Protein AF-A0A150THL5-F1 (afdb_monomer_lite)

Sequence (475 aa):
MSGLHPLNGEVVRETDAWFYREHPRGRELQGRPLHPTSAEDAEGRRAWIAEYRRRLAARQSAPGSAPTPGGQADPLAPCQGCCPTDFLVSVGRVPASLPQVTLEVEEDVVLTGEDIAGSAGFGSGIYRWTTPSPRLSLRGAATSPQIVQGPTVRVHAGSEPSAAQPGELVEVTRSQPGCAPLTRQVHVFVRRCRLFRLAQPKIIAIASAVPAPVTTFADPLLPGAPPLPYGQDITFSTVRAIPHGPSFGTTIAHRERQMRVLLSWWAHNDPHRMAERLVNAFLAPHSAVACWSDPDLTAVASRHPNIVSFINKALSAPNSPERAPPGSVRIHQALERAGWDINALVPPTGLGPPAFNRGSQPLRTEDWGNGLAFMINGVQHAVVVARDYYYDRCAGEYYMRLEYVFYDVFGLDDIDLERFGANSGITSPFNTDAHYGVTAWWQLQHQHGYVPLITRISLEREFWVPVPPPAGAVP

Structure (mmCIF, N/CA/C/O backbone):
data_AF-A0A150THL5-F1
#
_entry.id   AF-A0A150THL5-F1
#
loop_
_atom_site.group_PDB
_atom_site.id
_atom_site.type_symbol
_atom_site.label_atom_id
_atom_site.label_alt_id
_atom_site.label_comp_id
_atom_site.label_asym_id
_atom_site.label_entity_id
_atom_site.label_seq_id
_atom_site.pdbx_PDB_ins_code
_atom_site.Cartn_x
_atom_site.Cartn_y
_atom_site.Cartn_z
_atom_site.occupancy
_atom_site.B_iso_or_equiv
_atom_site.auth_seq_id
_atom_site.auth_comp_id
_atom_site.auth_asym_id
_atom_site.auth_atom_id
_atom_site.pdbx_PDB_model_num
ATOM 1 N N . MET A 1 1 ? -21.306 45.385 -19.414 1.00 31.08 1 MET A N 1
ATOM 2 C CA . MET A 1 1 ? -22.768 45.182 -19.478 1.00 31.08 1 MET A CA 1
ATOM 3 C C . MET A 1 1 ? -23.106 44.170 -18.391 1.00 31.08 1 MET A C 1
ATOM 5 O O . MET A 1 1 ? -22.612 43.060 -18.485 1.00 31.08 1 MET A O 1
ATOM 9 N N . SER A 1 2 ? -23.507 44.620 -17.195 1.00 28.28 2 SER A N 1
ATOM 10 C CA . SER A 1 2 ? -24.915 44.773 -16.745 1.00 28.28 2 SER A CA 1
ATOM 11 C C . SER A 1 2 ? -25.607 43.399 -16.639 1.00 28.28 2 SER A C 1
ATOM 13 O O . SER A 1 2 ? -25.658 42.709 -17.642 1.00 28.28 2 SER A O 1
ATOM 15 N N . GLY A 1 3 ? -26.158 42.921 -15.520 1.00 24.30 3 GLY A N 1
ATOM 16 C CA . GLY A 1 3 ? -26.486 43.537 -14.237 1.00 24.30 3 GLY A CA 1
ATOM 17 C C . GLY A 1 3 ? -27.002 42.496 -13.220 1.00 24.30 3 GLY A C 1
ATOM 18 O O . GLY A 1 3 ? -27.064 41.303 -13.501 1.00 24.30 3 GLY A O 1
ATOM 19 N N . LEU A 1 4 ? -27.313 43.008 -12.028 1.00 25.95 4 LEU A N 1
ATOM 20 C CA . LEU A 1 4 ? -27.725 42.363 -10.772 1.00 25.95 4 LEU A CA 1
ATOM 21 C C . LEU A 1 4 ? -29.126 41.714 -10.790 1.00 25.95 4 LEU A C 1
ATOM 23 O O . LEU A 1 4 ? -30.024 42.258 -11.424 1.00 25.95 4 LEU A O 1
ATOM 27 N N . HIS A 1 5 ? -29.339 40.662 -9.979 1.00 28.36 5 HIS A N 1
ATOM 28 C CA . HIS A 1 5 ? -30.195 40.659 -8.762 1.00 28.36 5 HIS A CA 1
ATOM 29 C C . HIS A 1 5 ? -30.167 39.280 -8.025 1.00 28.36 5 HIS A C 1
ATOM 31 O O . HIS A 1 5 ? -29.681 38.312 -8.606 1.00 28.36 5 HIS A O 1
ATOM 37 N N . PRO A 1 6 ? -30.588 39.190 -6.735 1.00 40.75 6 PRO A N 1
ATOM 38 C CA . PRO A 1 6 ? -30.039 38.283 -5.719 1.00 40.75 6 PRO A CA 1
ATOM 39 C C . PRO A 1 6 ? -31.095 37.387 -5.012 1.00 40.75 6 PRO A C 1
ATOM 41 O O . PRO A 1 6 ? -32.272 37.407 -5.356 1.00 40.75 6 PRO A O 1
ATOM 44 N N . LEU A 1 7 ? -30.630 36.718 -3.940 1.00 26.61 7 LEU A N 1
ATOM 45 C CA . LEU A 1 7 ? -31.341 36.054 -2.825 1.00 26.61 7 LEU A CA 1
ATOM 46 C C . LEU A 1 7 ? -31.764 34.589 -3.036 1.00 26.61 7 LEU A C 1
ATOM 48 O O . LEU A 1 7 ? -32.718 34.292 -3.742 1.00 26.61 7 LEU A O 1
ATOM 52 N N . ASN A 1 8 ? -31.126 33.676 -2.295 1.00 26.22 8 ASN A N 1
ATOM 53 C CA . ASN A 1 8 ? -31.752 33.072 -1.112 1.00 26.22 8 ASN A CA 1
ATOM 54 C C . ASN A 1 8 ? -30.712 32.338 -0.254 1.00 26.22 8 ASN A C 1
ATOM 56 O O . ASN A 1 8 ? -29.805 31.691 -0.768 1.00 26.22 8 ASN A O 1
ATOM 60 N N . GLY A 1 9 ? -30.822 32.540 1.060 1.00 26.05 9 GLY A N 1
ATOM 61 C CA . GLY A 1 9 ? -29.897 32.035 2.065 1.00 26.05 9 GLY A CA 1
ATOM 62 C C . GLY A 1 9 ? -29.943 30.523 2.239 1.00 26.05 9 GLY A C 1
ATOM 63 O O . GLY A 1 9 ? -30.982 29.891 2.068 1.00 26.05 9 GLY A O 1
ATOM 64 N N . GLU A 1 10 ? -28.814 29.978 2.674 1.00 23.39 10 GLU A N 1
ATOM 65 C CA . GLU A 1 10 ? -28.751 28.653 3.264 1.00 23.39 10 GLU A CA 1
ATOM 66 C C . GLU A 1 10 ? -27.880 28.704 4.521 1.00 23.39 10 GLU A C 1
ATOM 68 O O . GLU A 1 10 ? -26.874 29.411 4.600 1.00 23.39 10 GLU A O 1
ATOM 73 N N . VAL A 1 11 ? -28.360 28.001 5.539 1.00 23.72 11 VAL A N 1
ATOM 74 C CA . VAL A 1 11 ? -27.828 27.922 6.895 1.00 23.72 11 VAL A CA 1
ATOM 75 C C . VAL A 1 11 ? -26.397 27.386 6.860 1.00 23.72 11 VAL A C 1
ATOM 77 O O . VAL A 1 11 ? -26.174 26.208 6.589 1.00 23.72 11 VAL A O 1
ATOM 80 N N . VAL A 1 12 ? -25.421 28.233 7.192 1.00 23.05 12 VAL A N 1
ATOM 81 C CA . VAL A 1 12 ? -24.067 27.776 7.517 1.00 23.05 12 VAL A CA 1
ATOM 82 C C . VAL A 1 12 ? -24.145 27.091 8.880 1.00 23.05 12 VAL A C 1
ATOM 84 O O . VAL A 1 12 ? -24.160 27.747 9.918 1.00 23.05 12 VAL A O 1
ATOM 87 N N . ARG A 1 13 ? -24.244 25.758 8.884 1.00 23.31 13 ARG A N 1
ATOM 88 C CA . ARG A 1 13 ? -23.864 24.975 10.062 1.00 23.31 13 ARG A CA 1
ATOM 89 C C . ARG A 1 13 ? -22.362 25.157 10.259 1.00 23.31 13 ARG A C 1
ATOM 91 O O . ARG A 1 13 ? -21.583 24.833 9.362 1.00 23.31 13 ARG A O 1
ATOM 98 N N . GLU A 1 14 ? -21.997 25.703 11.417 1.00 23.70 14 GLU A N 1
ATOM 99 C CA . GLU A 1 14 ? -20.634 25.709 11.941 1.00 23.70 14 GLU A CA 1
ATOM 100 C C . GLU A 1 14 ? -20.009 24.328 11.752 1.00 23.70 14 GLU A C 1
ATOM 102 O O . GLU A 1 14 ? -20.584 23.296 12.101 1.00 23.70 14 GLU A O 1
ATOM 107 N N . THR A 1 15 ? -18.849 24.319 11.110 1.00 24.84 15 THR A N 1
ATOM 108 C CA . THR A 1 15 ? -18.052 23.119 10.920 1.00 24.84 15 THR A CA 1
ATOM 109 C C . THR A 1 15 ? -17.339 22.828 12.231 1.00 24.84 15 THR A C 1
ATOM 111 O O . THR A 1 15 ? -16.527 23.627 12.694 1.00 24.84 15 THR A O 1
ATOM 114 N N . ASP A 1 16 ? -17.636 21.671 12.820 1.00 24.08 16 ASP A N 1
ATOM 115 C CA . ASP A 1 16 ? -16.825 21.088 13.882 1.00 24.08 16 ASP A CA 1
ATOM 116 C C . ASP A 1 16 ? -15.420 20.814 13.326 1.00 24.08 16 ASP A C 1
ATOM 118 O O . ASP A 1 16 ? -15.159 19.806 12.661 1.00 24.08 16 ASP A O 1
ATOM 122 N N . ALA A 1 17 ? -14.507 21.753 13.559 1.00 21.30 17 ALA A N 1
ATOM 123 C CA . ALA A 1 17 ? -13.095 21.587 13.280 1.00 21.30 17 ALA A CA 1
ATOM 124 C C . ALA A 1 17 ? -12.488 20.656 14.339 1.00 21.30 17 ALA A C 1
ATOM 126 O O . ALA A 1 17 ? -12.159 21.073 15.450 1.00 21.30 17 ALA A O 1
ATOM 127 N N . TRP A 1 18 ? -12.320 19.380 13.995 1.00 27.27 18 TRP A N 1
ATOM 128 C CA . TRP A 1 18 ? -11.539 18.450 14.804 1.00 27.27 18 TRP A CA 1
ATOM 129 C C . TRP A 1 18 ? -10.073 18.532 14.381 1.00 27.27 18 TRP A C 1
ATOM 131 O O . TRP A 1 18 ? -9.689 18.122 13.287 1.00 27.27 18 TRP A O 1
ATOM 141 N N . PHE A 1 19 ? -9.259 19.117 15.257 1.00 22.34 19 PHE A N 1
ATOM 142 C CA . PHE A 1 19 ? -7.824 19.282 15.067 1.00 22.34 19 PHE A CA 1
ATOM 143 C C . PHE A 1 19 ? -7.108 17.928 15.003 1.00 22.34 19 PHE A C 1
ATOM 145 O O . PHE A 1 19 ? -7.304 17.060 15.857 1.00 22.34 19 PHE A O 1
ATOM 152 N N . TYR A 1 20 ? -6.186 17.796 14.049 1.00 24.12 20 TYR A N 1
ATOM 153 C CA . TYR A 1 20 ? -5.066 16.872 14.174 1.00 24.12 20 TYR A CA 1
ATOM 154 C C . TYR A 1 20 ? -4.345 17.167 15.486 1.00 24.12 20 TYR A C 1
ATOM 156 O O . TYR A 1 20 ? -3.809 18.259 15.671 1.00 24.12 20 TYR A O 1
ATOM 164 N N . ARG A 1 21 ? -4.304 16.201 16.403 1.00 27.72 21 ARG A N 1
ATOM 165 C CA . ARG A 1 21 ? -3.364 16.277 17.518 1.00 27.72 21 ARG A CA 1
ATOM 166 C C . ARG A 1 21 ? -2.108 15.520 17.124 1.00 27.72 21 ARG A C 1
ATOM 168 O O . ARG A 1 21 ? -2.005 14.318 17.352 1.00 27.72 21 ARG A O 1
ATOM 175 N N . GLU A 1 22 ? -1.159 16.237 16.527 1.00 28.98 22 GLU A N 1
ATOM 176 C CA . GLU A 1 22 ? 0.227 15.779 16.508 1.00 28.98 22 GLU A CA 1
ATOM 177 C C . GLU A 1 22 ? 0.689 15.558 17.955 1.00 28.98 22 GLU A C 1
ATOM 179 O O . GLU A 1 22 ? 0.436 16.355 18.864 1.00 28.98 22 GLU A O 1
ATOM 184 N N . HIS A 1 23 ? 1.320 14.412 18.185 1.00 30.61 23 HIS A N 1
ATOM 185 C CA . HIS A 1 23 ? 1.845 14.031 19.485 1.00 30.61 23 HIS A CA 1
ATOM 186 C C . HIS A 1 23 ? 2.978 15.003 19.905 1.00 30.61 23 HIS A C 1
ATOM 188 O O . HIS A 1 23 ? 3.789 15.367 19.053 1.00 30.61 23 HIS A O 1
ATOM 194 N N . PRO A 1 24 ? 3.146 15.381 21.192 1.00 27.94 24 PRO A N 1
ATOM 195 C CA . PRO A 1 24 ? 4.115 16.407 21.624 1.00 27.94 24 PRO A CA 1
ATOM 196 C C . PRO A 1 24 ? 5.605 16.023 21.528 1.00 27.94 24 PRO A C 1
ATOM 198 O O . PRO A 1 24 ? 6.433 16.615 22.212 1.00 27.94 24 PRO A O 1
ATOM 201 N N . ARG A 1 25 ? 5.984 15.028 20.718 1.00 33.66 25 ARG A N 1
ATOM 202 C CA . ARG A 1 25 ? 7.396 14.664 20.483 1.00 33.66 25 ARG A CA 1
ATOM 203 C C . ARG A 1 25 ? 7.923 15.120 19.118 1.00 33.66 25 ARG A C 1
ATOM 205 O O . ARG A 1 25 ? 8.950 14.636 18.660 1.00 33.66 25 ARG A O 1
ATOM 212 N N . GLY A 1 26 ? 7.261 16.093 18.495 1.00 31.67 26 GLY A N 1
ATOM 213 C CA . GLY A 1 26 ? 7.779 16.825 17.342 1.00 31.67 26 GLY A CA 1
ATOM 214 C C . GLY A 1 26 ? 8.804 17.890 17.738 1.00 31.67 26 GLY A C 1
ATOM 215 O O . GLY A 1 26 ? 8.491 19.075 17.724 1.00 31.67 26 GLY A O 1
ATOM 216 N N . ARG A 1 27 ? 10.032 17.479 18.071 1.00 27.14 27 ARG A N 1
ATOM 217 C CA . ARG A 1 27 ? 11.245 18.255 17.769 1.00 27.14 27 ARG A CA 1
ATOM 218 C C . ARG A 1 27 ? 12.368 17.283 17.426 1.00 27.14 27 ARG A C 1
ATOM 220 O O . ARG A 1 27 ? 12.896 16.606 18.295 1.00 27.14 27 ARG A O 1
ATOM 227 N N . GLU A 1 28 ? 12.679 17.262 16.134 1.00 29.62 28 GLU A N 1
ATOM 228 C CA . GLU A 1 28 ? 13.990 16.919 15.588 1.00 29.62 28 GLU A CA 1
ATOM 229 C C . GLU A 1 28 ? 14.499 15.495 15.868 1.00 29.62 28 GLU A C 1
ATOM 231 O O . GLU A 1 28 ? 15.418 15.267 16.643 1.00 29.62 28 GLU A O 1
ATOM 236 N N . LEU A 1 29 ? 13.955 14.523 15.134 1.00 24.38 29 LEU A N 1
ATOM 237 C CA . LEU A 1 29 ? 14.716 13.333 14.761 1.00 24.38 29 LEU A CA 1
ATOM 238 C C . LEU A 1 29 ? 14.615 13.168 13.247 1.00 24.38 29 LEU A C 1
ATOM 240 O O . LEU A 1 29 ? 13.558 12.856 12.699 1.00 24.38 29 LEU A O 1
ATOM 244 N N . GLN A 1 30 ? 15.737 13.442 12.579 1.00 25.42 30 GLN A N 1
ATOM 245 C CA . GLN A 1 30 ? 15.994 13.044 11.201 1.00 25.42 30 GLN A CA 1
ATOM 246 C C . GLN A 1 30 ? 15.577 11.582 11.012 1.00 25.42 30 GLN A C 1
ATOM 248 O O . GLN A 1 30 ? 15.850 10.737 11.867 1.00 25.42 30 GLN A O 1
ATOM 253 N N . GLY A 1 31 ? 14.893 11.309 9.899 1.00 26.50 31 GLY A N 1
ATOM 254 C CA . GLY A 1 31 ? 14.336 10.000 9.587 1.00 26.50 31 GLY A CA 1
ATOM 255 C C . GLY A 1 31 ? 15.365 8.888 9.763 1.00 26.50 31 GLY A C 1
ATOM 256 O O . GLY A 1 31 ? 16.366 8.836 9.052 1.00 26.50 31 GLY A O 1
ATOM 257 N N . ARG A 1 32 ? 15.092 7.985 10.704 1.00 22.50 32 ARG A N 1
ATOM 258 C CA . ARG A 1 32 ? 15.694 6.656 10.722 1.00 22.50 32 ARG A CA 1
ATOM 259 C C . ARG A 1 32 ? 14.659 5.646 10.230 1.00 22.50 32 ARG A C 1
ATOM 261 O O . ARG A 1 32 ? 13.496 5.747 10.625 1.00 22.50 32 ARG A O 1
ATOM 268 N N . PRO A 1 33 ? 15.057 4.683 9.385 1.00 25.61 33 PRO A N 1
ATOM 269 C CA . PRO A 1 33 ? 14.191 3.578 9.010 1.00 25.61 33 PRO A CA 1
ATOM 270 C C . PRO A 1 33 ? 13.926 2.720 10.254 1.00 25.61 33 PRO A C 1
ATOM 272 O O . PRO A 1 33 ? 14.859 2.294 10.937 1.00 25.61 33 PRO A O 1
ATOM 275 N N . LEU A 1 34 ? 12.650 2.501 10.569 1.00 29.45 34 LEU A N 1
ATOM 276 C CA . LEU A 1 34 ? 12.227 1.613 11.648 1.00 29.45 34 LEU A CA 1
ATOM 277 C C . LEU A 1 34 ? 12.295 0.167 11.139 1.00 29.45 34 LEU A C 1
ATOM 279 O O . LEU A 1 34 ? 11.413 -0.290 10.419 1.00 29.45 34 LEU A O 1
ATOM 283 N N . HIS A 1 35 ? 13.360 -0.547 11.503 1.00 28.80 35 HIS A N 1
ATOM 284 C CA . HIS A 1 35 ? 13.343 -2.009 11.565 1.00 28.80 35 HIS A CA 1
ATOM 285 C C . HIS A 1 35 ? 12.904 -2.446 12.976 1.00 28.80 35 HIS A C 1
ATOM 287 O O . HIS A 1 35 ? 13.311 -1.809 13.949 1.00 28.80 35 HIS A O 1
ATOM 293 N N . PRO A 1 36 ? 12.109 -3.523 13.122 1.00 39.59 36 PRO A N 1
ATOM 294 C CA . PRO A 1 36 ? 11.493 -3.883 14.393 1.00 39.59 36 PRO A CA 1
ATOM 295 C C . PRO A 1 36 ? 12.370 -4.871 15.172 1.00 39.59 36 PRO A C 1
ATOM 297 O O . PRO A 1 36 ? 12.316 -6.061 14.885 1.00 39.59 36 PRO A O 1
ATOM 300 N N . THR A 1 37 ? 13.144 -4.424 16.167 1.00 34.53 37 THR A N 1
ATOM 301 C CA . THR A 1 37 ? 13.744 -5.340 17.171 1.00 34.53 37 THR A CA 1
ATOM 302 C C . THR A 1 37 ? 14.131 -4.716 18.522 1.00 34.53 37 THR A C 1
ATOM 304 O O . THR A 1 37 ? 14.569 -5.462 19.398 1.00 34.53 37 THR A O 1
ATOM 307 N N . SER A 1 38 ? 14.002 -3.407 18.773 1.00 42.28 38 SER A N 1
ATOM 308 C CA . SER A 1 38 ? 14.549 -2.853 20.024 1.00 42.28 38 SER A CA 1
ATOM 309 C C . SER A 1 38 ? 13.582 -2.965 21.213 1.00 42.28 38 SER A C 1
ATOM 311 O O . SER A 1 38 ? 12.366 -2.807 21.104 1.00 42.28 38 SER A O 1
ATOM 313 N N . ALA A 1 39 ? 14.147 -3.216 22.398 1.00 41.50 39 ALA A N 1
ATOM 314 C CA . ALA A 1 39 ? 13.439 -3.195 23.680 1.00 41.50 39 ALA A CA 1
ATOM 315 C C . ALA A 1 39 ? 12.750 -1.842 23.971 1.00 41.50 39 ALA A C 1
ATOM 317 O O . ALA A 1 39 ? 11.827 -1.791 24.787 1.00 41.50 39 ALA A O 1
ATOM 318 N N . GLU A 1 40 ? 13.151 -0.780 23.265 1.00 40.97 40 GLU A N 1
ATOM 319 C CA . GLU A 1 40 ? 12.549 0.554 23.332 1.00 40.97 40 GLU A CA 1
ATOM 320 C C . GLU A 1 40 ? 11.102 0.568 22.817 1.00 40.97 40 GLU A C 1
ATOM 322 O O . GLU A 1 40 ? 10.281 1.287 23.382 1.00 40.97 40 GLU A O 1
ATOM 327 N N . ASP A 1 41 ? 10.732 -0.279 21.847 1.00 47.28 41 ASP A N 1
ATOM 328 C CA . ASP A 1 41 ? 9.341 -0.380 21.370 1.00 47.28 41 ASP A CA 1
ATOM 329 C C . ASP A 1 41 ? 8.434 -1.048 22.415 1.00 47.28 41 ASP A C 1
ATOM 331 O O . ASP A 1 41 ? 7.291 -0.638 22.639 1.00 47.28 41 ASP A O 1
ATOM 335 N N . ALA A 1 42 ? 8.952 -2.053 23.127 1.00 45.88 42 ALA A N 1
ATOM 336 C CA . ALA A 1 42 ? 8.231 -2.700 24.221 1.00 45.88 42 ALA A CA 1
ATOM 337 C C . ALA A 1 42 ? 8.087 -1.769 25.436 1.00 45.88 42 ALA A C 1
ATOM 339 O O . ALA A 1 42 ? 7.062 -1.785 26.124 1.00 45.88 42 ALA A O 1
ATOM 340 N N . GLU A 1 43 ? 9.099 -0.948 25.712 1.00 50.16 43 GLU A N 1
ATOM 341 C CA . GLU A 1 43 ? 9.061 0.067 26.762 1.00 50.16 43 GLU A CA 1
ATOM 342 C C . GLU A 1 43 ? 8.148 1.240 26.397 1.00 50.16 43 GLU A C 1
ATOM 344 O O . GLU A 1 43 ? 7.334 1.642 27.226 1.00 50.16 43 GLU A O 1
ATOM 349 N N . GLY A 1 44 ? 8.164 1.693 25.142 1.00 52.09 44 GLY A N 1
ATOM 350 C CA . GLY A 1 44 ? 7.219 2.670 24.605 1.00 52.09 44 GLY A CA 1
ATOM 351 C C . GLY A 1 44 ? 5.774 2.186 24.710 1.00 52.09 44 GLY A C 1
ATOM 352 O O . GLY A 1 44 ? 4.911 2.915 25.199 1.00 52.09 44 GLY A O 1
ATOM 353 N N . ARG A 1 45 ? 5.516 0.916 24.371 1.00 46.25 45 ARG A N 1
ATOM 354 C CA . ARG A 1 45 ? 4.194 0.288 24.518 1.00 46.25 45 ARG A CA 1
ATOM 355 C C . ARG A 1 45 ? 3.755 0.192 25.981 1.00 46.25 45 ARG A C 1
ATOM 357 O O . ARG A 1 45 ? 2.605 0.492 26.292 1.00 46.25 45 ARG A O 1
ATOM 364 N N . ARG A 1 46 ? 4.656 -0.184 26.898 1.00 55.97 46 ARG A N 1
ATOM 365 C CA . ARG A 1 46 ? 4.374 -0.224 28.348 1.00 55.97 46 ARG A CA 1
ATOM 366 C C . ARG A 1 46 ? 4.117 1.167 28.925 1.00 55.97 46 ARG A C 1
ATOM 368 O O . ARG A 1 46 ? 3.154 1.340 29.668 1.00 55.97 46 ARG A O 1
ATOM 375 N N . ALA A 1 47 ? 4.934 2.151 28.556 1.00 57.84 47 ALA A N 1
ATOM 376 C CA . ALA A 1 47 ? 4.780 3.540 28.970 1.00 57.84 47 ALA A CA 1
ATOM 377 C C . ALA A 1 47 ? 3.468 4.134 28.446 1.00 57.84 47 ALA A C 1
ATOM 379 O O . ALA A 1 47 ? 2.781 4.846 29.176 1.00 57.84 47 ALA A O 1
ATOM 380 N N . TRP A 1 48 ? 3.074 3.782 27.220 1.00 52.16 48 TRP A N 1
ATOM 381 C CA . TRP A 1 48 ? 1.801 4.198 26.651 1.00 52.16 48 TRP A CA 1
ATOM 382 C C . TRP A 1 48 ? 0.606 3.531 27.346 1.00 52.16 48 TRP A C 1
ATOM 384 O O . TRP A 1 48 ? -0.310 4.239 27.743 1.00 52.16 48 TRP A O 1
ATOM 394 N N . ILE A 1 49 ? 0.626 2.213 27.596 1.00 50.88 49 ILE A N 1
ATOM 395 C CA . ILE A 1 49 ? -0.435 1.527 28.365 1.00 50.88 49 ILE A CA 1
ATOM 396 C C . ILE A 1 49 ? -0.570 2.139 29.769 1.00 50.88 49 ILE A C 1
ATOM 398 O O . ILE A 1 49 ? -1.680 2.314 30.270 1.00 50.88 49 ILE A O 1
ATOM 402 N N . ALA A 1 50 ? 0.548 2.491 30.407 1.00 57.94 50 ALA A N 1
ATOM 403 C CA . ALA A 1 50 ? 0.547 3.160 31.705 1.00 57.94 50 ALA A CA 1
ATOM 404 C C . ALA A 1 50 ? -0.027 4.587 31.630 1.00 57.94 50 ALA A C 1
ATOM 406 O O . ALA A 1 50 ? -0.796 4.991 32.501 1.00 57.94 50 ALA A O 1
ATOM 407 N N . GLU A 1 51 ? 0.309 5.349 30.587 1.00 58.78 51 GLU A N 1
ATOM 408 C CA . GLU A 1 51 ? -0.234 6.688 30.343 1.00 58.78 51 GLU A CA 1
ATOM 409 C C . GLU A 1 51 ? -1.729 6.653 30.004 1.00 58.78 51 GLU A C 1
ATOM 411 O O . GLU A 1 51 ? -2.497 7.463 30.516 1.00 58.78 51 GLU A O 1
ATOM 416 N N . TYR A 1 52 ? -2.157 5.681 29.205 1.00 49.00 52 TYR A N 1
ATOM 417 C CA . TYR A 1 52 ? -3.554 5.425 28.883 1.00 49.00 52 TYR A CA 1
ATOM 418 C C . TYR A 1 52 ? -4.362 5.116 30.144 1.00 49.00 52 TYR A C 1
ATOM 420 O O . TYR A 1 52 ? -5.335 5.810 30.429 1.00 49.00 52 TYR A O 1
ATOM 428 N N . ARG A 1 53 ? -3.894 4.168 30.970 1.00 56.84 53 ARG A N 1
ATOM 429 C CA . ARG A 1 53 ? -4.501 3.858 32.276 1.00 56.84 53 ARG A CA 1
ATOM 430 C C . ARG A 1 53 ? -4.559 5.081 33.192 1.00 56.84 53 ARG A C 1
ATOM 432 O O . ARG A 1 53 ? -5.577 5.301 33.839 1.00 56.84 53 ARG A O 1
ATOM 439 N N . ARG A 1 54 ? -3.509 5.914 33.214 1.00 60.69 54 ARG A N 1
ATOM 440 C CA . ARG A 1 54 ? -3.518 7.183 33.963 1.00 60.69 54 ARG A CA 1
ATOM 441 C C . ARG A 1 54 ? -4.560 8.164 33.442 1.00 60.69 54 ARG A C 1
ATOM 443 O O . ARG A 1 54 ? -5.218 8.807 34.248 1.00 60.69 54 ARG A O 1
ATOM 450 N N . ARG A 1 55 ? -4.731 8.294 32.126 1.00 49.50 55 ARG A N 1
ATOM 451 C CA . ARG A 1 55 ? -5.733 9.194 31.529 1.00 49.50 55 ARG A CA 1
ATOM 452 C C . ARG A 1 55 ? -7.157 8.697 31.729 1.00 49.50 55 ARG A C 1
ATOM 454 O O . ARG A 1 55 ? -8.040 9.519 31.958 1.00 49.50 55 ARG A O 1
ATOM 461 N N . LEU A 1 56 ? -7.367 7.384 31.683 1.00 46.03 56 LEU A N 1
ATOM 462 C CA . LEU A 1 56 ? -8.643 6.757 32.017 1.00 46.03 56 LEU A CA 1
ATOM 463 C C . LEU A 1 56 ? -9.007 7.056 33.481 1.00 46.03 56 LEU A C 1
ATOM 465 O O . LEU A 1 56 ? -10.066 7.619 33.749 1.00 46.03 56 LEU A O 1
ATOM 469 N N . ALA A 1 57 ? -8.066 6.824 34.403 1.00 46.09 57 ALA A N 1
ATOM 470 C CA . ALA A 1 57 ? -8.226 7.142 35.821 1.00 46.09 57 ALA A CA 1
ATOM 471 C C . ALA A 1 57 ? -8.436 8.648 36.070 1.00 46.09 57 ALA A C 1
ATOM 473 O O . ALA A 1 57 ? -9.285 9.026 36.871 1.00 46.09 57 ALA A O 1
ATOM 474 N N . ALA A 1 58 ? -7.713 9.525 35.364 1.00 46.94 58 ALA A N 1
ATOM 475 C CA . ALA A 1 58 ? -7.865 10.981 35.457 1.00 46.94 58 ALA A CA 1
ATOM 476 C C . ALA A 1 58 ? -9.238 11.467 34.961 1.00 46.94 58 ALA A C 1
ATOM 478 O O . ALA A 1 58 ? -9.808 12.391 35.532 1.00 46.94 58 ALA A O 1
ATOM 479 N N . ARG A 1 59 ? -9.801 10.834 33.923 1.00 45.97 59 ARG A N 1
ATOM 480 C CA . ARG A 1 59 ? -11.171 11.116 33.457 1.00 45.97 59 ARG A CA 1
ATOM 481 C C . ARG A 1 59 ? -12.225 10.647 34.454 1.00 45.97 59 ARG A C 1
ATOM 483 O O . ARG A 1 59 ? -13.223 11.332 34.631 1.00 45.97 59 ARG A O 1
ATOM 490 N N . GLN A 1 60 ? -11.976 9.528 35.128 1.00 42.50 60 GLN A N 1
ATOM 491 C CA . GLN A 1 60 ? -12.827 9.008 36.201 1.00 42.50 60 GLN A CA 1
ATOM 492 C C . GLN A 1 60 ? -12.708 9.810 37.512 1.00 42.50 60 GLN A C 1
ATOM 494 O O . GLN A 1 60 ? -13.543 9.652 38.393 1.00 42.50 60 GLN A O 1
ATOM 499 N N . SER A 1 61 ? -11.697 10.676 37.651 1.00 37.34 61 SER A N 1
ATOM 500 C CA . SER A 1 61 ? -11.427 11.464 38.866 1.00 37.34 61 SER A CA 1
ATOM 501 C C . SER A 1 61 ? -11.505 12.979 38.657 1.00 37.34 61 SER A C 1
ATOM 503 O O . SER A 1 61 ? -11.103 13.736 39.540 1.00 37.34 61 SER A O 1
ATOM 505 N N . ALA A 1 62 ? -12.027 13.449 37.517 1.00 33.84 62 ALA A N 1
ATOM 506 C CA . ALA A 1 62 ? -12.218 14.876 37.276 1.00 33.84 62 ALA A CA 1
ATOM 507 C C . ALA A 1 62 ? -13.216 15.455 38.306 1.00 33.84 62 ALA A C 1
ATOM 509 O O . ALA A 1 62 ? -14.387 15.070 38.287 1.00 33.84 62 ALA A O 1
ATOM 510 N N . PRO A 1 63 ? -12.799 16.369 39.204 1.00 37.25 63 PRO A N 1
ATOM 511 C CA . PRO A 1 63 ? -13.699 16.939 40.193 1.00 37.25 63 PRO A CA 1
ATOM 512 C C . PRO A 1 63 ? -14.673 17.900 39.512 1.00 37.25 63 PRO A C 1
ATOM 514 O O . PRO A 1 63 ? -14.266 18.767 38.733 1.00 37.25 63 PRO A O 1
ATOM 517 N N . GLY A 1 64 ? -15.959 17.773 39.844 1.00 36.41 64 GLY A N 1
ATOM 518 C CA . GLY A 1 64 ? -16.939 18.823 39.592 1.00 36.41 64 GLY A CA 1
ATOM 519 C C . GLY A 1 64 ? -16.449 20.151 40.175 1.00 36.41 64 GLY A C 1
ATOM 520 O O . GLY A 1 64 ? -15.843 20.190 41.244 1.00 36.41 64 GLY A O 1
ATOM 521 N N . SER A 1 65 ? -16.675 21.223 39.419 1.00 31.62 65 SER A N 1
ATOM 522 C CA . SER A 1 65 ? -16.350 22.622 39.719 1.00 31.62 65 SER A CA 1
ATOM 523 C C . SER A 1 65 ? -16.333 22.972 41.213 1.00 31.62 65 SER A C 1
ATOM 525 O O . SER A 1 65 ? -17.334 22.802 41.909 1.00 31.62 65 SER A O 1
ATOM 527 N N . ALA A 1 66 ? -15.206 23.520 41.677 1.00 36.28 66 ALA A N 1
ATOM 528 C CA . ALA A 1 66 ? -15.037 24.014 43.039 1.00 36.28 66 ALA A CA 1
ATOM 529 C C . ALA A 1 66 ? -16.018 25.166 43.346 1.00 36.28 66 ALA A C 1
ATOM 531 O O . ALA A 1 66 ? -16.174 26.061 42.509 1.00 36.28 66 ALA A O 1
ATOM 532 N N . PRO A 1 67 ? -16.651 25.198 44.533 1.00 34.22 67 PRO A N 1
ATOM 533 C CA . PRO A 1 67 ? -17.494 26.313 44.926 1.00 34.22 67 PRO A CA 1
ATOM 534 C C . PRO A 1 67 ? -16.646 27.498 45.411 1.00 34.22 67 PRO A C 1
ATOM 536 O O . PRO A 1 67 ? -15.672 27.346 46.151 1.00 34.22 67 PRO A O 1
ATOM 539 N N . THR A 1 68 ? -17.044 28.694 44.986 1.00 32.84 68 THR A N 1
ATOM 540 C CA . THR A 1 68 ? -16.501 29.993 45.402 1.00 32.84 68 THR A CA 1
ATOM 541 C C . THR A 1 68 ? -16.671 30.205 46.915 1.00 32.84 68 THR A C 1
ATOM 543 O O . THR A 1 68 ? -17.754 29.932 47.437 1.00 32.84 68 THR A O 1
ATOM 546 N N . PRO A 1 69 ? -15.666 30.725 47.645 1.00 36.16 69 PRO A N 1
ATOM 547 C CA . PRO A 1 69 ? -15.795 30.964 49.075 1.00 36.16 69 PRO A CA 1
ATOM 548 C C . PRO A 1 69 ? -16.394 32.348 49.357 1.00 36.16 69 PRO A C 1
ATOM 550 O O . PRO A 1 69 ? -15.953 33.345 48.790 1.00 36.16 69 PRO A O 1
ATOM 553 N N . GLY A 1 70 ? -17.331 32.421 50.307 1.00 34.16 70 GLY A N 1
ATOM 554 C CA . GLY A 1 70 ? -17.574 33.658 51.055 1.00 34.16 70 GLY A CA 1
ATOM 555 C C . GLY A 1 70 ? -19.034 33.984 51.345 1.00 34.16 70 GLY A C 1
ATOM 556 O O . GLY A 1 70 ? -19.651 34.767 50.635 1.00 34.16 70 GLY A O 1
ATOM 557 N N . GLY A 1 71 ? -19.543 33.458 52.456 1.00 29.58 71 GLY A N 1
ATOM 558 C CA . GLY A 1 71 ? -20.754 33.935 53.118 1.00 29.58 71 GLY A CA 1
ATOM 559 C C . GLY A 1 71 ? -20.786 33.390 54.541 1.00 29.58 71 GLY A C 1
ATOM 560 O O . GLY A 1 71 ? -21.211 32.260 54.754 1.00 29.58 71 GLY A O 1
ATOM 561 N N . GLN A 1 72 ? -20.249 34.157 55.494 1.00 42.69 72 GLN A N 1
ATOM 562 C CA . GLN A 1 72 ? -20.312 33.862 56.928 1.00 42.69 72 GLN A CA 1
ATOM 563 C C . GLN A 1 72 ? -21.777 33.728 57.363 1.00 42.69 72 GLN A C 1
ATOM 565 O O . GLN A 1 72 ? -22.557 34.659 57.176 1.00 42.69 72 GLN A O 1
ATOM 570 N N . ALA A 1 73 ? -22.125 32.590 57.963 1.00 34.75 73 ALA A N 1
ATOM 571 C CA . ALA A 1 73 ? -23.383 32.387 58.666 1.00 34.75 73 ALA A CA 1
ATOM 572 C C . ALA A 1 73 ? -23.103 32.011 60.128 1.00 34.75 73 ALA A C 1
ATOM 574 O O . ALA A 1 73 ? -22.210 31.212 60.418 1.00 34.75 73 ALA A O 1
ATOM 575 N N . ASP A 1 74 ? -23.872 32.642 61.012 1.00 35.28 74 ASP A N 1
ATOM 576 C CA . ASP A 1 74 ? -23.863 32.523 62.469 1.00 35.28 74 ASP A CA 1
ATOM 577 C C . ASP A 1 74 ? -24.018 31.080 62.990 1.00 35.28 74 ASP A C 1
ATOM 579 O O . ASP A 1 74 ? -24.742 30.273 62.396 1.00 35.28 74 ASP A O 1
ATOM 583 N N . PRO A 1 75 ? -23.429 30.751 64.156 1.00 40.66 75 PRO A N 1
ATOM 584 C CA . PRO A 1 75 ? -23.605 29.460 64.801 1.00 40.66 75 PRO A CA 1
ATOM 585 C C . PRO A 1 75 ? -24.913 29.452 65.606 1.00 40.66 75 PRO A C 1
ATOM 587 O O . PRO A 1 75 ? -24.936 29.804 66.785 1.00 40.66 75 PRO A O 1
ATOM 590 N N . LEU A 1 76 ? -26.014 29.027 64.983 1.00 40.47 76 LEU A N 1
ATOM 591 C CA . LEU A 1 76 ? -27.231 28.658 65.710 1.00 40.47 76 LEU A CA 1
ATOM 592 C C . LEU A 1 76 ? -27.276 27.149 65.983 1.00 40.47 76 LEU A C 1
ATOM 594 O O . LEU A 1 76 ? -26.841 26.323 65.184 1.00 40.47 76 LEU A O 1
ATOM 598 N N . ALA A 1 77 ? -27.774 26.843 67.179 1.00 41.47 77 ALA A N 1
ATOM 599 C CA . ALA A 1 77 ? -27.788 25.567 67.881 1.00 41.47 77 ALA A CA 1
ATOM 600 C C . ALA A 1 77 ? -28.234 24.341 67.050 1.00 41.47 77 ALA A C 1
ATOM 602 O O . ALA A 1 77 ? -29.020 24.476 66.110 1.00 41.47 77 ALA A O 1
ATOM 603 N N . PRO A 1 78 ? -27.809 23.117 67.433 1.00 40.12 78 PRO A N 1
ATOM 604 C CA . PRO A 1 78 ? -28.265 21.889 66.794 1.00 40.12 78 PRO A CA 1
ATOM 605 C C . PRO A 1 78 ? -29.781 21.761 66.951 1.00 40.12 78 PRO A C 1
ATOM 607 O O . PRO A 1 78 ? -30.298 21.545 68.046 1.00 40.12 78 PRO A O 1
ATOM 610 N N . CYS A 1 79 ? -30.502 21.890 65.841 1.00 41.41 79 CYS A N 1
ATOM 611 C CA . CYS A 1 79 ? -31.930 21.633 65.800 1.00 41.41 79 CYS A CA 1
ATOM 612 C C . CYS A 1 79 ? -32.171 20.124 66.008 1.00 41.41 79 CYS A C 1
ATOM 614 O O . CYS A 1 79 ? -32.137 19.336 65.062 1.00 41.41 79 CYS A O 1
ATOM 616 N N . GLN A 1 80 ? -32.385 19.702 67.259 1.00 43.91 80 GLN A N 1
ATOM 617 C CA . GLN A 1 80 ? -32.945 18.392 67.598 1.00 43.91 80 GLN A CA 1
ATOM 618 C C . GLN A 1 80 ? -34.364 18.315 67.017 1.00 43.91 80 GLN A C 1
ATOM 620 O O . GLN A 1 80 ? -35.308 18.829 67.605 1.00 43.91 80 GLN A O 1
ATOM 625 N N . GLY A 1 81 ? -34.506 17.713 65.835 1.00 49.44 81 GLY A N 1
ATOM 626 C CA . GLY A 1 81 ? -35.800 17.514 65.169 1.00 49.44 81 GLY A CA 1
ATOM 627 C C . GLY A 1 81 ? -35.906 18.101 63.762 1.00 49.44 81 GLY A C 1
ATOM 628 O O . GLY A 1 81 ? -36.868 17.797 63.062 1.00 49.44 81 GLY A O 1
ATOM 629 N N . CYS A 1 82 ? -34.916 18.868 63.298 1.00 50.56 82 CYS A N 1
ATOM 630 C CA . CYS A 1 82 ? -34.842 19.245 61.890 1.00 50.56 82 CYS A CA 1
ATOM 631 C C . CYS A 1 82 ? -34.265 18.068 61.090 1.00 50.56 82 CYS A C 1
ATOM 633 O O . CYS A 1 82 ? -33.082 18.049 60.749 1.00 50.56 82 CYS A O 1
ATOM 635 N N . CYS A 1 83 ? -35.089 17.067 60.780 1.00 48.66 83 CYS A N 1
ATOM 636 C CA . CYS A 1 83 ? -34.795 16.279 59.590 1.00 48.66 83 CYS A CA 1
ATOM 637 C C . CYS A 1 83 ? -34.741 17.261 58.423 1.00 48.66 83 CYS A C 1
ATOM 639 O O . CYS A 1 83 ? -35.629 18.111 58.361 1.00 48.66 83 CYS A O 1
ATOM 641 N N . PRO A 1 84 ? -33.727 17.218 57.541 1.00 51.34 84 PRO A N 1
ATOM 642 C CA . PRO A 1 84 ? -33.798 17.959 56.294 1.00 51.34 84 PRO A CA 1
ATOM 643 C C . PRO A 1 84 ? -35.048 17.459 55.565 1.00 51.34 84 PRO A C 1
ATOM 645 O O . PRO A 1 84 ? -35.053 16.376 54.984 1.00 51.34 84 PRO A O 1
ATOM 648 N N . THR A 1 85 ? -36.144 18.193 55.727 1.00 42.81 85 THR A N 1
ATOM 649 C CA . THR A 1 85 ? -37.377 17.994 54.996 1.00 42.81 85 THR A CA 1
ATOM 650 C C . THR A 1 85 ? -37.113 18.454 53.581 1.00 42.81 85 THR A C 1
ATOM 652 O O . THR A 1 85 ? -36.342 19.387 53.347 1.00 42.81 85 THR A O 1
ATOM 655 N N . ASP A 1 86 ? -37.712 17.732 52.648 1.00 43.38 86 ASP A N 1
ATOM 656 C CA . ASP A 1 86 ? -37.631 17.972 51.220 1.00 43.38 86 ASP A CA 1
ATOM 657 C C . ASP A 1 86 ? -37.588 19.470 50.900 1.00 43.38 86 ASP A C 1
ATOM 659 O O . ASP A 1 86 ? -38.477 20.235 51.285 1.00 43.38 86 ASP A O 1
ATOM 663 N N . PHE A 1 87 ? -36.564 19.907 50.166 1.00 29.56 87 PHE A N 1
ATOM 664 C CA . PHE A 1 87 ? -36.693 21.181 49.482 1.00 29.56 87 PHE A CA 1
ATOM 665 C C . PHE A 1 87 ? -37.835 21.039 48.476 1.00 29.56 87 PHE A C 1
ATOM 667 O O . PHE A 1 87 ? -37.823 20.154 47.618 1.00 29.56 87 PHE A O 1
ATOM 674 N N . LEU A 1 88 ? -38.817 21.933 48.600 1.00 26.23 88 LEU A N 1
ATOM 675 C CA . LEU A 1 88 ? -39.807 22.240 47.577 1.00 26.23 88 LEU A CA 1
ATOM 676 C C . LEU A 1 88 ? -39.108 22.356 46.216 1.00 26.23 88 LEU A C 1
ATOM 678 O O . LEU A 1 88 ? -38.446 23.351 45.920 1.00 26.23 88 LEU A O 1
ATOM 682 N N . VAL A 1 89 ? -39.296 21.347 45.366 1.00 25.91 89 VAL A N 1
ATOM 683 C CA . VAL A 1 89 ? -39.127 21.507 43.926 1.00 25.91 89 VAL A CA 1
ATOM 684 C C . VAL A 1 89 ? -40.246 22.446 43.487 1.00 25.91 89 VAL A C 1
ATOM 686 O O . VAL A 1 89 ? -41.394 22.040 43.318 1.00 25.91 89 VAL A O 1
ATOM 689 N N . SER A 1 90 ? -39.917 23.731 43.357 1.00 21.38 90 SER A N 1
ATOM 690 C CA . SER A 1 90 ? -40.687 24.661 42.534 1.00 21.38 90 SER A CA 1
ATOM 691 C C . SER A 1 90 ? -40.959 23.984 41.189 1.00 21.38 90 SER A C 1
ATOM 693 O O . SER A 1 90 ? -40.039 23.454 40.562 1.00 21.38 90 SER A O 1
ATOM 695 N N . VAL A 1 91 ? -42.226 23.949 40.770 1.00 26.09 91 VAL A N 1
ATOM 696 C CA . VAL A 1 91 ? -42.648 23.384 39.486 1.00 26.09 91 VAL A CA 1
ATOM 697 C C . VAL A 1 91 ? -42.003 24.202 38.367 1.00 26.09 91 VAL A C 1
ATOM 699 O O . VAL A 1 91 ? -42.516 25.223 37.923 1.00 26.09 91 VAL A O 1
ATOM 702 N N . GLY A 1 92 ? -40.840 23.738 37.928 1.00 23.44 92 GLY A N 1
ATOM 703 C CA . GLY A 1 92 ? -40.034 24.327 36.874 1.00 23.44 92 GLY A CA 1
ATOM 704 C C . GLY A 1 92 ? -39.051 23.285 36.364 1.00 23.44 92 GLY A C 1
ATOM 705 O O . GLY A 1 92 ? -37.893 23.306 36.743 1.00 23.44 92 GLY A O 1
ATOM 706 N N . ARG A 1 93 ? -39.549 22.368 35.521 1.00 23.83 93 ARG A N 1
ATOM 707 C CA . ARG A 1 93 ? -38.815 21.301 34.807 1.00 23.83 93 ARG A CA 1
ATOM 708 C C . ARG A 1 93 ? -37.954 20.382 35.690 1.00 23.83 93 ARG A C 1
ATOM 710 O O . ARG A 1 93 ? -36.836 20.700 36.071 1.00 23.83 93 ARG A O 1
ATOM 717 N N . VAL A 1 94 ? -38.460 19.166 35.891 1.00 23.16 94 VAL A N 1
ATOM 718 C CA . VAL A 1 94 ? -37.676 17.982 36.279 1.00 23.16 94 VAL A CA 1
ATOM 719 C C . VAL A 1 94 ? -36.387 17.916 35.433 1.00 23.16 94 VAL A C 1
ATOM 721 O O . VAL A 1 94 ? -36.502 17.917 34.203 1.00 23.16 94 VAL A O 1
ATOM 724 N N . PRO A 1 95 ? -35.174 17.847 36.018 1.00 28.34 95 PRO A N 1
ATOM 725 C CA . PRO A 1 95 ? -33.987 17.523 35.246 1.00 28.34 95 PRO A CA 1
ATOM 726 C C . PRO A 1 95 ? -34.042 16.039 34.881 1.00 28.34 95 PRO A C 1
ATOM 728 O O . PRO A 1 95 ? -34.145 15.167 35.741 1.00 28.34 95 PRO A O 1
ATOM 731 N N . ALA A 1 96 ? -33.994 15.757 33.585 1.00 32.06 96 ALA A N 1
ATOM 732 C CA . ALA A 1 96 ? -34.098 14.425 33.000 1.00 32.06 96 ALA A CA 1
ATOM 733 C C . ALA A 1 96 ? -32.831 13.553 33.163 1.00 32.06 96 ALA A C 1
ATOM 735 O O . ALA A 1 96 ? -32.536 12.747 32.287 1.00 32.06 96 ALA A O 1
ATOM 736 N N . SER A 1 97 ? -32.067 13.673 34.250 1.00 36.88 97 SER A N 1
ATOM 737 C CA . SER A 1 97 ? -30.843 12.879 34.429 1.00 36.88 97 SER A CA 1
ATOM 738 C C . SER A 1 97 ? -30.713 12.356 35.857 1.00 36.88 97 SER A C 1
ATOM 740 O O . SER A 1 97 ? -30.155 13.014 36.733 1.00 36.88 97 SER A O 1
ATOM 742 N N . LEU A 1 98 ? -31.226 11.144 36.081 1.00 45.31 98 LEU A N 1
ATOM 743 C CA . LEU A 1 98 ? -30.745 10.275 37.158 1.00 45.31 98 LEU A CA 1
ATOM 744 C C . LEU A 1 98 ? -29.221 10.090 37.006 1.00 45.31 98 LEU A C 1
ATOM 746 O O . LEU A 1 98 ? -28.749 10.083 35.866 1.00 45.31 98 LEU A O 1
ATOM 750 N N . PRO A 1 99 ? -28.447 9.923 38.095 1.00 46.22 99 PRO A N 1
ATOM 751 C CA . PRO A 1 99 ? -27.034 9.586 37.980 1.00 46.22 99 PRO A CA 1
ATOM 752 C C . PRO A 1 99 ? -26.910 8.261 37.222 1.00 46.22 99 PRO A C 1
ATOM 754 O O . PRO A 1 99 ? -27.411 7.224 37.665 1.00 46.22 99 PRO A O 1
ATOM 757 N N . GLN A 1 100 ? -26.296 8.328 36.043 1.00 47.97 100 GLN A N 1
ATOM 758 C CA . GLN A 1 100 ? -25.992 7.169 35.219 1.00 47.97 100 GLN A CA 1
ATOM 759 C C . GLN A 1 100 ? -24.529 6.809 35.428 1.00 47.97 100 GLN A C 1
ATOM 761 O O . GLN A 1 100 ? -23.646 7.649 35.268 1.00 47.97 100 GLN A O 1
ATOM 766 N N . VAL A 1 101 ? -24.276 5.553 35.773 1.00 50.50 101 VAL A N 1
ATOM 767 C CA . VAL A 1 101 ? -22.918 5.029 35.929 1.00 50.50 101 VAL A CA 1
ATOM 768 C C . VAL A 1 101 ? -22.745 3.895 34.938 1.00 50.50 101 VAL A C 1
ATOM 770 O O . VAL A 1 101 ? -23.532 2.951 34.939 1.00 50.50 101 VAL A O 1
ATOM 773 N N . THR A 1 102 ? -21.739 3.987 34.071 1.00 46.62 102 THR A N 1
ATOM 774 C CA . THR A 1 102 ? -21.416 2.909 33.128 1.00 46.62 102 THR A CA 1
ATOM 775 C C . THR A 1 102 ? -20.335 2.018 33.733 1.00 46.62 102 THR A C 1
ATOM 777 O O . THR A 1 102 ? -19.292 2.523 34.136 1.00 46.62 102 THR A O 1
ATOM 780 N N . LEU A 1 103 ? -20.589 0.708 33.804 1.00 48.06 103 LEU A N 1
ATOM 781 C CA . LEU A 1 103 ? -19.626 -0.309 34.231 1.00 48.06 103 LEU A CA 1
ATOM 782 C C . LEU A 1 103 ? -19.037 -1.039 33.032 1.00 48.06 103 LEU A C 1
ATOM 784 O O . LEU A 1 103 ? -19.773 -1.465 32.136 1.00 48.06 103 LEU A O 1
ATOM 788 N N . GLU A 1 104 ? -17.731 -1.269 33.092 1.00 50.53 104 GLU A N 1
ATOM 789 C CA . GLU A 1 104 ? -17.048 -2.274 32.286 1.00 50.53 104 GLU A CA 1
ATOM 790 C C . GLU A 1 104 ? -17.174 -3.649 32.966 1.00 50.53 104 GLU A C 1
ATOM 792 O O . GLU A 1 104 ? -17.235 -3.757 34.193 1.00 50.53 104 GLU A O 1
ATOM 797 N N . VAL A 1 105 ? -17.283 -4.725 32.183 1.00 50.03 105 VAL A N 1
ATOM 798 C CA . VAL A 1 105 ? -17.357 -6.092 32.736 1.00 50.03 105 VAL A CA 1
ATOM 799 C C . VAL A 1 105 ? -16.021 -6.433 33.404 1.00 50.03 105 VAL A C 1
ATOM 801 O O . VAL A 1 105 ? -14.976 -6.166 32.825 1.00 50.03 105 VAL A O 1
ATOM 804 N N . GLU A 1 106 ? -16.073 -7.047 34.591 1.00 49.91 106 GLU A N 1
ATOM 805 C CA . GLU A 1 106 ? -14.926 -7.380 35.466 1.00 49.91 106 GLU A CA 1
ATOM 806 C C . GLU A 1 106 ? -14.287 -6.211 36.241 1.00 49.91 106 GLU A C 1
ATOM 808 O O . GLU A 1 106 ? -13.380 -6.453 37.040 1.00 49.91 106 GLU A O 1
ATOM 813 N N . GLU A 1 107 ? -14.793 -4.981 36.111 1.00 57.16 107 GLU A N 1
ATOM 814 C CA . GLU A 1 107 ? -14.349 -3.844 36.928 1.00 57.16 107 GLU A CA 1
ATOM 815 C C . GLU A 1 107 ? -15.315 -3.527 38.085 1.00 57.16 107 GLU A C 1
ATOM 817 O O . GLU A 1 107 ? -16.523 -3.779 38.027 1.00 57.16 107 GLU A O 1
ATOM 822 N N . ASP A 1 108 ? -14.758 -2.978 39.168 1.00 65.06 108 ASP A N 1
ATOM 823 C CA . ASP A 1 108 ? -15.516 -2.424 40.290 1.00 65.06 108 ASP A CA 1
ATOM 824 C C . ASP A 1 108 ? -15.663 -0.911 40.075 1.00 65.06 108 ASP A C 1
ATOM 826 O O . ASP A 1 108 ? -14.653 -0.217 39.949 1.00 65.06 108 ASP A O 1
ATOM 830 N N . VAL A 1 109 ? -16.878 -0.365 40.152 1.00 69.94 109 VAL A N 1
ATOM 831 C CA . VAL A 1 109 ? -17.048 1.082 40.377 1.00 69.94 109 VAL A CA 1
ATOM 832 C C . VAL A 1 109 ? -17.356 1.343 41.832 1.00 69.94 109 VAL A C 1
ATOM 834 O O . VAL A 1 109 ? -18.191 0.683 42.449 1.00 69.94 109 VAL A O 1
ATOM 837 N N . VAL A 1 110 ? -16.670 2.339 42.375 1.00 76.50 110 VAL A N 1
ATOM 838 C CA . VAL A 1 110 ? -16.911 2.855 43.713 1.00 76.50 110 VAL A CA 1
ATOM 839 C C . VAL A 1 110 ? -18.037 3.883 43.624 1.00 76.50 110 VAL A C 1
ATOM 841 O O . VAL A 1 110 ? -17.876 4.901 42.964 1.00 76.50 110 VAL A O 1
ATOM 844 N N . LEU A 1 111 ? -19.164 3.611 44.278 1.00 77.25 111 LEU A N 1
ATOM 845 C CA . LEU A 1 111 ? -20.224 4.589 44.510 1.00 77.25 111 LEU A CA 1
ATOM 846 C C . LEU A 1 111 ? -20.154 5.046 45.960 1.00 77.25 111 LEU A C 1
ATOM 848 O O . LEU A 1 111 ? -20.142 4.222 46.879 1.00 77.25 111 LEU A O 1
ATOM 852 N N . THR A 1 112 ? -20.136 6.351 46.180 1.00 76.38 112 THR A N 1
ATOM 853 C CA . THR A 1 112 ? -20.236 6.945 47.510 1.00 76.38 112 THR A CA 1
ATOM 854 C C . THR A 1 112 ? -21.616 7.557 47.726 1.00 76.38 112 THR A C 1
ATOM 856 O O . THR A 1 112 ? -22.338 7.886 46.784 1.00 76.38 112 THR A O 1
ATOM 859 N N . GLY A 1 113 ? -22.004 7.719 48.993 1.00 63.38 113 GLY A N 1
ATOM 860 C CA . GLY A 1 113 ? -23.204 8.477 49.347 1.00 63.38 113 GLY A CA 1
ATOM 861 C C . GLY A 1 113 ? -23.158 9.921 48.830 1.00 63.38 113 GLY A C 1
ATOM 862 O O . GLY A 1 113 ? -24.212 10.486 48.553 1.00 63.38 113 GLY A O 1
ATOM 863 N N . GLU A 1 114 ? -21.956 10.478 48.643 1.00 65.44 114 GLU A N 1
ATOM 864 C CA . GLU A 1 114 ? -21.717 11.826 48.118 1.00 65.44 114 GLU A CA 1
ATOM 865 C C . GLU A 1 114 ? -21.943 11.916 46.600 1.00 65.44 114 GLU A C 1
ATOM 867 O O . GLU A 1 114 ? -22.556 12.878 46.145 1.00 65.44 114 GLU A O 1
ATOM 872 N N . ASP A 1 115 ? -21.570 10.888 45.826 1.00 61.97 115 ASP A N 1
ATOM 873 C CA . ASP A 1 115 ? -21.777 10.848 44.362 1.00 61.97 115 ASP A CA 1
ATOM 874 C C . ASP A 1 115 ? -23.265 10.890 43.971 1.00 61.97 115 ASP A C 1
ATOM 876 O O . ASP A 1 115 ? -23.645 11.341 42.891 1.00 61.97 115 ASP A O 1
ATOM 880 N N . ILE A 1 116 ? -24.132 10.423 44.871 1.00 64.19 116 ILE A N 1
ATOM 881 C CA . ILE A 1 116 ? -25.594 10.407 44.706 1.00 64.19 116 ILE A CA 1
ATOM 882 C C . ILE A 1 116 ? -26.217 11.707 45.234 1.00 64.19 116 ILE A C 1
ATOM 884 O O . ILE A 1 116 ? -27.341 12.066 44.876 1.00 64.19 116 ILE A O 1
ATOM 888 N N . ALA A 1 117 ? -25.474 12.448 46.056 1.00 58.66 117 ALA A N 1
ATOM 889 C CA . ALA A 1 117 ? -25.898 13.653 46.748 1.00 58.66 117 ALA A CA 1
ATOM 890 C C . ALA A 1 117 ? -25.696 14.934 45.928 1.00 58.66 117 ALA A C 1
ATOM 892 O O . ALA A 1 117 ? -25.492 15.991 46.522 1.00 58.66 117 ALA A O 1
ATOM 893 N N . GLY A 1 118 ? -25.819 14.890 44.593 1.00 51.66 118 GLY A N 1
ATOM 894 C CA . GLY A 1 118 ? -25.735 16.066 43.702 1.00 51.66 118 GLY A CA 1
ATOM 895 C C . GLY A 1 118 ? -26.686 17.237 44.040 1.00 51.66 118 GLY A C 1
ATOM 896 O O . GLY A 1 118 ? -26.707 18.252 43.353 1.00 51.66 118 GLY A O 1
ATOM 897 N N . SER A 1 119 ? -27.459 17.123 45.115 1.00 46.84 119 SER A N 1
ATOM 898 C CA . SER A 1 119 ? -28.281 18.143 45.744 1.00 46.84 119 SER A CA 1
ATOM 899 C C . SER A 1 119 ? -28.167 18.008 47.269 1.00 46.84 119 SER A C 1
ATOM 901 O O . SER A 1 119 ? -28.291 16.900 47.797 1.00 46.84 119 SER A O 1
ATOM 903 N N . ALA A 1 120 ? -27.980 19.128 47.971 1.00 50.12 120 ALA A N 1
ATOM 904 C CA . ALA A 1 120 ? -27.967 19.229 49.431 1.00 50.12 120 ALA A CA 1
ATOM 905 C C . ALA A 1 120 ? -29.021 18.321 50.111 1.00 50.12 120 ALA A C 1
ATOM 907 O O . ALA A 1 120 ? -30.202 18.394 49.783 1.00 50.12 120 ALA A O 1
ATOM 908 N N . GLY A 1 121 ? -28.604 17.473 51.064 1.00 54.53 121 GLY A N 1
ATOM 909 C CA . GLY A 1 121 ? -29.528 16.691 51.910 1.00 54.53 121 GLY A CA 1
ATOM 910 C C . GLY A 1 121 ? -29.170 15.218 52.149 1.00 54.53 121 GLY A C 1
ATOM 911 O O . GLY A 1 121 ? -29.668 14.617 53.102 1.00 54.53 121 GLY A O 1
ATOM 912 N N . PHE A 1 122 ? -28.263 14.629 51.365 1.00 60.06 122 PHE A N 1
ATOM 913 C CA . PHE A 1 122 ? -27.726 13.278 51.603 1.00 60.06 122 PHE A CA 1
ATOM 914 C C . PHE A 1 122 ? -26.470 13.337 52.506 1.00 60.06 122 PHE A C 1
ATOM 916 O O . PHE A 1 122 ? -25.356 13.054 52.090 1.00 60.06 122 PHE A O 1
ATOM 923 N N . GLY A 1 123 ? -26.644 13.813 53.746 1.00 64.06 123 GLY A N 1
ATOM 924 C CA . GLY A 1 123 ? -25.555 14.031 54.717 1.00 64.06 123 GLY A CA 1
ATOM 925 C C . GLY A 1 123 ? -25.145 12.790 55.529 1.00 64.06 123 GLY A C 1
ATOM 926 O O . GLY A 1 123 ? -25.439 11.653 55.169 1.00 64.06 123 GLY A O 1
ATOM 927 N N . SER A 1 124 ? -24.504 12.981 56.685 1.00 68.50 124 SER A N 1
ATOM 928 C CA . SER A 1 124 ? -24.067 11.886 57.574 1.00 68.50 124 SER A CA 1
ATOM 929 C C . SER A 1 124 ? -25.211 10.932 57.957 1.00 68.50 124 SER A C 1
ATOM 931 O O . SER A 1 124 ? -26.332 11.354 58.226 1.00 68.50 124 SER A O 1
ATOM 933 N N . GLY A 1 125 ? -24.972 9.624 57.954 1.00 77.50 125 GLY A N 1
ATOM 934 C CA . GLY A 1 125 ? -26.011 8.635 58.243 1.00 77.50 125 GLY A CA 1
ATOM 935 C C . GLY A 1 125 ? -25.526 7.211 58.023 1.00 77.50 125 GLY A C 1
ATOM 936 O O . GLY A 1 125 ? -24.395 6.987 57.594 1.00 77.50 125 GLY A O 1
ATOM 937 N N . ILE A 1 126 ? -26.388 6.244 58.328 1.00 83.19 126 ILE A N 1
ATOM 938 C CA . ILE A 1 126 ? -26.138 4.838 58.016 1.00 83.19 126 ILE A CA 1
ATOM 939 C C . ILE A 1 126 ? -26.690 4.575 56.621 1.00 83.19 126 ILE A C 1
ATOM 941 O O . ILE A 1 126 ? -27.877 4.769 56.367 1.00 83.19 126 ILE A O 1
ATOM 945 N N . TYR A 1 127 ? -25.817 4.128 55.731 1.00 83.69 127 TYR A N 1
ATOM 946 C CA . TYR A 1 127 ? -26.139 3.834 54.344 1.00 83.69 127 TYR A CA 1
ATOM 947 C C . TYR A 1 127 ? -26.311 2.335 54.153 1.00 83.69 127 TYR A C 1
ATOM 949 O O . TYR A 1 127 ? -25.486 1.546 54.621 1.00 83.69 127 TYR A O 1
ATOM 957 N N . ARG A 1 128 ? -27.367 1.955 53.440 1.00 88.94 128 ARG A N 1
ATOM 958 C CA . ARG A 1 128 ? -27.640 0.588 53.011 1.00 88.94 128 ARG A CA 1
ATOM 959 C C . ARG A 1 128 ? -27.821 0.570 51.504 1.00 88.94 128 ARG A C 1
ATOM 961 O O . ARG A 1 128 ? -28.718 1.224 50.987 1.00 88.94 128 ARG A O 1
ATOM 968 N N . TRP A 1 129 ? -26.994 -0.211 50.833 1.00 88.12 129 TRP A N 1
ATOM 969 C CA . TRP A 1 129 ? -27.012 -0.388 49.389 1.00 88.12 129 TRP A CA 1
ATOM 970 C C . TRP A 1 129 ? -27.619 -1.740 49.057 1.00 88.12 129 TRP A C 1
ATOM 972 O O . TRP A 1 129 ? -27.215 -2.744 49.648 1.00 88.12 129 TRP A O 1
ATOM 982 N N . THR A 1 130 ? -28.570 -1.770 48.130 1.00 89.62 130 THR A N 1
ATOM 983 C CA . THR A 1 130 ? -29.227 -2.990 47.660 1.00 89.62 130 THR A CA 1
ATOM 984 C C . THR A 1 130 ? -29.335 -2.998 46.147 1.00 89.62 130 THR A C 1
ATOM 986 O O . THR A 1 130 ? -29.484 -1.957 45.519 1.00 89.62 130 THR A O 1
ATOM 989 N N . THR A 1 131 ? -29.277 -4.174 45.533 1.00 87.31 131 THR A N 1
ATOM 990 C CA . THR A 1 131 ? -29.585 -4.317 44.107 1.00 87.31 131 THR A CA 1
ATOM 991 C C . THR A 1 131 ? -30.462 -5.546 43.894 1.00 87.31 131 THR A C 1
ATOM 993 O O . THR A 1 131 ? -30.123 -6.619 44.396 1.00 87.31 131 THR A O 1
ATOM 996 N N . PRO A 1 132 ? -31.593 -5.421 43.172 1.00 86.94 132 PRO A N 1
ATOM 997 C CA . PRO A 1 132 ? -32.356 -6.580 42.726 1.00 86.94 132 PRO A CA 1
ATOM 998 C C . PRO A 1 132 ? -31.697 -7.260 41.518 1.00 86.94 132 PRO A C 1
ATOM 1000 O O . PRO A 1 132 ? -32.155 -8.317 41.088 1.00 86.94 132 PRO A O 1
ATOM 1003 N N . SER A 1 133 ? -30.654 -6.654 40.937 1.00 82.62 133 SER A N 1
ATOM 1004 C CA . SER A 1 133 ? -30.003 -7.189 39.752 1.00 82.62 133 SER A CA 1
ATOM 1005 C C . SER A 1 133 ? -29.244 -8.471 40.096 1.00 82.62 133 SER A C 1
ATOM 1007 O O . SER A 1 133 ? -28.324 -8.435 40.915 1.00 82.62 133 SER A O 1
ATOM 1009 N N . PRO A 1 134 ? -29.537 -9.602 39.430 1.00 82.62 134 PRO A N 1
ATOM 1010 C CA . PRO A 1 134 ? -28.696 -10.791 39.531 1.00 82.62 134 PRO A CA 1
ATOM 1011 C C . PRO A 1 134 ? -27.361 -10.616 38.784 1.00 82.62 134 PRO A C 1
ATOM 1013 O O . PRO A 1 134 ? -26.497 -11.483 38.859 1.00 82.62 134 PRO A O 1
ATOM 1016 N N . ARG A 1 135 ? -27.200 -9.513 38.038 1.00 76.50 135 ARG A N 1
ATOM 1017 C CA . ARG A 1 135 ? -26.036 -9.210 37.197 1.00 76.50 135 ARG A CA 1
ATOM 1018 C C . ARG A 1 135 ? -25.061 -8.245 37.862 1.00 76.50 135 ARG A C 1
ATOM 1020 O O . ARG A 1 135 ? -23.965 -8.052 37.344 1.00 76.50 135 ARG A O 1
ATOM 1027 N N . LEU A 1 136 ? -25.431 -7.665 39.000 1.00 81.50 136 LEU A N 1
ATOM 1028 C CA . LEU A 1 136 ? -24.547 -6.866 39.837 1.00 81.50 136 LEU A CA 1
ATOM 1029 C C . LEU A 1 136 ? -24.266 -7.602 41.146 1.00 81.50 136 LEU A C 1
ATOM 1031 O O . LEU A 1 136 ? -25.134 -8.264 41.709 1.00 81.50 136 LEU A O 1
ATOM 1035 N N . SER A 1 137 ? -23.057 -7.434 41.663 1.00 85.50 137 SER A N 1
ATOM 1036 C CA . SER A 1 137 ? -22.723 -7.779 43.042 1.00 85.50 137 SER A CA 1
ATOM 1037 C C . SER A 1 137 ? -22.188 -6.547 43.755 1.00 85.50 137 SER A C 1
ATOM 1039 O O . SER A 1 137 ? -21.412 -5.775 43.196 1.00 85.50 137 SER A O 1
ATOM 1041 N N . LEU A 1 138 ? -22.637 -6.337 44.985 1.00 85.38 138 LEU A N 1
ATOM 1042 C CA . LEU A 1 138 ? -22.213 -5.234 45.832 1.00 85.38 138 LEU A CA 1
ATOM 1043 C C . LEU A 1 138 ? -21.126 -5.740 46.784 1.00 85.38 138 LEU A C 1
ATOM 1045 O O . LEU A 1 138 ? -21.307 -6.734 47.487 1.00 85.38 138 LEU A O 1
ATOM 1049 N N . ARG A 1 139 ? -19.987 -5.049 46.819 1.00 84.94 139 ARG A N 1
ATOM 1050 C CA . ARG A 1 139 ? -18.832 -5.358 47.668 1.00 84.94 139 ARG A CA 1
ATOM 1051 C C . ARG A 1 139 ? -18.587 -4.216 48.659 1.00 84.94 139 ARG A C 1
ATOM 1053 O O . ARG A 1 139 ? -18.659 -3.041 48.303 1.00 84.94 139 ARG A O 1
ATOM 1060 N N . GLY A 1 140 ? -18.291 -4.561 49.911 1.00 80.62 140 GLY A N 1
ATOM 1061 C CA . GLY A 1 140 ? -18.022 -3.621 51.007 1.00 80.62 140 GLY A CA 1
ATOM 1062 C C . GLY A 1 140 ? -18.128 -4.309 52.371 1.00 80.62 140 GLY A C 1
ATOM 1063 O O . GLY A 1 140 ? -17.990 -5.531 52.442 1.00 80.62 140 GLY A O 1
ATOM 1064 N N . ALA A 1 141 ? -18.391 -3.554 53.444 1.00 69.25 141 ALA A N 1
ATOM 1065 C CA . ALA A 1 141 ? -18.718 -4.119 54.758 1.00 69.25 141 ALA A CA 1
ATOM 1066 C C . ALA A 1 141 ? -20.113 -4.774 54.688 1.00 69.25 141 ALA A C 1
ATOM 1068 O O . ALA A 1 141 ? -21.147 -4.165 54.965 1.00 69.25 141 ALA A O 1
ATOM 1069 N N . ALA A 1 142 ? -20.145 -5.990 54.151 1.00 58.41 142 ALA A N 1
ATOM 1070 C CA . ALA A 1 142 ? -21.357 -6.648 53.695 1.00 58.41 142 ALA A CA 1
ATOM 1071 C C . ALA A 1 142 ? -21.940 -7.589 54.753 1.00 58.41 142 ALA A C 1
ATOM 1073 O O . ALA A 1 142 ? -21.218 -8.223 55.519 1.00 58.41 142 ALA A O 1
ATOM 1074 N N . THR A 1 143 ? -23.263 -7.737 54.714 1.00 59.22 143 THR A N 1
ATOM 1075 C CA . THR A 1 143 ? -23.976 -8.885 55.304 1.00 59.22 143 THR A CA 1
ATOM 1076 C C . THR A 1 143 ? -24.340 -9.929 54.235 1.00 59.22 143 THR A C 1
ATOM 1078 O O . THR A 1 143 ? -24.644 -11.067 54.576 1.00 59.22 143 THR A O 1
ATOM 1081 N N . SER A 1 144 ? -24.292 -9.564 52.942 1.00 75.56 144 SER A N 1
ATOM 1082 C CA . SER A 1 144 ? -24.569 -10.413 51.770 1.00 75.56 144 SER A CA 1
ATOM 1083 C C . SER A 1 144 ? -24.045 -9.740 50.480 1.00 75.56 144 SER A C 1
ATOM 1085 O O . SER A 1 144 ? -23.979 -8.512 50.445 1.00 75.56 144 SER A O 1
ATOM 1087 N N . PRO A 1 145 ? -23.725 -10.477 49.393 1.00 73.00 145 PRO A N 1
ATOM 1088 C CA . PRO A 1 145 ? -23.295 -9.909 48.101 1.00 73.00 145 PRO A CA 1
ATOM 1089 C C . PRO A 1 145 ? -24.314 -8.987 47.402 1.00 73.00 145 PRO A C 1
ATOM 1091 O O . PRO A 1 145 ? -23.976 -8.361 46.402 1.00 73.00 145 PRO A O 1
ATOM 1094 N N . GLN A 1 146 ? -25.550 -8.885 47.897 1.00 78.88 146 GLN A N 1
ATOM 1095 C CA . GLN A 1 146 ? -26.562 -7.944 47.394 1.00 78.88 146 GLN A CA 1
ATOM 1096 C C . GLN A 1 146 ? -26.908 -6.832 48.390 1.00 78.88 146 GLN A C 1
ATOM 1098 O O . GLN A 1 146 ? -27.743 -5.986 48.080 1.00 78.88 146 GLN A O 1
ATOM 1103 N N . ILE A 1 147 ? -26.305 -6.832 49.587 1.00 78.75 147 ILE A N 1
ATOM 1104 C CA . ILE A 1 147 ? -26.599 -5.864 50.649 1.00 78.75 147 ILE A CA 1
ATOM 1105 C C . ILE A 1 147 ? -25.304 -5.432 51.336 1.00 78.75 147 ILE A C 1
ATOM 1107 O O . ILE A 1 147 ? -24.692 -6.192 52.093 1.00 78.75 147 ILE A O 1
ATOM 1111 N N . VAL A 1 148 ? -24.928 -4.173 51.131 1.00 80.50 148 VAL A N 1
ATOM 1112 C CA . VAL A 1 148 ? -23.728 -3.578 51.730 1.00 80.50 148 VAL A CA 1
ATOM 1113 C C . VAL A 1 148 ? -24.127 -2.428 52.641 1.00 80.50 148 VAL A C 1
ATOM 1115 O O . VAL A 1 148 ? -24.987 -1.620 52.292 1.00 80.50 148 VAL A O 1
ATOM 1118 N N . GLN A 1 149 ? -23.507 -2.357 53.818 1.00 83.12 149 GLN A N 1
ATOM 1119 C CA . GLN A 1 149 ? -23.629 -1.206 54.703 1.00 83.12 149 GLN A CA 1
ATOM 1120 C C . GLN A 1 149 ? -22.360 -0.362 54.634 1.00 83.12 149 GLN A C 1
ATOM 1122 O O . GLN A 1 149 ? -21.251 -0.889 54.576 1.00 83.12 149 GLN A O 1
ATOM 1127 N N . GLY A 1 150 ? -22.530 0.955 54.663 1.00 82.69 150 GLY A N 1
ATOM 1128 C CA . GLY A 1 150 ? -21.418 1.900 54.699 1.00 82.69 150 GLY A CA 1
ATOM 1129 C C . GLY A 1 150 ? -21.553 3.027 53.680 1.00 82.69 150 GLY A C 1
ATOM 1130 O O . GLY A 1 150 ? -22.312 2.910 52.718 1.00 82.69 150 GLY A O 1
ATOM 1131 N N . PRO A 1 151 ? -20.819 4.133 53.880 1.00 79.12 151 PRO A N 1
ATOM 1132 C CA . PRO A 1 151 ? -20.915 5.335 53.046 1.00 79.12 151 PRO A CA 1
ATOM 1133 C C . PRO A 1 151 ? -20.425 5.122 51.606 1.00 79.12 151 PRO A C 1
ATOM 1135 O O . PRO A 1 151 ? -20.601 5.993 50.760 1.00 79.12 151 PRO A O 1
ATOM 1138 N N . THR A 1 152 ? -19.821 3.969 51.323 1.00 79.06 152 THR A N 1
ATOM 1139 C CA . THR A 1 152 ? -19.258 3.607 50.028 1.00 79.06 152 THR A CA 1
ATOM 1140 C C . THR A 1 152 ? -19.600 2.155 49.716 1.00 79.06 152 THR A C 1
ATOM 1142 O O . THR A 1 152 ? -19.490 1.292 50.590 1.00 79.06 152 THR A O 1
ATOM 1145 N N . VAL A 1 153 ? -19.968 1.874 48.470 1.00 83.00 153 VAL A N 1
ATOM 1146 C CA . VAL A 1 153 ? -20.145 0.521 47.940 1.00 83.00 153 VAL A CA 1
ATOM 1147 C C . VAL A 1 153 ? -19.322 0.358 46.670 1.00 83.00 153 VAL A C 1
ATOM 1149 O O . VAL A 1 153 ? -19.199 1.284 45.874 1.00 83.00 153 VAL A O 1
ATOM 1152 N N . ARG A 1 154 ? -18.753 -0.827 46.462 1.00 82.69 154 ARG A N 1
ATOM 1153 C CA . ARG A 1 154 ? -18.206 -1.217 45.163 1.00 82.69 154 ARG A CA 1
ATOM 1154 C C . ARG A 1 154 ? -19.246 -2.035 44.418 1.00 82.69 154 ARG A C 1
ATOM 1156 O O . ARG A 1 154 ? -19.688 -3.059 44.929 1.00 82.69 154 ARG A O 1
ATOM 1163 N N . VAL A 1 155 ? -19.645 -1.590 43.238 1.00 81.06 155 VAL A N 1
ATOM 1164 C CA . VAL A 1 155 ? -20.561 -2.318 42.361 1.00 81.06 155 VAL A CA 1
ATOM 1165 C C . VAL A 1 155 ? -19.730 -3.067 41.331 1.00 81.06 155 VAL A C 1
ATOM 1167 O O . VAL A 1 155 ? -18.985 -2.450 40.576 1.00 81.06 155 VAL A O 1
ATOM 1170 N N . HIS A 1 156 ? -19.857 -4.388 41.315 1.00 80.44 156 HIS A N 1
ATOM 1171 C CA . HIS A 1 156 ? -19.150 -5.278 40.406 1.00 80.44 156 HIS A CA 1
ATOM 1172 C C . HIS A 1 156 ? -20.132 -5.889 39.408 1.00 80.44 156 HIS A C 1
ATOM 1174 O O . HIS A 1 156 ? -21.124 -6.509 39.810 1.00 80.44 156 HIS A O 1
ATOM 1180 N N . ALA A 1 157 ? -19.851 -5.738 38.117 1.00 74.00 157 ALA A N 1
ATOM 1181 C CA . ALA A 1 157 ? -20.627 -6.362 37.053 1.00 74.00 157 ALA A CA 1
ATOM 1182 C C . ALA A 1 157 ? -20.266 -7.850 36.908 1.00 74.00 157 ALA A C 1
ATOM 1184 O O . ALA A 1 157 ? -19.105 -8.200 36.715 1.00 74.00 157 ALA A O 1
ATOM 1185 N N . GLY A 1 158 ? -21.266 -8.731 36.971 1.00 67.06 158 GLY A N 1
ATOM 1186 C CA . GLY A 1 158 ? -21.107 -10.153 36.663 1.00 67.06 158 GLY A CA 1
ATOM 1187 C C . GLY A 1 158 ? -20.812 -10.416 35.178 1.00 67.06 158 GLY A C 1
ATOM 1188 O O . GLY A 1 158 ? -20.896 -9.526 34.332 1.00 67.06 158 GLY A O 1
ATOM 1189 N N . SER A 1 159 ? -20.503 -11.671 34.839 1.00 60.50 159 SER A N 1
ATOM 1190 C CA . SER A 1 159 ? -20.040 -12.099 33.503 1.00 60.50 159 SER A CA 1
ATOM 1191 C C . SER A 1 159 ? -21.091 -12.015 32.375 1.00 60.50 159 SER A C 1
ATOM 1193 O O . SER A 1 159 ? -20.754 -12.118 31.185 1.00 60.50 159 SER A O 1
ATOM 1195 N N . GLU A 1 160 ? -22.365 -11.787 32.706 1.00 57.62 160 GLU A N 1
ATOM 1196 C CA . GLU A 1 160 ? -23.479 -11.724 31.752 1.00 57.62 160 GLU A CA 1
ATOM 1197 C C . GLU A 1 160 ? -24.155 -10.341 31.705 1.00 57.62 160 GLU A C 1
ATOM 1199 O O . GLU A 1 160 ? -25.129 -10.094 32.412 1.00 57.62 160 GLU A O 1
ATOM 1204 N N . PRO A 1 161 ? -23.695 -9.408 30.854 1.00 54.41 161 PRO A N 1
ATOM 1205 C CA . PRO A 1 161 ? -24.437 -8.192 30.536 1.00 54.41 161 PRO A CA 1
ATOM 1206 C C . PRO A 1 161 ? -25.637 -8.469 29.618 1.00 54.41 161 PRO A C 1
ATOM 1208 O O . PRO A 1 161 ? -25.571 -9.314 28.723 1.00 54.41 161 PRO A O 1
ATOM 1211 N N . SER A 1 162 ? -26.718 -7.704 29.806 1.00 50.38 162 SER A N 1
ATOM 1212 C CA . SER A 1 162 ? -27.882 -7.722 28.910 1.00 50.38 162 SER A CA 1
ATOM 1213 C C . SER A 1 162 ? -27.570 -6.967 27.622 1.00 50.38 162 SER A C 1
ATOM 1215 O O . SER A 1 162 ? -27.050 -5.853 27.650 1.00 50.38 162 SER A O 1
ATOM 1217 N N . ALA A 1 163 ? -27.911 -7.571 26.483 1.00 45.56 163 ALA A N 1
ATOM 1218 C CA . ALA A 1 163 ? -27.751 -6.970 25.162 1.00 45.56 163 ALA A CA 1
ATOM 1219 C C . ALA A 1 163 ? -28.814 -5.900 24.841 1.00 45.56 163 ALA A C 1
ATOM 1221 O O . ALA A 1 163 ? -28.680 -5.201 23.840 1.00 45.56 163 ALA A O 1
ATOM 1222 N N . ALA A 1 164 ? -29.860 -5.765 25.660 1.00 47.03 164 ALA A N 1
ATOM 1223 C CA . ALA A 1 164 ? -30.931 -4.801 25.447 1.00 47.03 164 ALA A CA 1
ATOM 1224 C C . ALA A 1 164 ? -31.773 -4.675 26.723 1.00 47.03 164 ALA A C 1
ATOM 1226 O O . ALA A 1 164 ? -32.556 -5.584 26.972 1.00 47.03 164 ALA A O 1
ATOM 1227 N N . GLN A 1 165 ? -31.604 -3.613 27.531 1.00 53.84 165 GLN A N 1
ATOM 1228 C CA . GLN A 1 165 ? -32.595 -3.069 28.494 1.00 53.84 165 GLN A CA 1
ATOM 1229 C C . GLN A 1 165 ? -32.004 -1.945 29.387 1.00 53.84 165 GLN A C 1
ATOM 1231 O O . GLN A 1 165 ? -30.782 -1.781 29.390 1.00 53.84 165 GLN A O 1
ATOM 1236 N N . PRO A 1 166 ? -32.846 -1.123 30.068 1.00 56.53 166 PRO A N 1
ATOM 1237 C CA . PRO A 1 166 ? -32.410 0.044 30.847 1.00 56.53 166 PRO A CA 1
ATOM 1238 C C . PRO A 1 166 ? -31.469 -0.366 31.984 1.00 56.53 166 PRO A C 1
ATOM 1240 O O . PRO A 1 166 ? -31.558 -1.489 32.470 1.00 56.53 166 PRO A O 1
ATOM 1243 N N . GLY A 1 167 ? -30.563 0.534 32.380 1.00 65.62 167 GLY A N 1
ATOM 1244 C CA . GLY A 1 167 ? -29.511 0.261 33.362 1.00 65.62 167 GLY A CA 1
ATOM 1245 C C . GLY A 1 167 ? -30.018 -0.466 34.610 1.00 65.62 167 GLY A C 1
ATOM 1246 O O . GLY A 1 167 ? -31.124 -0.205 35.087 1.00 65.62 167 GLY A O 1
ATOM 1247 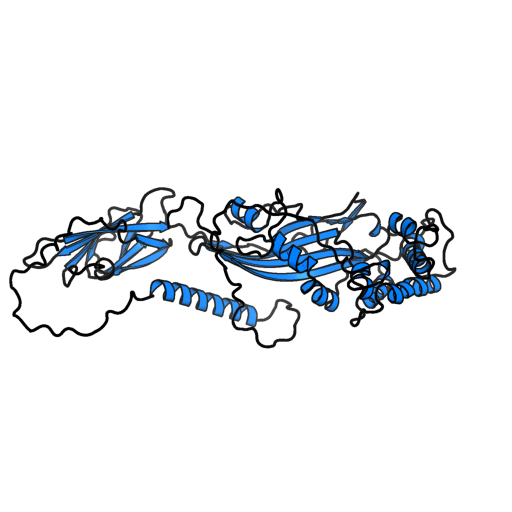N N . GLU A 1 168 ? -29.190 -1.371 35.125 1.00 79.19 168 GLU A N 1
ATOM 1248 C CA . GLU A 1 168 ? -29.431 -2.147 36.336 1.00 79.19 168 GLU A CA 1
ATOM 1249 C C . GLU A 1 168 ? -29.657 -1.229 37.533 1.00 79.19 168 GLU A C 1
ATOM 1251 O O . GLU A 1 168 ? -28.969 -0.227 37.705 1.00 79.19 168 GLU A O 1
ATOM 1256 N N . LEU A 1 169 ? -30.610 -1.576 38.388 1.00 85.12 169 LEU A N 1
ATOM 1257 C CA . LEU A 1 169 ? -30.954 -0.735 39.522 1.00 85.12 169 LEU A CA 1
ATOM 1258 C C . LEU A 1 169 ? -30.044 -1.022 40.721 1.00 85.12 169 LEU A C 1
ATOM 1260 O O . LEU A 1 169 ? -29.910 -2.169 41.151 1.00 85.12 169 LEU A O 1
ATOM 1264 N N . VAL A 1 170 ? -29.477 0.024 41.311 1.00 84.62 170 VAL A N 1
ATOM 1265 C CA . VAL A 1 170 ? -28.903 0.004 42.660 1.00 84.62 170 VAL A CA 1
ATOM 1266 C C . VAL A 1 170 ? -29.681 1.004 43.503 1.00 84.62 170 VAL A C 1
ATOM 1268 O O . VAL A 1 170 ? -29.789 2.176 43.158 1.00 84.62 170 VAL A O 1
ATOM 1271 N N . GLU A 1 171 ? -30.238 0.545 44.612 1.00 88.31 171 GLU A N 1
ATOM 1272 C CA . GLU A 1 171 ? -30.933 1.388 45.572 1.00 88.31 171 GLU A CA 1
ATOM 1273 C C . GLU A 1 171 ? -30.010 1.705 46.745 1.00 88.31 171 GLU A C 1
ATOM 1275 O O . GLU A 1 171 ? -29.327 0.827 47.276 1.00 88.31 171 GLU A O 1
ATOM 1280 N N . VAL A 1 172 ? -30.005 2.963 47.173 1.00 87.44 172 VAL A N 1
ATOM 1281 C CA . VAL A 1 172 ? -29.333 3.396 48.396 1.00 87.44 172 VAL A CA 1
ATOM 1282 C C . VAL A 1 172 ? -30.369 3.953 49.356 1.00 87.44 172 VAL A C 1
ATOM 1284 O O . VAL A 1 172 ? -31.125 4.861 49.023 1.00 87.44 172 VAL A O 1
ATOM 1287 N N . THR A 1 173 ? -30.410 3.402 50.561 1.00 88.12 173 THR A N 1
ATOM 1288 C CA . THR A 1 173 ? -31.227 3.904 51.663 1.00 88.12 173 THR A CA 1
ATOM 1289 C C . THR A 1 173 ? -30.319 4.533 52.708 1.00 88.12 173 THR A C 1
ATOM 1291 O O . THR A 1 173 ? -29.413 3.875 53.222 1.00 88.12 173 THR A O 1
ATOM 1294 N N . ARG A 1 174 ? -30.570 5.794 53.054 1.00 87.31 174 ARG A N 1
ATOM 1295 C CA . ARG A 1 174 ? -29.932 6.489 54.173 1.00 87.31 174 ARG A CA 1
ATOM 1296 C C . ARG A 1 174 ? -30.885 6.509 55.362 1.00 87.31 174 ARG A C 1
ATOM 1298 O O . ARG A 1 174 ? -32.007 6.998 55.246 1.00 87.31 174 ARG A O 1
ATOM 1305 N N . SER A 1 175 ? -30.405 6.056 56.512 1.00 86.38 175 SER A N 1
ATOM 1306 C CA . SER A 1 175 ? -31.117 6.120 57.788 1.00 86.38 175 SER A CA 1
ATOM 1307 C C . SER A 1 175 ? -30.364 7.008 58.775 1.00 86.38 175 SER A C 1
ATOM 1309 O O . SER A 1 175 ? -29.149 6.880 58.943 1.00 86.38 175 SER A O 1
ATOM 1311 N N . GLN A 1 176 ? -31.092 7.891 59.458 1.00 84.88 176 GLN A N 1
ATOM 1312 C CA . GLN A 1 176 ? -30.570 8.752 60.517 1.00 84.88 176 GLN A CA 1
ATOM 1313 C C . GLN A 1 176 ? -31.545 8.735 61.706 1.00 84.88 176 GLN A C 1
ATOM 1315 O O . GLN A 1 176 ? -32.755 8.802 61.481 1.00 84.88 176 GLN A O 1
ATOM 1320 N N . PRO A 1 177 ? -31.065 8.642 62.961 1.00 83.38 177 PRO A N 1
ATOM 1321 C CA . PRO A 1 177 ? -31.937 8.689 64.131 1.00 83.38 177 PRO A CA 1
ATOM 1322 C C . PRO A 1 177 ? -32.820 9.939 64.132 1.00 83.38 177 PRO A C 1
ATOM 1324 O O . PRO A 1 177 ? -32.333 11.045 63.907 1.00 83.38 177 PRO A O 1
ATOM 1327 N N . GLY A 1 178 ? -34.114 9.748 64.386 1.00 84.19 178 GLY A N 1
ATOM 1328 C CA . GLY A 1 178 ? -35.102 10.828 64.382 1.00 84.19 178 GLY A CA 1
ATOM 1329 C C . GLY A 1 178 ? -35.662 11.188 63.004 1.00 84.19 178 GLY A C 1
ATOM 1330 O O . GLY A 1 178 ? -36.571 12.007 62.955 1.00 84.19 178 GLY A O 1
ATOM 1331 N N . CYS A 1 179 ? -35.189 10.562 61.917 1.00 79.81 179 CYS A N 1
ATOM 1332 C CA . CYS A 1 179 ? -35.654 10.830 60.556 1.00 79.81 179 CYS A CA 1
ATOM 1333 C C . CYS A 1 179 ? -36.181 9.588 59.843 1.00 79.81 179 CYS A C 1
ATOM 1335 O O . CYS A 1 179 ? -35.711 8.470 60.062 1.00 79.81 179 CYS A O 1
ATOM 1337 N N . ALA A 1 180 ? -37.151 9.805 58.952 1.00 83.19 180 ALA A N 1
ATOM 1338 C CA . ALA A 1 180 ? -37.607 8.772 58.036 1.00 83.19 180 ALA A CA 1
ATOM 1339 C C . ALA A 1 180 ? -36.458 8.361 57.088 1.00 83.19 180 ALA A C 1
ATOM 1341 O O . ALA A 1 180 ? -35.694 9.230 56.654 1.00 83.19 180 ALA A O 1
ATOM 1342 N N . PRO A 1 181 ? -36.311 7.064 56.762 1.00 86.31 181 PRO A N 1
ATOM 1343 C CA . PRO A 1 181 ? -35.319 6.615 55.793 1.00 86.31 181 PRO A CA 1
ATOM 1344 C C . PRO A 1 181 ? -35.539 7.256 54.420 1.00 86.31 181 PRO A C 1
ATOM 1346 O O . PRO A 1 181 ? -36.665 7.321 53.930 1.00 86.31 181 PRO A O 1
ATOM 1349 N N . LEU A 1 182 ? -34.452 7.680 53.781 1.00 82.81 182 LEU A N 1
ATOM 1350 C CA . LEU A 1 182 ? -34.469 8.280 52.450 1.00 82.81 182 LEU A CA 1
ATOM 1351 C C . LEU A 1 182 ? -33.882 7.293 51.440 1.00 82.81 182 LEU A C 1
ATOM 1353 O O . LEU A 1 182 ? -32.731 6.886 51.592 1.00 82.81 182 LEU A O 1
ATOM 1357 N N . THR A 1 183 ? -34.649 6.929 50.411 1.00 85.25 183 THR A N 1
ATOM 1358 C CA . THR A 1 183 ? -34.215 5.974 49.376 1.00 85.25 183 THR A CA 1
ATOM 1359 C C . THR A 1 183 ? -33.994 6.675 48.041 1.00 85.25 183 THR A C 1
ATOM 1361 O O . THR A 1 183 ? -34.820 7.481 47.610 1.00 85.25 183 THR A O 1
ATOM 1364 N N . ARG A 1 184 ? -32.882 6.368 47.371 1.00 84.50 184 ARG A N 1
ATOM 1365 C CA . ARG A 1 184 ? -32.577 6.812 46.006 1.00 84.50 184 ARG A CA 1
ATOM 1366 C C . ARG A 1 184 ? -32.258 5.623 45.118 1.00 84.50 184 ARG A C 1
ATOM 1368 O O . ARG A 1 184 ? -31.754 4.606 45.583 1.00 84.50 184 ARG A O 1
ATOM 1375 N N . GLN A 1 185 ? -32.536 5.805 43.836 1.00 85.50 185 GLN A N 1
ATOM 1376 C CA . GLN A 1 185 ? -32.309 4.834 42.779 1.00 85.50 185 GLN A CA 1
ATOM 1377 C C . GLN A 1 185 ? -31.181 5.330 41.874 1.00 85.50 185 GLN A C 1
ATOM 1379 O O . GLN A 1 185 ? -31.216 6.464 41.397 1.00 85.50 185 GLN A O 1
ATOM 1384 N N . VAL A 1 186 ? -30.182 4.481 41.658 1.00 79.94 186 VAL A N 1
ATOM 1385 C CA . VAL A 1 186 ? -29.060 4.695 40.742 1.00 79.94 186 VAL A CA 1
ATOM 1386 C C . VAL A 1 186 ? -29.178 3.676 39.623 1.00 79.94 186 VAL A C 1
ATOM 1388 O O . VAL A 1 186 ? -29.292 2.478 39.885 1.00 79.94 186 VAL A O 1
ATOM 1391 N N . HIS A 1 187 ? -29.143 4.144 38.377 1.00 79.94 187 HIS A N 1
ATOM 1392 C CA . HIS A 1 187 ? -29.127 3.258 37.219 1.00 79.94 187 HIS A CA 1
ATOM 1393 C C . HIS A 1 187 ? -27.689 3.012 36.774 1.00 79.94 187 HIS A C 1
ATOM 1395 O O . HIS A 1 187 ? -26.939 3.934 36.450 1.00 79.94 187 HIS A O 1
ATOM 1401 N N . VAL A 1 188 ? -27.323 1.739 36.743 1.00 72.31 188 VAL A N 1
ATOM 1402 C CA . VAL A 1 188 ? -25.989 1.245 36.446 1.00 72.31 188 VAL A CA 1
ATOM 1403 C C . VAL A 1 188 ? -26.017 0.492 35.120 1.00 72.31 188 VAL A C 1
ATOM 1405 O O . VAL A 1 188 ? -26.587 -0.589 34.995 1.00 72.31 188 VAL A O 1
ATOM 1408 N N . PHE A 1 189 ? -25.396 1.051 34.094 1.00 68.81 189 PHE A N 1
ATOM 1409 C CA . PHE A 1 189 ? -25.363 0.466 32.760 1.00 68.81 189 PHE A CA 1
ATOM 1410 C C . PHE A 1 189 ? -24.123 -0.410 32.610 1.00 68.81 189 PHE A C 1
ATOM 1412 O O . PHE A 1 189 ? -23.013 0.094 32.498 1.00 68.81 189 PHE A O 1
ATOM 1419 N N . VAL A 1 190 ? -24.295 -1.730 32.579 1.00 64.06 190 VAL A N 1
ATOM 1420 C CA . VAL A 1 190 ? -23.181 -2.653 32.321 1.00 64.06 190 VAL A CA 1
ATOM 1421 C C . VAL A 1 190 ? -22.972 -2.792 30.817 1.00 64.06 190 VAL A C 1
ATOM 1423 O O . VAL A 1 190 ? -23.859 -3.272 30.108 1.00 64.06 190 VAL A O 1
ATOM 1426 N N . ARG A 1 191 ? -21.791 -2.417 30.318 1.00 62.81 191 ARG A N 1
ATOM 1427 C CA . ARG A 1 191 ? -21.410 -2.605 28.914 1.00 62.81 191 ARG A CA 1
ATOM 1428 C C . ARG A 1 191 ? -20.350 -3.690 28.791 1.00 62.81 191 ARG A C 1
ATOM 1430 O O . ARG A 1 191 ? -19.331 -3.679 29.471 1.00 62.81 191 ARG A O 1
ATOM 1437 N N . ARG A 1 192 ? -20.571 -4.627 27.863 1.00 62.12 192 ARG A N 1
ATOM 1438 C CA . ARG A 1 192 ? -19.586 -5.656 27.499 1.00 62.12 192 ARG A CA 1
ATOM 1439 C C . ARG A 1 192 ? -18.462 -4.996 26.695 1.00 62.12 192 ARG A C 1
ATOM 1441 O O . ARG A 1 192 ? -18.583 -4.831 25.477 1.00 62.12 192 ARG A O 1
ATOM 1448 N N . CYS A 1 193 ? -17.390 -4.610 27.379 1.00 67.88 193 CYS A N 1
ATOM 1449 C CA . CYS A 1 193 ? -16.175 -4.100 26.755 1.00 67.88 193 CYS A CA 1
ATOM 1450 C C . CYS A 1 193 ? -15.460 -5.261 26.072 1.00 67.88 193 CYS A C 1
ATOM 1452 O O . CYS A 1 193 ? -14.745 -6.044 26.690 1.00 67.88 193 CYS A O 1
ATOM 1454 N N . ARG A 1 194 ? -15.735 -5.443 24.779 1.00 72.19 194 ARG A N 1
ATOM 1455 C CA . ARG A 1 194 ? -15.014 -6.421 23.969 1.00 72.19 194 ARG A CA 1
ATOM 1456 C C . ARG A 1 194 ? -13.823 -5.722 23.341 1.00 72.19 194 ARG A C 1
ATOM 1458 O O . ARG A 1 194 ? -14.006 -4.832 22.514 1.00 72.19 194 ARG A O 1
ATOM 1465 N N . LEU A 1 195 ? -12.632 -6.161 23.727 1.00 80.06 195 LEU A N 1
ATOM 1466 C CA . LEU A 1 195 ? -11.393 -5.758 23.088 1.00 80.06 195 LEU A CA 1
ATOM 1467 C C . LEU A 1 195 ? -11.137 -6.679 21.896 1.00 80.06 195 LEU A C 1
ATOM 1469 O O . LEU A 1 195 ? -10.972 -7.890 22.055 1.00 80.06 195 LEU A O 1
ATOM 1473 N N . PHE A 1 196 ? -11.101 -6.112 20.700 1.00 88.19 196 PHE A N 1
ATOM 1474 C CA . PHE A 1 196 ? -10.700 -6.845 19.503 1.00 88.19 196 PHE A CA 1
ATOM 1475 C C . PHE A 1 196 ? -9.224 -6.588 19.257 1.00 88.19 196 PHE A C 1
ATOM 1477 O O . PHE A 1 196 ? -8.781 -5.451 19.381 1.00 88.19 196 PHE A O 1
ATOM 1484 N N . ARG A 1 197 ? -8.456 -7.629 18.930 1.00 92.12 197 ARG A N 1
ATOM 1485 C CA . ARG A 1 197 ? -7.019 -7.525 18.651 1.00 92.12 197 ARG A CA 1
ATOM 1486 C C . ARG A 1 197 ? -6.668 -8.269 17.379 1.00 92.12 197 ARG A C 1
ATOM 1488 O O . ARG A 1 197 ? -7.268 -9.302 17.081 1.00 92.12 197 ARG A O 1
ATOM 1495 N N . LEU A 1 198 ? -5.672 -7.766 16.661 1.00 94.69 198 LEU A N 1
ATOM 1496 C CA . LEU A 1 198 ? -5.072 -8.508 15.561 1.00 94.69 198 LEU A CA 1
ATOM 1497 C C . LEU A 1 198 ? -4.317 -9.727 16.099 1.00 94.69 198 LEU A C 1
ATOM 1499 O O . LEU A 1 198 ? -3.453 -9.580 16.961 1.00 94.69 198 LEU A O 1
ATOM 1503 N N . ALA A 1 199 ? -4.625 -10.916 15.581 1.00 91.50 199 ALA A N 1
ATOM 1504 C CA . ALA A 1 199 ? -3.908 -12.134 15.963 1.00 91.50 199 ALA A CA 1
ATOM 1505 C C . ALA A 1 199 ? -2.512 -12.215 15.318 1.00 91.50 199 ALA A C 1
ATOM 1507 O O . ALA A 1 199 ? -1.544 -12.611 15.958 1.00 91.50 199 ALA A O 1
ATOM 1508 N N . GLN A 1 200 ? -2.417 -11.830 14.046 1.00 94.50 200 GLN A N 1
ATOM 1509 C CA . GLN A 1 200 ? -1.195 -11.845 13.244 1.00 94.50 200 GLN A CA 1
ATOM 1510 C C . GLN A 1 200 ? -1.295 -10.800 12.129 1.00 94.50 200 GLN A C 1
ATOM 1512 O O . GLN A 1 200 ? -2.420 -10.469 11.740 1.00 94.50 200 GLN A O 1
ATOM 1517 N N . PRO A 1 201 ? -0.167 -10.302 11.582 1.00 97.00 201 PRO A N 1
ATOM 1518 C CA . PRO A 1 201 ? -0.198 -9.395 10.446 1.00 97.00 201 PRO A CA 1
ATOM 1519 C C . PRO A 1 201 ? -1.121 -9.901 9.337 1.00 97.00 201 PRO A C 1
ATOM 1521 O O . PRO A 1 201 ? -1.055 -11.068 8.953 1.00 97.00 201 PRO A O 1
ATOM 1524 N N . LYS A 1 202 ? -2.003 -9.034 8.842 1.00 97.00 202 LYS A N 1
ATOM 1525 C CA . LYS A 1 202 ? -3.074 -9.420 7.915 1.00 97.00 202 LYS A CA 1
ATOM 1526 C C . LYS A 1 202 ? -3.212 -8.378 6.820 1.00 97.00 202 LYS A C 1
ATOM 1528 O O . LYS A 1 202 ? -3.214 -7.184 7.103 1.00 97.00 202 LYS A O 1
ATOM 1533 N N . ILE A 1 203 ? -3.373 -8.819 5.577 1.00 97.56 203 ILE A N 1
ATOM 1534 C CA . ILE A 1 203 ? -3.770 -7.925 4.488 1.00 97.56 203 ILE A CA 1
ATOM 1535 C C . ILE A 1 203 ? -5.219 -7.505 4.727 1.00 97.56 203 ILE A C 1
ATOM 1537 O O . ILE A 1 203 ? -6.104 -8.351 4.842 1.00 97.56 203 ILE A O 1
ATOM 1541 N N . ILE A 1 204 ? -5.450 -6.200 4.822 1.00 96.94 204 ILE A N 1
ATOM 1542 C CA . ILE A 1 204 ? -6.757 -5.616 5.132 1.00 96.94 204 ILE A CA 1
ATOM 1543 C C . ILE A 1 204 ? -7.297 -4.714 4.024 1.00 96.94 204 ILE A C 1
ATOM 1545 O O . ILE A 1 204 ? -8.405 -4.222 4.169 1.00 96.94 204 ILE A O 1
ATOM 1549 N N . ALA A 1 205 ? -6.556 -4.486 2.938 1.00 96.62 205 ALA A N 1
ATOM 1550 C CA . ALA A 1 205 ? -7.078 -3.903 1.701 1.00 96.62 205 ALA A CA 1
ATOM 1551 C C . ALA A 1 205 ? -6.135 -4.187 0.525 1.00 96.62 205 ALA A C 1
ATOM 1553 O O . ALA A 1 205 ? -4.922 -4.302 0.719 1.00 96.62 205 ALA A O 1
ATOM 1554 N N . ILE A 1 206 ? -6.689 -4.255 -0.689 1.00 95.12 206 ILE A N 1
ATOM 1555 C CA . ILE A 1 206 ? -5.918 -4.360 -1.936 1.00 95.12 206 ILE A CA 1
ATOM 1556 C C . ILE A 1 206 ? -6.524 -3.419 -2.988 1.00 95.12 206 ILE A C 1
ATOM 1558 O O . ILE A 1 206 ? -7.725 -3.443 -3.259 1.00 95.12 206 ILE A O 1
ATOM 1562 N N . ALA A 1 207 ? -5.685 -2.597 -3.610 1.00 94.50 207 ALA A N 1
ATOM 1563 C CA . ALA A 1 207 ? -5.998 -1.829 -4.809 1.00 94.50 207 ALA A CA 1
ATOM 1564 C C . ALA A 1 207 ? -5.188 -2.391 -5.977 1.00 94.50 207 ALA A C 1
ATOM 1566 O O . ALA A 1 207 ? -4.019 -2.729 -5.800 1.00 94.50 207 ALA A O 1
ATOM 1567 N N . SER A 1 208 ? -5.785 -2.523 -7.161 1.00 93.88 208 SER A N 1
ATOM 1568 C CA . SER A 1 208 ? -5.074 -3.022 -8.343 1.00 93.88 208 SER A CA 1
ATOM 1569 C C . SER A 1 208 ? -5.562 -2.340 -9.616 1.00 93.88 208 SER A C 1
ATOM 1571 O O . SER A 1 208 ? -6.748 -2.025 -9.715 1.00 93.88 208 SER A O 1
ATOM 1573 N N . ALA A 1 209 ? -4.651 -2.113 -10.559 1.00 91.25 209 ALA A N 1
ATOM 1574 C CA . ALA A 1 209 ? -4.913 -1.477 -11.849 1.00 91.25 209 ALA A CA 1
ATOM 1575 C C . ALA A 1 209 ? -4.143 -2.177 -12.981 1.00 91.25 209 ALA A C 1
ATOM 1577 O O . ALA A 1 209 ? -3.472 -1.530 -13.775 1.00 91.25 209 ALA A O 1
ATOM 1578 N N . VAL A 1 210 ? -4.241 -3.507 -13.045 1.00 86.75 210 VAL A N 1
ATOM 1579 C CA . VAL A 1 210 ? -3.577 -4.308 -14.081 1.00 86.75 210 VAL A CA 1
ATOM 1580 C C . VAL A 1 210 ? -4.583 -4.682 -15.169 1.00 86.75 210 VAL A C 1
ATOM 1582 O O . VAL A 1 210 ? -5.487 -5.488 -14.912 1.00 86.75 210 VAL A O 1
ATOM 1585 N N . PRO A 1 211 ? -4.477 -4.105 -16.378 1.00 74.94 211 PRO A N 1
ATOM 1586 C CA . PRO A 1 211 ? -5.261 -4.559 -17.515 1.00 74.94 211 PRO A CA 1
ATOM 1587 C C . PRO A 1 211 ? -4.710 -5.903 -18.013 1.00 74.94 211 PRO A C 1
ATOM 1589 O O . PRO A 1 211 ? -3.511 -6.042 -18.212 1.00 74.94 211 PRO A O 1
ATOM 1592 N N . ALA A 1 212 ? -5.593 -6.886 -18.223 1.00 85.19 212 ALA A N 1
ATOM 1593 C CA . ALA A 1 212 ? -5.274 -8.178 -18.851 1.00 85.19 212 ALA A CA 1
ATOM 1594 C C . ALA A 1 212 ? -4.032 -8.897 -18.264 1.00 85.19 212 ALA A C 1
ATOM 1596 O O . ALA A 1 212 ? -3.011 -9.025 -18.940 1.00 85.19 212 ALA A O 1
ATOM 1597 N N . PRO A 1 213 ? -4.103 -9.392 -17.016 1.00 88.31 213 PRO A N 1
ATOM 1598 C CA . PRO A 1 213 ? -2.960 -10.033 -16.380 1.00 88.31 213 PRO A CA 1
ATOM 1599 C C . PRO A 1 213 ? -2.540 -11.315 -17.107 1.00 88.31 213 PRO A C 1
ATOM 1601 O O . PRO A 1 213 ? -3.387 -12.129 -17.480 1.00 88.31 213 PRO A O 1
ATOM 1604 N N . VAL A 1 214 ? -1.231 -11.515 -17.264 1.00 91.88 214 VAL A N 1
ATOM 1605 C CA . VAL A 1 214 ? -0.657 -12.678 -17.970 1.00 91.88 214 VAL A CA 1
ATOM 1606 C C . VAL A 1 214 ? 0.133 -13.608 -17.054 1.00 91.88 214 VAL A C 1
ATOM 1608 O O . VAL A 1 214 ? 0.339 -14.771 -17.391 1.00 91.88 214 VAL A O 1
ATOM 1611 N N . THR A 1 215 ? 0.572 -13.129 -15.889 1.00 94.44 215 THR A N 1
ATOM 1612 C CA . THR A 1 215 ? 1.268 -13.947 -14.890 1.00 94.44 215 THR A CA 1
ATOM 1613 C C . THR A 1 215 ? 1.062 -13.384 -13.489 1.00 94.44 215 THR A C 1
ATOM 1615 O O . THR A 1 215 ? 0.489 -12.311 -13.311 1.00 94.44 215 THR A O 1
ATOM 1618 N N . THR A 1 216 ? 1.514 -14.118 -12.478 1.00 96.00 216 THR A N 1
ATOM 1619 C CA . THR A 1 216 ? 1.436 -13.697 -11.082 1.00 96.00 216 THR A CA 1
ATOM 1620 C C . THR A 1 216 ? 2.795 -13.748 -10.409 1.00 96.00 216 THR A C 1
ATOM 1622 O O . THR A 1 216 ? 3.568 -14.673 -10.654 1.00 96.00 216 THR A O 1
ATOM 1625 N N . PHE A 1 217 ? 3.040 -12.825 -9.486 1.00 96.31 217 PHE A N 1
ATOM 1626 C CA . PHE A 1 217 ? 4.210 -12.838 -8.614 1.00 96.31 217 PHE A CA 1
ATOM 1627 C C . PHE A 1 217 ? 3.781 -12.706 -7.150 1.00 96.31 217 PHE A C 1
ATOM 1629 O O . PHE A 1 217 ? 2.918 -11.893 -6.818 1.00 96.31 217 PHE A O 1
ATOM 1636 N N . ALA A 1 218 ? 4.379 -13.512 -6.273 1.00 96.75 218 ALA A N 1
ATOM 1637 C CA . ALA A 1 218 ? 4.113 -13.497 -4.839 1.00 96.75 218 ALA A CA 1
ATOM 1638 C C . ALA A 1 218 ? 5.272 -12.823 -4.098 1.00 96.75 218 ALA A C 1
ATOM 1640 O O . ALA A 1 218 ? 6.399 -13.314 -4.135 1.00 96.75 218 ALA A O 1
ATOM 1641 N N . ASP A 1 219 ? 4.990 -11.721 -3.398 1.00 96.50 219 ASP A N 1
ATOM 1642 C CA . ASP A 1 219 ? 5.965 -11.095 -2.504 1.00 96.50 219 ASP A CA 1
ATOM 1643 C C . ASP A 1 219 ? 6.043 -11.898 -1.190 1.00 96.50 219 ASP A C 1
ATOM 1645 O O . ASP A 1 219 ? 5.073 -11.895 -0.421 1.00 96.50 219 ASP A O 1
ATOM 1649 N N . PRO A 1 220 ? 7.174 -12.565 -0.888 1.00 95.19 220 PRO A N 1
ATOM 1650 C CA . PRO A 1 220 ? 7.314 -13.373 0.322 1.00 95.19 220 PRO A CA 1
ATOM 1651 C C . PRO A 1 220 ? 7.274 -12.543 1.616 1.00 95.19 220 PRO A C 1
ATOM 1653 O O . PRO A 1 220 ? 7.127 -13.112 2.696 1.00 95.19 220 PRO A O 1
ATOM 1656 N N . LEU A 1 221 ? 7.405 -11.213 1.535 1.00 95.81 221 LEU A N 1
ATOM 1657 C CA . LEU A 1 221 ? 7.329 -10.315 2.691 1.00 95.81 221 LEU A CA 1
ATOM 1658 C C . LEU A 1 221 ? 5.885 -9.980 3.099 1.00 95.81 221 LEU A C 1
ATOM 1660 O O . LEU A 1 221 ? 5.662 -9.442 4.192 1.00 95.81 221 LEU A O 1
ATOM 1664 N N . LEU A 1 222 ? 4.901 -10.279 2.245 1.00 96.69 222 LEU A N 1
ATOM 1665 C CA . LEU A 1 222 ? 3.490 -10.097 2.568 1.00 96.69 222 LEU A CA 1
ATOM 1666 C C . LEU A 1 222 ? 2.956 -11.270 3.405 1.00 96.69 222 LEU A C 1
ATOM 1668 O O . LEU A 1 222 ? 3.296 -12.426 3.145 1.00 96.69 222 LEU A O 1
ATOM 1672 N N . PRO A 1 223 ? 2.054 -11.023 4.374 1.00 95.38 223 PRO A N 1
ATOM 1673 C CA . PRO A 1 223 ? 1.407 -12.101 5.112 1.00 95.38 223 PRO A CA 1
ATOM 1674 C C . PRO A 1 223 ? 0.645 -13.044 4.177 1.00 95.38 223 PRO A C 1
ATOM 1676 O O . PRO A 1 223 ? -0.237 -12.614 3.435 1.00 95.38 223 PRO A O 1
ATOM 1679 N N . GLY A 1 224 ? 0.995 -14.332 4.217 1.00 92.56 224 GLY A N 1
ATOM 1680 C CA . GLY A 1 224 ? 0.420 -15.357 3.342 1.00 92.56 224 GLY A CA 1
ATOM 1681 C C . GLY A 1 224 ? 0.888 -15.303 1.883 1.00 92.56 224 GLY A C 1
ATOM 1682 O O . GLY A 1 224 ? 0.428 -16.131 1.105 1.00 92.56 224 GLY A O 1
ATOM 1683 N N . ALA A 1 225 ? 1.778 -14.365 1.526 1.00 91.19 225 ALA A N 1
ATOM 1684 C CA . ALA A 1 225 ? 2.382 -14.203 0.201 1.00 91.19 225 ALA A CA 1
ATOM 1685 C C . ALA A 1 225 ? 1.389 -14.396 -0.968 1.00 91.19 225 ALA A C 1
ATOM 1687 O O . ALA A 1 225 ? 1.594 -15.276 -1.809 1.00 91.19 225 ALA A O 1
ATOM 1688 N N . PRO A 1 226 ? 0.280 -13.628 -1.027 1.00 92.31 226 PRO A N 1
ATOM 1689 C CA . PRO A 1 226 ? -0.697 -13.820 -2.087 1.00 92.31 226 PRO A CA 1
ATOM 1690 C C . PRO A 1 226 ? -0.069 -13.518 -3.457 1.00 92.31 226 PRO A C 1
ATOM 1692 O O . PRO A 1 226 ? 0.661 -12.530 -3.589 1.00 92.31 226 PRO A O 1
ATOM 1695 N N . PRO A 1 227 ? -0.368 -14.324 -4.489 1.00 94.81 227 PRO A N 1
ATOM 1696 C CA . PRO A 1 227 ? 0.049 -14.016 -5.848 1.00 94.81 227 PRO A CA 1
ATOM 1697 C C . PRO A 1 227 ? -0.679 -12.758 -6.341 1.00 94.81 227 PRO A C 1
ATOM 1699 O O . PRO A 1 227 ? -1.910 -12.718 -6.377 1.00 94.81 227 PRO A O 1
ATOM 1702 N N . LEU A 1 228 ? 0.080 -11.733 -6.724 1.00 95.88 228 LEU A N 1
ATOM 1703 C CA . LEU A 1 228 ? -0.433 -10.518 -7.354 1.00 95.88 228 LEU A CA 1
ATOM 1704 C C . LEU A 1 228 ? -0.363 -10.669 -8.884 1.00 95.88 228 LEU A C 1
ATOM 1706 O O . LEU A 1 228 ? 0.662 -11.140 -9.380 1.00 95.88 228 LEU A O 1
ATOM 1710 N N . PRO A 1 229 ? -1.433 -10.342 -9.628 1.00 96.25 229 PRO A N 1
ATOM 1711 C CA . PRO A 1 229 ? -1.483 -10.512 -11.079 1.00 96.25 229 PRO A CA 1
ATOM 1712 C C . PRO A 1 229 ? -0.866 -9.320 -11.821 1.00 96.25 229 PRO A C 1
ATOM 1714 O O . PRO A 1 229 ? -1.312 -8.204 -11.613 1.00 96.25 229 PRO A O 1
ATOM 1717 N N . TYR A 1 230 ? 0.069 -9.564 -12.739 1.00 95.75 230 TYR A N 1
ATOM 1718 C CA . TYR A 1 230 ? 0.817 -8.542 -13.486 1.00 95.75 230 TYR A CA 1
ATOM 1719 C C . TYR A 1 230 ? 0.585 -8.635 -15.003 1.00 95.75 230 TYR A C 1
ATOM 1721 O O . TYR A 1 230 ? 0.177 -9.686 -15.518 1.00 95.75 230 TYR A O 1
ATOM 1729 N N . GLY A 1 231 ? 0.832 -7.520 -15.698 1.00 94.19 231 GLY A N 1
ATOM 1730 C CA . GLY A 1 231 ? 0.732 -7.385 -17.152 1.00 94.19 231 GLY A CA 1
ATOM 1731 C C . GLY A 1 231 ? 1.899 -8.033 -17.902 1.00 94.19 231 GLY A C 1
ATOM 1732 O O . GLY A 1 231 ? 2.632 -8.857 -17.359 1.00 94.19 231 GLY A O 1
ATOM 1733 N N . GLN A 1 232 ? 2.043 -7.717 -19.192 1.00 94.25 232 GLN A N 1
ATOM 1734 C CA . GLN A 1 232 ? 3.099 -8.280 -20.048 1.00 94.25 232 GLN A CA 1
ATOM 1735 C C . GLN A 1 232 ? 4.494 -7.728 -19.714 1.00 94.25 232 GLN A C 1
ATOM 1737 O O . GLN A 1 232 ? 5.492 -8.409 -19.942 1.00 94.25 232 GLN A O 1
ATOM 1742 N N . ASP A 1 233 ? 4.571 -6.534 -19.149 1.00 93.56 233 ASP A N 1
ATOM 1743 C CA . ASP A 1 233 ? 5.783 -5.858 -18.680 1.00 93.56 233 ASP A CA 1
ATOM 1744 C C . ASP A 1 233 ? 6.675 -6.703 -17.755 1.00 93.56 233 ASP A C 1
ATOM 1746 O O . ASP A 1 233 ? 7.896 -6.547 -17.761 1.00 93.56 233 ASP A O 1
ATOM 1750 N N . ILE A 1 234 ? 6.102 -7.648 -17.007 1.00 95.88 234 ILE A N 1
ATOM 1751 C CA . ILE A 1 234 ? 6.840 -8.572 -16.128 1.00 95.88 234 ILE A CA 1
ATOM 1752 C C . ILE A 1 234 ? 7.449 -9.779 -16.874 1.00 95.88 234 ILE A C 1
ATOM 1754 O O . ILE A 1 234 ? 8.188 -10.581 -16.297 1.00 95.88 234 ILE A O 1
ATOM 1758 N N . THR A 1 235 ? 7.122 -9.965 -18.152 1.00 95.81 235 THR A N 1
ATOM 1759 C CA . THR A 1 235 ? 7.599 -11.103 -18.953 1.00 95.81 235 THR A CA 1
ATOM 1760 C C . THR A 1 235 ? 8.972 -10.823 -19.557 1.00 95.81 235 THR A C 1
ATOM 1762 O O . THR A 1 235 ? 9.327 -9.683 -19.811 1.00 95.81 235 THR A O 1
ATOM 1765 N N . PHE A 1 236 ? 9.770 -11.853 -19.819 1.00 96.06 236 PHE A N 1
ATOM 1766 C CA . PHE A 1 236 ? 11.088 -11.712 -20.446 1.00 96.06 236 PHE A CA 1
ATOM 1767 C C . PHE A 1 236 ? 11.403 -12.945 -21.288 1.00 96.06 236 PHE A C 1
ATOM 1769 O O . PHE A 1 236 ? 10.782 -13.998 -21.128 1.00 96.06 236 PHE A O 1
ATOM 1776 N N . SER A 1 237 ? 12.352 -12.827 -22.217 1.00 95.19 237 SER A N 1
ATOM 1777 C CA . SER A 1 237 ? 12.753 -13.940 -23.087 1.00 95.19 237 SER A CA 1
ATOM 1778 C C . SER A 1 237 ? 14.105 -13.689 -23.763 1.00 95.19 237 SER A C 1
ATOM 1780 O O . SER A 1 237 ? 14.698 -12.621 -23.638 1.00 95.19 237 SER A O 1
ATOM 1782 N N . THR A 1 238 ? 14.628 -14.696 -24.465 1.00 93.00 238 THR A N 1
ATOM 1783 C CA . THR A 1 238 ? 15.944 -14.646 -25.132 1.00 93.00 238 THR A CA 1
ATOM 1784 C C . THR A 1 238 ? 15.864 -14.683 -26.659 1.00 93.00 238 THR A C 1
ATOM 1786 O O . THR A 1 238 ? 16.892 -14.716 -27.328 1.00 93.00 238 THR A O 1
ATOM 1789 N N . VAL A 1 239 ? 14.660 -14.734 -27.237 1.00 89.62 239 VAL A N 1
ATOM 1790 C CA . VAL A 1 239 ? 14.476 -15.045 -28.670 1.00 89.62 239 VAL A CA 1
ATOM 1791 C C . VAL A 1 239 ? 13.322 -14.288 -29.328 1.00 89.62 239 VAL A C 1
ATOM 1793 O O . VAL A 1 239 ? 12.891 -14.644 -30.424 1.00 89.62 239 VAL A O 1
ATOM 1796 N N . ARG A 1 240 ? 12.781 -13.250 -28.687 1.00 91.38 240 ARG A N 1
ATOM 1797 C CA . ARG A 1 240 ? 11.612 -12.554 -29.222 1.00 91.38 240 ARG A CA 1
ATOM 1798 C C . ARG A 1 240 ? 11.993 -11.594 -30.346 1.00 91.38 240 ARG A C 1
ATOM 1800 O O . ARG A 1 240 ? 12.908 -10.785 -30.217 1.00 91.38 240 ARG A O 1
ATOM 1807 N N . ALA A 1 241 ? 11.277 -11.649 -31.463 1.00 87.00 241 ALA A N 1
ATOM 1808 C CA . ALA A 1 241 ? 11.416 -10.639 -32.508 1.00 87.00 241 ALA A CA 1
ATOM 1809 C C . ALA A 1 241 ? 10.786 -9.314 -32.049 1.00 87.00 241 ALA A C 1
ATOM 1811 O O . ALA A 1 241 ? 9.740 -9.333 -31.404 1.00 87.00 241 ALA A O 1
ATOM 1812 N N . ILE A 1 242 ? 11.411 -8.183 -32.389 1.00 84.56 242 ILE A N 1
ATOM 1813 C CA . ILE A 1 242 ? 10.878 -6.843 -32.097 1.00 84.56 242 ILE A CA 1
ATOM 1814 C C . ILE A 1 242 ? 9.584 -6.642 -32.889 1.00 84.56 242 ILE A C 1
ATOM 1816 O O . ILE A 1 242 ? 9.616 -6.752 -34.121 1.00 84.56 242 ILE A O 1
ATOM 1820 N N . PRO A 1 243 ? 8.463 -6.321 -32.226 1.00 78.38 243 PRO A N 1
ATOM 1821 C CA . PRO A 1 243 ? 7.254 -5.898 -32.910 1.00 78.38 243 PRO A CA 1
ATOM 1822 C C . PRO A 1 243 ? 7.524 -4.633 -33.739 1.00 78.38 243 PRO A C 1
ATOM 1824 O O . PRO A 1 243 ? 7.966 -3.614 -33.216 1.00 78.38 243 PRO A O 1
ATOM 1827 N N . HIS A 1 244 ? 7.258 -4.704 -35.046 1.00 69.62 244 HIS A N 1
ATOM 1828 C CA . HIS A 1 244 ? 7.173 -3.546 -35.948 1.00 69.62 244 HIS A CA 1
ATOM 1829 C C . HIS A 1 244 ? 8.417 -2.633 -36.052 1.00 69.62 244 HIS A C 1
ATOM 1831 O O . HIS A 1 244 ? 8.261 -1.424 -36.209 1.00 69.62 244 HIS A O 1
ATOM 1837 N N . GLY A 1 245 ? 9.650 -3.168 -36.031 1.00 65.69 245 GLY A N 1
ATOM 1838 C CA . GLY A 1 245 ? 10.830 -2.294 -36.018 1.00 65.69 245 GLY A CA 1
ATOM 1839 C C . GLY A 1 245 ? 12.202 -2.859 -36.358 1.00 65.69 245 GLY A C 1
ATOM 1840 O O . GLY A 1 245 ? 12.405 -4.071 -36.278 1.00 65.69 245 GLY A O 1
ATOM 1841 N N . PRO A 1 246 ? 13.182 -1.984 -36.675 1.00 68.31 246 PRO A N 1
ATOM 1842 C CA . PRO A 1 246 ? 14.577 -2.383 -36.731 1.00 68.31 246 PRO A CA 1
ATOM 1843 C C . PRO A 1 246 ? 15.123 -2.605 -35.315 1.00 68.31 246 PRO A C 1
ATOM 1845 O O . PRO A 1 246 ? 14.854 -1.839 -34.390 1.00 68.31 246 PRO A O 1
ATOM 1848 N N . SER A 1 247 ? 15.943 -3.643 -35.159 1.00 71.81 247 SER A N 1
ATOM 1849 C CA . SER A 1 247 ? 16.764 -3.824 -33.962 1.00 71.81 247 SER A CA 1
ATOM 1850 C C . SER A 1 247 ? 17.684 -2.634 -33.745 1.00 71.81 247 SER A C 1
ATOM 1852 O O . SER A 1 247 ? 18.304 -2.141 -34.687 1.00 71.81 247 SER A O 1
ATOM 1854 N N . PHE A 1 248 ? 17.831 -2.224 -32.489 1.00 77.25 248 PHE A N 1
ATOM 1855 C CA . PHE A 1 248 ? 18.746 -1.164 -32.112 1.00 77.25 248 PHE A CA 1
ATOM 1856 C C . PHE A 1 248 ? 19.996 -1.719 -31.410 1.00 77.25 248 PHE A C 1
ATOM 1858 O O . PHE A 1 248 ? 19.952 -2.672 -30.624 1.00 77.25 248 PHE A O 1
ATOM 1865 N N . GLY A 1 249 ? 21.152 -1.141 -31.745 1.00 77.50 249 GLY A N 1
ATOM 1866 C CA . GLY A 1 249 ? 22.462 -1.611 -31.298 1.00 77.50 249 GLY A CA 1
ATOM 1867 C C . GLY A 1 249 ? 22.876 -2.971 -31.874 1.00 77.50 249 GLY A C 1
ATOM 1868 O O . GLY A 1 249 ? 22.052 -3.805 -32.246 1.00 77.50 249 GLY A O 1
ATOM 1869 N N . THR A 1 250 ? 24.184 -3.221 -31.923 1.00 79.44 250 THR A N 1
ATOM 1870 C CA . THR A 1 250 ? 24.754 -4.496 -32.403 1.00 79.44 250 THR A CA 1
ATOM 1871 C C . THR A 1 250 ? 25.245 -5.400 -31.273 1.00 79.44 250 THR A C 1
ATOM 1873 O O . THR A 1 250 ? 25.415 -6.597 -31.480 1.00 79.44 250 THR A O 1
ATOM 1876 N N . THR A 1 251 ? 25.436 -4.863 -30.064 1.00 93.69 251 THR A N 1
ATOM 1877 C CA . THR A 1 251 ? 25.957 -5.597 -28.901 1.00 93.69 251 THR A CA 1
ATOM 1878 C C . THR A 1 251 ? 25.147 -5.303 -27.642 1.00 93.69 251 THR A C 1
ATOM 1880 O O . THR A 1 251 ? 24.556 -4.229 -27.518 1.00 93.69 251 THR A O 1
ATOM 1883 N N . ILE A 1 252 ? 25.169 -6.234 -26.681 1.00 94.88 252 ILE A N 1
ATOM 1884 C CA . ILE A 1 252 ? 24.542 -6.060 -25.359 1.00 94.88 252 ILE A CA 1
ATOM 1885 C C . ILE A 1 252 ? 25.067 -4.785 -24.686 1.00 94.88 252 ILE A C 1
ATOM 1887 O O . ILE A 1 252 ? 24.284 -3.904 -24.360 1.00 94.88 252 ILE A O 1
ATOM 1891 N N . ALA A 1 253 ? 26.390 -4.606 -24.615 1.00 96.44 253 ALA A N 1
ATOM 1892 C CA . ALA A 1 253 ? 27.001 -3.422 -24.006 1.00 96.44 253 ALA A CA 1
ATOM 1893 C C . ALA A 1 253 ? 26.576 -2.095 -24.666 1.00 96.44 253 ALA A C 1
ATOM 1895 O O . ALA A 1 253 ? 26.518 -1.060 -24.003 1.00 96.44 253 ALA A O 1
ATOM 1896 N N . HIS A 1 254 ? 26.292 -2.087 -25.976 1.00 94.62 254 HIS A N 1
ATOM 1897 C CA . HIS A 1 254 ? 25.732 -0.901 -26.624 1.00 94.62 254 HIS A CA 1
ATOM 1898 C C . HIS A 1 254 ? 24.305 -0.626 -26.135 1.00 94.62 254 HIS A C 1
ATOM 1900 O O . HIS A 1 254 ? 23.995 0.517 -25.815 1.00 94.62 254 HIS A O 1
ATOM 1906 N N . ARG A 1 255 ? 23.461 -1.657 -26.022 1.00 95.06 255 ARG A N 1
ATOM 1907 C CA . ARG A 1 255 ? 22.081 -1.531 -25.527 1.00 95.06 255 ARG A CA 1
ATOM 1908 C C . ARG A 1 255 ? 22.028 -1.088 -24.070 1.00 95.06 255 ARG A C 1
ATOM 1910 O O . ARG A 1 255 ? 21.268 -0.186 -23.750 1.00 95.06 255 ARG A O 1
ATOM 1917 N N . GLU A 1 256 ? 22.891 -1.625 -23.212 1.00 97.19 256 GLU A N 1
ATOM 1918 C CA . GLU A 1 256 ? 22.989 -1.186 -21.814 1.00 97.19 256 GLU A CA 1
ATOM 1919 C C . GLU A 1 256 ? 23.336 0.303 -21.703 1.00 97.19 256 GLU A C 1
ATOM 1921 O O . GLU A 1 256 ? 22.709 1.039 -20.942 1.00 97.19 256 GLU A O 1
ATOM 1926 N N . ARG A 1 257 ? 24.311 0.781 -22.493 1.00 95.50 257 ARG A N 1
ATOM 1927 C CA . ARG A 1 257 ? 24.647 2.214 -22.539 1.00 95.50 257 ARG A CA 1
ATOM 1928 C C . ARG A 1 257 ? 23.469 3.062 -22.999 1.00 95.50 257 ARG A C 1
ATOM 1930 O O . ARG A 1 257 ? 23.283 4.156 -22.483 1.00 95.50 257 ARG A O 1
ATOM 1937 N N . GLN A 1 258 ? 22.689 2.561 -23.946 1.00 93.75 258 GLN A N 1
ATOM 1938 C CA . GLN A 1 258 ? 21.554 3.281 -24.512 1.00 93.75 258 GLN A CA 1
ATOM 1939 C C . GLN A 1 258 ? 20.361 3.311 -23.558 1.00 93.75 258 GLN A C 1
ATOM 1941 O O . GLN A 1 258 ? 19.771 4.366 -23.364 1.00 93.75 258 GLN A O 1
ATOM 1946 N N . MET A 1 259 ? 20.079 2.218 -22.847 1.00 94.88 259 MET A N 1
ATOM 1947 C CA . MET A 1 259 ? 19.112 2.230 -21.747 1.00 94.88 259 MET A CA 1
ATOM 1948 C C . MET A 1 259 ? 19.499 3.263 -20.676 1.00 94.88 259 MET A C 1
ATOM 1950 O O . MET A 1 259 ? 18.646 3.987 -20.176 1.00 94.88 259 MET A O 1
ATOM 1954 N N . ARG A 1 260 ? 20.793 3.406 -20.358 1.00 96.50 260 ARG A N 1
ATOM 1955 C CA . ARG A 1 260 ? 21.269 4.415 -19.391 1.00 96.50 260 ARG A CA 1
ATOM 1956 C C . ARG A 1 260 ? 21.058 5.856 -19.848 1.00 96.50 260 ARG A C 1
ATOM 1958 O O . ARG A 1 260 ? 20.976 6.731 -18.990 1.00 96.50 260 ARG A O 1
ATOM 1965 N N . VAL A 1 261 ? 20.927 6.119 -21.152 1.00 93.69 261 VAL A N 1
ATOM 1966 C CA . VAL A 1 261 ? 20.571 7.459 -21.647 1.00 93.69 261 VAL A CA 1
ATOM 1967 C C . VAL A 1 261 ? 19.215 7.891 -21.091 1.00 93.69 261 VAL A C 1
ATOM 1969 O O . VAL A 1 261 ? 19.050 9.066 -20.793 1.00 93.69 261 VAL A O 1
ATOM 1972 N N . LEU A 1 262 ? 18.285 6.967 -20.822 1.00 92.62 262 LEU A N 1
ATOM 1973 C CA . LEU A 1 262 ? 16.978 7.288 -20.232 1.00 92.62 262 LEU A CA 1
ATOM 1974 C C . LEU A 1 262 ? 17.082 8.050 -18.901 1.00 92.62 262 LEU A C 1
ATOM 1976 O O . LEU A 1 262 ? 16.210 8.861 -18.593 1.00 92.62 262 LEU A O 1
ATOM 1980 N N . LEU A 1 263 ? 18.171 7.872 -18.145 1.00 95.06 263 LEU A N 1
ATOM 1981 C CA . LEU A 1 263 ? 18.404 8.602 -16.897 1.00 95.06 263 LEU A CA 1
ATOM 1982 C C . LEU A 1 263 ? 18.554 10.112 -17.126 1.00 95.06 263 LEU A C 1
ATOM 1984 O O . LEU A 1 263 ? 18.022 10.897 -16.347 1.00 95.06 263 LEU A O 1
ATOM 1988 N N . SER A 1 264 ? 19.202 10.545 -18.213 1.00 92.06 264 SER A N 1
ATOM 1989 C CA . SER A 1 264 ? 19.310 11.979 -18.534 1.00 92.06 264 SER A CA 1
ATOM 1990 C C . SER A 1 264 ? 17.991 12.578 -19.029 1.00 92.06 264 SER A C 1
ATOM 1992 O O . SER A 1 264 ? 17.837 13.798 -19.080 1.00 92.06 264 SER A O 1
ATOM 1994 N N . TRP A 1 265 ? 17.019 11.733 -19.376 1.00 88.31 265 TRP A N 1
ATOM 1995 C CA . TRP A 1 265 ? 15.691 12.160 -19.793 1.00 88.31 265 TRP A CA 1
ATOM 1996 C C . TRP A 1 265 ? 14.746 12.234 -18.602 1.00 88.31 265 TRP A C 1
ATOM 1998 O O . TRP A 1 265 ? 14.206 13.305 -18.320 1.00 88.31 265 TRP A O 1
ATOM 2008 N N . TRP A 1 266 ? 14.582 11.126 -17.888 1.00 89.94 266 TRP A N 1
ATOM 2009 C CA . TRP A 1 266 ? 13.529 10.973 -16.885 1.00 89.94 266 TRP A CA 1
ATOM 2010 C C . TRP A 1 266 ? 14.002 11.108 -15.439 1.00 89.94 266 TRP A C 1
ATOM 2012 O O . TRP A 1 266 ? 13.170 11.170 -14.542 1.00 89.94 266 TRP A O 1
ATOM 2022 N N . ALA A 1 267 ? 15.312 11.193 -15.204 1.00 94.38 267 ALA A N 1
ATOM 2023 C CA . ALA A 1 267 ? 15.902 11.294 -13.869 1.00 94.38 267 ALA A CA 1
ATOM 2024 C C . ALA A 1 267 ? 17.006 12.367 -13.777 1.00 94.38 267 ALA A C 1
ATOM 2026 O O . ALA A 1 267 ? 17.881 12.299 -12.917 1.00 94.38 267 ALA A O 1
ATOM 2027 N N . HIS A 1 268 ? 16.987 13.377 -14.655 1.00 93.75 268 HIS A N 1
ATOM 2028 C CA . HIS A 1 268 ? 18.007 14.435 -14.670 1.00 93.75 268 HIS A CA 1
ATOM 2029 C C . HIS A 1 268 ? 18.010 15.301 -13.397 1.00 93.75 268 HIS A C 1
ATOM 2031 O O . HIS A 1 268 ? 19.037 15.884 -13.059 1.00 93.75 268 HIS A O 1
ATOM 2037 N N . ASN A 1 269 ? 16.882 15.351 -12.685 1.00 94.19 269 ASN A N 1
ATOM 2038 C CA . ASN A 1 269 ? 16.704 16.013 -11.394 1.00 94.19 269 ASN A CA 1
ATOM 2039 C C . ASN A 1 269 ? 16.482 14.992 -10.262 1.00 94.19 269 ASN A C 1
ATOM 2041 O O . ASN A 1 269 ? 15.717 15.263 -9.338 1.00 94.19 269 ASN A O 1
ATOM 2045 N N . ASP A 1 270 ? 17.098 13.809 -10.337 1.00 96.38 270 ASP A N 1
ATOM 2046 C CA . ASP A 1 270 ? 17.128 12.824 -9.248 1.00 96.38 270 ASP A CA 1
ATOM 2047 C C . ASP A 1 270 ? 18.385 13.034 -8.375 1.00 96.38 270 ASP A C 1
ATOM 2049 O O . ASP A 1 270 ? 19.438 12.447 -8.649 1.00 96.38 270 ASP A O 1
ATOM 2053 N N . PRO A 1 271 ? 18.328 13.862 -7.311 1.00 94.81 271 PRO A N 1
ATOM 2054 C CA . PRO A 1 271 ? 19.502 14.158 -6.486 1.00 94.81 271 PRO A CA 1
ATOM 2055 C C . PRO A 1 271 ? 19.991 12.941 -5.693 1.00 94.81 271 PRO A C 1
ATOM 2057 O O . PRO A 1 271 ? 21.131 12.922 -5.231 1.00 94.81 271 PRO A O 1
ATOM 2060 N N . HIS A 1 272 ? 19.133 11.934 -5.522 1.00 96.25 272 HIS A N 1
ATOM 2061 C CA . HIS A 1 272 ? 19.422 10.735 -4.751 1.00 96.25 272 HIS A CA 1
ATOM 2062 C C . HIS A 1 272 ? 19.903 9.582 -5.633 1.00 96.25 272 HIS A C 1
ATOM 2064 O O . HIS A 1 272 ? 20.378 8.588 -5.092 1.00 96.25 272 HIS A O 1
ATOM 2070 N N . ARG A 1 273 ? 19.848 9.708 -6.968 1.00 97.56 273 ARG A N 1
ATOM 2071 C CA . ARG A 1 273 ? 20.251 8.678 -7.947 1.00 97.56 273 ARG A CA 1
ATOM 2072 C C . ARG A 1 273 ? 19.510 7.347 -7.749 1.00 97.56 273 ARG A C 1
ATOM 2074 O O . ARG A 1 273 ? 20.074 6.274 -7.972 1.00 97.56 273 ARG A O 1
ATOM 2081 N N . MET A 1 274 ? 18.256 7.409 -7.313 1.00 97.81 274 MET A N 1
ATOM 2082 C CA . MET A 1 274 ? 17.372 6.257 -7.116 1.00 97.81 274 MET A CA 1
ATOM 2083 C C . MET A 1 274 ? 17.125 5.526 -8.438 1.00 97.81 274 MET A C 1
ATOM 2085 O O . MET A 1 274 ? 17.294 4.309 -8.515 1.00 97.81 274 MET A O 1
ATOM 2089 N N . ALA A 1 275 ? 16.804 6.274 -9.499 1.00 97.75 275 ALA A N 1
ATOM 2090 C CA . ALA A 1 275 ? 16.523 5.712 -10.818 1.00 97.75 275 ALA A CA 1
ATOM 2091 C C . ALA A 1 275 ? 17.757 5.026 -11.408 1.00 97.75 275 ALA A C 1
ATOM 2093 O O . ALA A 1 275 ? 17.664 3.959 -12.012 1.00 97.75 275 ALA A O 1
ATOM 2094 N N . GLU A 1 276 ? 18.940 5.600 -11.188 1.00 98.31 276 GLU A N 1
ATOM 2095 C CA . GLU A 1 276 ? 20.188 4.978 -11.617 1.00 98.31 276 GLU A CA 1
ATOM 2096 C C . GLU A 1 276 ? 20.456 3.662 -10.881 1.00 98.31 276 GLU A C 1
ATOM 2098 O O . GLU A 1 276 ? 20.893 2.695 -11.507 1.00 98.31 276 GLU A O 1
ATOM 2103 N N . ARG A 1 277 ? 20.183 3.592 -9.572 1.00 98.50 277 ARG A N 1
ATOM 2104 C CA . ARG A 1 277 ? 20.301 2.339 -8.815 1.00 98.50 277 ARG A CA 1
ATOM 2105 C C . ARG A 1 277 ? 19.328 1.275 -9.315 1.00 98.50 277 ARG A C 1
ATOM 2107 O O . ARG A 1 277 ? 19.746 0.125 -9.427 1.00 98.50 277 ARG A O 1
ATOM 2114 N N . LEU A 1 278 ? 18.096 1.643 -9.673 1.00 98.50 278 LEU A N 1
ATOM 2115 C CA . LEU A 1 278 ? 17.140 0.714 -10.282 1.00 98.50 278 LEU A CA 1
ATOM 2116 C C . LEU A 1 278 ? 17.629 0.208 -11.647 1.00 98.50 278 LEU A C 1
ATOM 2118 O O . LEU A 1 278 ? 17.662 -0.998 -11.871 1.00 98.50 278 LEU A O 1
ATOM 2122 N N . VAL A 1 279 ? 18.095 1.101 -12.530 1.00 98.38 279 VAL A N 1
ATOM 2123 C CA . VAL A 1 279 ? 18.669 0.709 -13.833 1.00 98.38 279 VAL A CA 1
ATOM 2124 C C . VAL A 1 279 ? 19.873 -0.212 -13.644 1.00 98.38 279 VAL A C 1
ATOM 2126 O O . VAL A 1 279 ? 19.992 -1.222 -14.329 1.00 98.38 279 VAL A O 1
ATOM 2129 N N . ASN A 1 280 ? 20.760 0.093 -12.696 1.00 98.44 280 ASN A N 1
ATOM 2130 C CA . ASN A 1 280 ? 21.891 -0.774 -12.372 1.00 98.44 280 ASN A CA 1
ATOM 2131 C C . ASN A 1 280 ? 21.451 -2.147 -11.861 1.00 98.44 280 ASN A C 1
ATOM 2133 O O . ASN A 1 280 ? 22.067 -3.141 -12.235 1.00 98.44 280 ASN A O 1
ATOM 2137 N N . ALA A 1 281 ? 20.408 -2.204 -11.031 1.00 98.31 281 ALA A N 1
ATOM 2138 C CA . ALA A 1 281 ? 19.863 -3.458 -10.531 1.00 98.31 281 ALA A CA 1
ATOM 2139 C C . ALA A 1 281 ? 19.236 -4.291 -11.657 1.00 98.31 281 ALA A C 1
ATOM 2141 O O . ALA A 1 281 ? 19.477 -5.489 -11.714 1.00 98.31 281 ALA A O 1
ATOM 2142 N N . PHE A 1 282 ? 18.499 -3.668 -12.580 1.00 98.19 282 PHE A N 1
ATOM 2143 C CA . PHE A 1 282 ? 17.936 -4.351 -13.749 1.00 98.19 282 PHE A CA 1
ATOM 2144 C C . PHE A 1 282 ? 19.021 -4.900 -14.685 1.00 98.19 282 PHE A C 1
ATOM 2146 O O . PHE A 1 282 ? 18.880 -5.989 -15.230 1.00 98.19 282 PHE A O 1
ATOM 2153 N N . LEU A 1 283 ? 20.107 -4.146 -14.879 1.00 98.19 283 LEU A N 1
ATOM 2154 C CA . LEU A 1 283 ? 21.222 -4.554 -15.737 1.00 98.19 283 LEU A CA 1
ATOM 2155 C C . LEU A 1 283 ? 22.153 -5.586 -15.083 1.00 98.19 283 LEU A C 1
ATOM 2157 O O . LEU A 1 283 ? 23.008 -6.154 -15.763 1.00 98.19 283 LEU A O 1
ATOM 2161 N N . ALA A 1 284 ? 22.029 -5.811 -13.775 1.00 97.50 284 ALA A N 1
ATOM 2162 C CA . ALA A 1 284 ? 22.772 -6.861 -13.101 1.00 97.50 284 ALA A CA 1
ATOM 2163 C C . ALA A 1 284 ? 22.213 -8.244 -13.493 1.00 97.50 284 ALA A C 1
ATOM 2165 O O . ALA A 1 284 ? 21.035 -8.365 -13.810 1.00 97.50 284 ALA A O 1
ATOM 2166 N N . PRO A 1 285 ? 23.026 -9.312 -13.476 1.00 91.62 285 PRO A N 1
ATOM 2167 C CA . PRO A 1 285 ? 22.517 -10.652 -13.738 1.00 91.62 285 PRO A CA 1
ATOM 2168 C C . PRO A 1 285 ? 21.600 -11.154 -12.611 1.00 91.62 285 PRO A C 1
ATOM 2170 O O . PRO A 1 285 ? 22.035 -11.299 -11.467 1.00 91.62 285 PRO A O 1
ATOM 2173 N N . HIS A 1 286 ? 20.372 -11.535 -12.954 1.00 95.00 286 HIS A N 1
ATOM 2174 C CA . HIS A 1 286 ? 19.459 -12.305 -12.103 1.00 95.00 286 HIS A CA 1
ATOM 2175 C C . HIS A 1 286 ? 18.614 -13.255 -12.953 1.00 95.00 286 HIS A C 1
ATOM 2177 O O . HIS A 1 286 ? 18.420 -13.048 -14.147 1.00 95.00 286 HIS A O 1
ATOM 2183 N N . SER A 1 287 ? 18.158 -14.351 -12.344 1.00 93.94 287 SER A N 1
ATOM 2184 C CA . SER A 1 287 ? 17.499 -15.463 -13.047 1.00 93.94 287 SER A CA 1
ATOM 2185 C C . SER A 1 287 ? 15.982 -15.510 -12.868 1.00 93.94 287 SER A C 1
ATOM 2187 O O . SER A 1 287 ? 15.320 -16.333 -13.498 1.00 93.94 287 SER A O 1
ATOM 2189 N N . ALA A 1 288 ? 15.426 -14.666 -12.000 1.00 96.56 288 ALA A N 1
ATOM 2190 C CA . ALA A 1 288 ? 14.008 -14.653 -11.668 1.00 96.56 288 ALA A CA 1
ATOM 2191 C C . ALA A 1 288 ? 13.555 -13.244 -11.285 1.00 96.56 288 ALA A C 1
ATOM 2193 O O . ALA A 1 288 ? 14.351 -12.446 -10.786 1.00 96.56 288 ALA A O 1
ATOM 2194 N N . VAL A 1 289 ? 12.274 -12.955 -11.526 1.00 97.31 289 VAL A N 1
ATOM 2195 C CA . VAL A 1 289 ? 11.653 -11.687 -11.133 1.00 97.31 289 VAL A CA 1
ATOM 2196 C C . VAL A 1 289 ? 11.785 -11.525 -9.624 1.00 97.31 289 VAL A C 1
ATOM 2198 O O . VAL 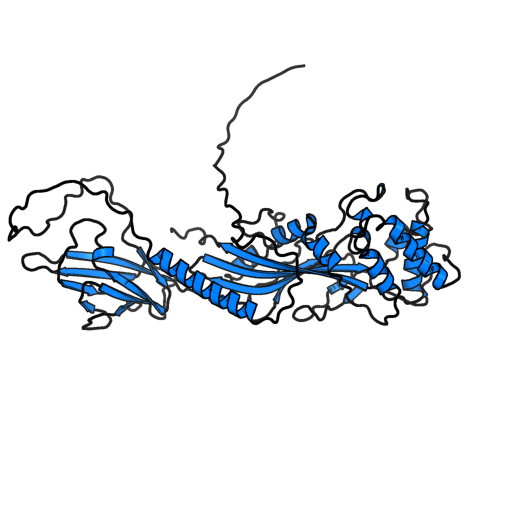A 1 289 ? 11.584 -12.479 -8.870 1.00 97.31 289 VAL A O 1
ATOM 2201 N N . ALA A 1 290 ? 12.128 -10.318 -9.187 1.00 97.06 290 ALA A N 1
ATOM 2202 C CA . ALA A 1 290 ? 12.324 -10.001 -7.783 1.00 97.06 290 ALA A CA 1
ATOM 2203 C C . ALA A 1 290 ? 11.837 -8.587 -7.462 1.00 97.06 290 ALA A C 1
ATOM 2205 O O . ALA A 1 290 ? 11.809 -7.706 -8.324 1.00 97.06 290 ALA A O 1
ATOM 2206 N N . CYS A 1 291 ? 11.492 -8.369 -6.194 1.00 97.88 291 CYS A N 1
ATOM 2207 C CA . CYS A 1 291 ? 11.239 -7.032 -5.681 1.00 97.88 291 CYS A CA 1
ATOM 2208 C C . CYS A 1 291 ? 12.555 -6.256 -5.566 1.00 97.88 291 CYS A C 1
ATOM 2210 O O . CYS A 1 291 ? 13.523 -6.745 -4.982 1.00 97.88 291 CYS A O 1
ATOM 2212 N N . TRP A 1 292 ? 12.555 -5.016 -6.038 1.00 98.19 292 TRP A N 1
ATOM 2213 C CA . TRP A 1 292 ? 13.586 -4.029 -5.756 1.00 98.19 292 TRP A CA 1
ATOM 2214 C C . TRP A 1 292 ? 13.003 -2.941 -4.857 1.00 98.19 292 TRP A C 1
ATOM 2216 O O . TRP A 1 292 ? 11.937 -2.396 -5.134 1.00 98.19 292 TRP A O 1
ATOM 2226 N N . SER A 1 293 ? 13.697 -2.624 -3.770 1.00 97.56 293 SER A N 1
ATOM 2227 C CA . SER A 1 293 ? 13.305 -1.569 -2.836 1.00 97.56 293 SER A CA 1
ATOM 2228 C C . SER A 1 293 ? 14.480 -0.643 -2.584 1.00 97.56 293 SER A C 1
ATOM 2230 O O . SER A 1 293 ? 15.625 -1.087 -2.510 1.00 97.56 293 SER A O 1
ATOM 2232 N N . ASP A 1 294 ? 14.177 0.635 -2.387 1.00 98.19 294 ASP A N 1
ATOM 2233 C CA . ASP A 1 294 ? 15.174 1.664 -2.130 1.00 98.19 294 ASP A CA 1
ATOM 2234 C C . ASP A 1 294 ? 14.715 2.602 -0.997 1.00 98.19 294 ASP A C 1
ATOM 2236 O O . ASP A 1 294 ? 13.560 3.058 -1.004 1.00 98.19 294 ASP A O 1
ATOM 2240 N N . PRO A 1 295 ? 15.570 2.877 0.008 1.00 97.06 295 PRO A N 1
ATOM 2241 C CA . PRO A 1 295 ? 15.208 3.743 1.126 1.00 97.06 295 PRO A CA 1
ATOM 2242 C C . PRO A 1 295 ? 14.898 5.187 0.719 1.00 97.06 295 PRO A C 1
ATOM 2244 O O . PRO A 1 295 ? 13.976 5.779 1.281 1.00 97.06 295 PRO A O 1
ATOM 2247 N N . ASP A 1 296 ? 15.615 5.748 -0.259 1.00 97.94 296 ASP A N 1
ATOM 2248 C CA . ASP A 1 296 ? 15.378 7.120 -0.719 1.00 97.94 296 ASP A CA 1
ATOM 2249 C C . ASP A 1 296 ? 14.064 7.191 -1.498 1.00 97.94 296 ASP A C 1
ATOM 2251 O O . ASP A 1 296 ? 13.255 8.087 -1.249 1.00 97.94 296 ASP A O 1
ATOM 2255 N N . LEU A 1 297 ? 13.788 6.194 -2.350 1.00 97.56 297 LEU A N 1
ATOM 2256 C CA . LEU A 1 297 ? 12.501 6.087 -3.046 1.00 97.56 297 LEU A CA 1
ATOM 2257 C C . LEU A 1 297 ? 11.348 6.014 -2.041 1.00 97.56 297 LEU A C 1
ATOM 2259 O O . LEU A 1 297 ? 10.344 6.716 -2.171 1.00 97.56 297 LEU A O 1
ATOM 2263 N N . THR A 1 298 ? 11.522 5.215 -0.990 1.00 97.38 298 THR A N 1
ATOM 2264 C CA . THR A 1 298 ? 10.551 5.098 0.099 1.00 97.38 298 THR A CA 1
ATOM 2265 C C . THR A 1 298 ? 10.363 6.433 0.822 1.00 97.38 298 THR A C 1
ATOM 2267 O O . THR A 1 298 ? 9.231 6.867 1.048 1.00 97.38 298 THR A O 1
ATOM 2270 N N . ALA A 1 299 ? 11.448 7.145 1.131 1.00 96.69 299 ALA A N 1
ATOM 2271 C CA . ALA A 1 299 ? 11.385 8.451 1.774 1.00 96.69 299 ALA A CA 1
ATOM 2272 C C . ALA A 1 299 ? 10.686 9.505 0.896 1.00 96.69 299 ALA A C 1
ATOM 2274 O O . ALA A 1 299 ? 9.902 10.312 1.407 1.00 96.69 299 ALA A O 1
ATOM 2275 N N . VAL A 1 300 ? 10.929 9.505 -0.417 1.00 96.06 300 VAL A N 1
ATOM 2276 C CA . VAL A 1 300 ? 10.267 10.402 -1.376 1.00 96.06 300 VAL A CA 1
ATOM 2277 C C . VAL A 1 300 ? 8.777 10.070 -1.488 1.00 96.06 300 VAL A C 1
ATOM 2279 O O . VAL A 1 300 ? 7.941 10.953 -1.284 1.00 96.06 300 VAL A O 1
ATOM 2282 N N . ALA A 1 301 ? 8.427 8.799 -1.685 1.00 96.31 301 ALA A N 1
ATOM 2283 C CA . ALA A 1 301 ? 7.042 8.341 -1.753 1.00 96.31 301 ALA A CA 1
ATOM 2284 C C . ALA A 1 301 ? 6.243 8.657 -0.485 1.00 96.31 301 ALA A C 1
ATOM 2286 O O . ALA A 1 301 ? 5.088 9.069 -0.567 1.00 96.31 301 ALA A O 1
ATOM 2287 N N . SER A 1 302 ? 6.871 8.554 0.691 1.00 96.12 302 SER A N 1
ATOM 2288 C CA . SER A 1 302 ? 6.236 8.846 1.983 1.00 96.12 302 SER A CA 1
ATOM 2289 C C . SER A 1 302 ? 5.692 10.274 2.118 1.00 96.12 302 SER A C 1
ATOM 2291 O O . SER A 1 302 ? 4.808 10.517 2.944 1.00 96.12 302 SER A O 1
ATOM 2293 N N . ARG A 1 303 ? 6.229 11.201 1.314 1.00 95.94 303 ARG A N 1
ATOM 2294 C CA . ARG A 1 303 ? 5.877 12.627 1.266 1.00 95.94 303 ARG A CA 1
ATOM 2295 C C . ARG A 1 303 ? 5.118 12.999 -0.009 1.00 95.94 303 ARG A C 1
ATOM 2297 O O . ARG A 1 303 ? 4.713 14.149 -0.159 1.00 95.94 303 ARG A O 1
ATOM 2304 N N . HIS A 1 304 ? 4.932 12.057 -0.931 1.00 96.62 304 HIS A N 1
ATOM 2305 C CA . HIS A 1 304 ? 4.313 12.328 -2.218 1.00 96.62 304 HIS A CA 1
ATOM 2306 C C . HIS A 1 304 ? 2.796 12.556 -2.057 1.00 96.62 304 HIS A C 1
ATOM 2308 O O . HIS A 1 304 ? 2.118 11.690 -1.493 1.00 96.62 304 HIS A O 1
ATOM 2314 N N . PRO A 1 305 ? 2.214 13.665 -2.558 1.00 95.62 305 PRO A N 1
ATOM 2315 C CA . PRO A 1 305 ? 0.809 13.989 -2.293 1.00 95.62 305 PRO A CA 1
ATOM 2316 C C . PRO A 1 305 ? -0.197 12.931 -2.742 1.00 95.62 305 PRO A C 1
ATOM 2318 O O . PRO A 1 305 ? -1.140 12.663 -2.006 1.00 95.62 305 PRO A O 1
ATOM 2321 N N . ASN A 1 306 ? 0.021 12.259 -3.879 1.00 95.38 306 ASN A N 1
ATOM 2322 C CA . ASN A 1 306 ? -0.887 11.192 -4.323 1.00 95.38 306 ASN A CA 1
ATOM 2323 C C . ASN A 1 306 ? -0.834 9.963 -3.396 1.00 95.38 306 ASN A C 1
ATOM 2325 O O . ASN A 1 306 ? -1.846 9.290 -3.210 1.00 95.38 306 ASN A O 1
ATOM 2329 N N . ILE A 1 307 ? 0.321 9.691 -2.777 1.00 95.69 307 ILE A N 1
ATOM 2330 C CA . ILE A 1 307 ? 0.489 8.592 -1.815 1.00 95.69 307 ILE A CA 1
ATOM 2331 C C . ILE A 1 307 ? -0.163 8.950 -0.480 1.00 95.69 307 ILE A C 1
ATOM 2333 O O . ILE A 1 307 ? -0.931 8.159 0.062 1.00 95.69 307 ILE A O 1
ATOM 2337 N N . VAL A 1 308 ? 0.081 10.163 0.025 1.00 94.50 308 VAL A N 1
ATOM 2338 C CA . VAL A 1 308 ? -0.568 10.677 1.243 1.00 94.50 308 VAL A CA 1
ATOM 2339 C C . VAL A 1 308 ? -2.091 10.692 1.076 1.00 94.50 308 VAL A C 1
ATOM 2341 O O . VAL A 1 308 ? -2.817 10.211 1.946 1.00 94.50 308 VAL A O 1
ATOM 2344 N N . SER A 1 309 ? -2.569 11.159 -0.079 1.00 92.88 309 SER A N 1
ATOM 2345 C CA . SER A 1 309 ? -3.980 11.142 -0.464 1.00 92.88 309 SER A CA 1
ATOM 2346 C C . SER A 1 309 ? -4.561 9.729 -0.453 1.00 92.88 309 SER A C 1
ATOM 2348 O O . SER A 1 309 ? -5.602 9.487 0.164 1.00 92.88 309 SER A O 1
ATOM 2350 N N . PHE A 1 310 ? -3.873 8.767 -1.076 1.00 94.44 310 PHE A N 1
ATOM 2351 C CA . PHE A 1 310 ? -4.295 7.369 -1.070 1.00 94.44 310 PHE A CA 1
ATOM 2352 C C . PHE A 1 310 ? -4.383 6.794 0.347 1.00 94.44 310 PHE A C 1
ATOM 2354 O O . PHE A 1 310 ? -5.391 6.178 0.676 1.00 94.44 310 PHE A O 1
ATOM 2361 N N . ILE A 1 311 ? -3.382 7.031 1.201 1.00 93.94 311 ILE A N 1
ATOM 2362 C CA . ILE A 1 311 ? -3.365 6.571 2.600 1.00 93.94 311 ILE A CA 1
ATOM 2363 C C . ILE A 1 311 ? -4.605 7.078 3.354 1.00 93.94 311 ILE A C 1
ATOM 2365 O O . ILE A 1 311 ? -5.326 6.292 3.975 1.00 93.94 311 ILE A O 1
ATOM 2369 N N . ASN A 1 312 ? -4.905 8.375 3.241 1.00 91.25 312 ASN A N 1
ATOM 2370 C CA . ASN A 1 312 ? -6.072 8.988 3.879 1.00 91.25 312 ASN A CA 1
ATOM 2371 C C . ASN A 1 312 ? -7.388 8.404 3.342 1.00 91.25 312 ASN A C 1
ATOM 2373 O O . ASN A 1 312 ? -8.271 8.014 4.113 1.00 91.25 312 ASN A O 1
ATOM 2377 N N . LYS A 1 313 ? -7.508 8.272 2.017 1.00 90.81 313 LYS A N 1
ATOM 2378 C CA . LYS A 1 313 ? -8.691 7.701 1.359 1.00 90.81 313 LYS A CA 1
ATOM 2379 C C . LYS A 1 313 ? -8.886 6.222 1.662 1.00 90.81 313 LYS A C 1
ATOM 2381 O O . LYS A 1 313 ? -10.032 5.798 1.743 1.00 90.81 313 LYS A O 1
ATOM 2386 N N . ALA A 1 314 ? -7.817 5.438 1.788 1.00 92.75 314 ALA A N 1
ATOM 2387 C CA . ALA A 1 314 ? -7.873 4.003 2.060 1.00 92.75 314 ALA A CA 1
ATOM 2388 C C . ALA A 1 314 ? -8.450 3.728 3.454 1.00 92.75 314 ALA A C 1
ATOM 2390 O O . ALA A 1 314 ? -9.320 2.863 3.606 1.00 92.75 314 ALA A O 1
ATOM 2391 N N . LEU A 1 315 ? -8.020 4.508 4.453 1.00 91.06 315 LEU A N 1
ATOM 2392 C CA . LEU A 1 315 ? -8.578 4.448 5.799 1.00 91.06 315 LEU A CA 1
ATOM 2393 C C . LEU A 1 315 ? -10.010 5.004 5.839 1.00 91.06 315 LEU A C 1
ATOM 2395 O O . LEU A 1 315 ? -10.928 4.291 6.248 1.00 91.06 315 LEU A O 1
ATOM 2399 N N . SER A 1 316 ? -10.181 6.259 5.396 1.00 85.31 316 SER A N 1
ATOM 2400 C CA . SER A 1 316 ? -11.431 7.041 5.378 1.00 85.31 316 SER A CA 1
ATOM 2401 C C . SER A 1 316 ? -12.232 7.006 6.688 1.00 85.31 316 SER A C 1
ATOM 2403 O O . SER A 1 316 ? -13.460 6.902 6.676 1.00 85.31 316 SER A O 1
ATOM 2405 N N . ALA A 1 317 ? -11.534 7.104 7.817 1.00 82.19 317 ALA A N 1
ATOM 2406 C CA . ALA A 1 317 ? -12.133 7.336 9.127 1.00 82.19 317 ALA A CA 1
ATOM 2407 C C . ALA A 1 317 ? -12.837 8.717 9.203 1.00 82.19 317 ALA A C 1
ATOM 2409 O O . ALA A 1 317 ? -12.563 9.575 8.360 1.00 82.19 317 ALA A O 1
ATOM 2410 N N . PRO A 1 318 ? -13.711 8.976 10.201 1.00 76.81 318 PRO A N 1
ATOM 2411 C CA . PRO A 1 318 ? -14.444 10.244 10.340 1.00 76.81 318 PRO A CA 1
ATOM 2412 C C . PRO A 1 318 ? -13.568 11.506 10.352 1.00 76.81 318 PRO A C 1
ATOM 2414 O O . PRO A 1 318 ? -14.020 12.571 9.947 1.00 76.81 318 PRO A O 1
ATOM 2417 N N . ASN A 1 319 ? -12.314 11.371 10.779 1.00 70.69 319 ASN A N 1
ATOM 2418 C CA . ASN A 1 319 ? -11.298 12.420 10.844 1.00 70.69 319 ASN A CA 1
ATOM 2419 C C . ASN A 1 319 ? -10.330 12.432 9.644 1.00 70.69 319 ASN A C 1
ATOM 2421 O O . ASN A 1 319 ? -9.346 13.168 9.665 1.00 70.69 319 ASN A O 1
ATOM 2425 N N . SER A 1 320 ? -10.565 11.618 8.612 1.00 77.19 320 SER A N 1
ATOM 2426 C CA . SER A 1 320 ? -9.742 11.650 7.404 1.00 77.19 320 SER A CA 1
ATOM 2427 C C . SER A 1 320 ? -9.965 12.965 6.644 1.00 77.19 320 SER A C 1
ATOM 2429 O O . SER A 1 320 ? -11.119 13.332 6.404 1.00 77.19 320 SER A O 1
ATOM 2431 N N . PRO A 1 321 ? -8.894 13.652 6.202 1.00 78.88 321 PRO A N 1
ATOM 2432 C CA . PRO A 1 321 ? -9.005 14.899 5.444 1.00 78.88 321 PRO A CA 1
ATOM 2433 C C . PRO A 1 321 ? -9.573 14.651 4.044 1.00 78.88 321 PRO A C 1
ATOM 2435 O O . PRO A 1 321 ? -10.081 15.560 3.392 1.00 78.88 321 PRO A O 1
ATOM 2438 N N . GLU A 1 322 ? -9.489 13.406 3.576 1.00 82.50 322 GLU A N 1
ATOM 2439 C CA . GLU A 1 322 ? -9.917 13.008 2.254 1.00 82.50 322 GLU A CA 1
ATOM 2440 C C . GLU A 1 322 ? -10.914 11.869 2.355 1.00 82.50 322 GLU A C 1
ATOM 2442 O O . GLU A 1 322 ? -10.623 10.777 2.856 1.00 82.50 322 GLU A O 1
ATOM 2447 N N . ARG A 1 323 ? -12.107 12.137 1.830 1.00 79.00 323 ARG A N 1
ATOM 2448 C CA . ARG A 1 323 ? -13.108 11.108 1.613 1.00 79.00 323 ARG A CA 1
ATOM 2449 C C . ARG A 1 323 ? -12.859 10.443 0.287 1.00 79.00 323 ARG A C 1
ATOM 2451 O O . ARG A 1 323 ? -12.449 11.053 -0.702 1.00 79.00 323 ARG A O 1
ATOM 2458 N N . ALA A 1 324 ? -13.128 9.161 0.282 1.00 77.50 324 ALA A N 1
ATOM 2459 C CA . ALA A 1 324 ? -12.986 8.394 -0.916 1.00 77.50 324 ALA A CA 1
ATOM 2460 C C . ALA A 1 324 ? -14.227 8.498 -1.818 1.00 77.50 324 ALA A C 1
ATOM 2462 O O . ALA A 1 324 ? -15.292 8.891 -1.334 1.00 77.50 324 ALA A O 1
ATOM 2463 N N . PRO A 1 325 ? -14.109 8.156 -3.116 1.00 74.62 325 PRO A N 1
ATOM 2464 C CA . PRO A 1 325 ? -15.232 8.227 -4.042 1.00 74.62 325 PRO A CA 1
ATOM 2465 C C . PRO A 1 325 ? -16.465 7.448 -3.549 1.00 74.62 325 PRO A C 1
ATOM 2467 O O . PRO A 1 325 ? -16.309 6.394 -2.920 1.00 74.62 325 PRO A O 1
ATOM 2470 N N . PRO A 1 326 ? -17.687 7.921 -3.854 1.00 74.88 326 PRO A N 1
ATOM 2471 C CA . PRO A 1 326 ? -18.916 7.189 -3.558 1.00 74.88 326 PRO A CA 1
ATOM 2472 C C . PRO A 1 326 ? -18.899 5.748 -4.096 1.00 74.88 326 PRO A C 1
ATOM 2474 O O . PRO A 1 326 ? -18.306 5.467 -5.134 1.00 74.88 326 PRO A O 1
ATOM 2477 N N . GLY A 1 327 ? -19.563 4.827 -3.389 1.00 79.12 327 GLY A N 1
ATOM 2478 C CA . GLY A 1 327 ? -19.680 3.410 -3.787 1.00 79.12 327 GLY A CA 1
ATOM 2479 C C . GLY A 1 327 ? -18.471 2.536 -3.442 1.00 79.12 327 GLY A C 1
ATOM 2480 O O . GLY A 1 327 ? -18.471 1.333 -3.678 1.00 79.12 327 GLY A O 1
ATOM 2481 N N . SER A 1 328 ? -17.445 3.126 -2.847 1.00 83.62 328 SER A N 1
ATOM 2482 C CA . SER A 1 328 ? -16.148 2.506 -2.671 1.00 83.62 328 SER A CA 1
ATOM 2483 C C . SER A 1 328 ? -15.956 2.183 -1.175 1.00 83.62 328 SER A C 1
ATOM 2485 O O . SER A 1 328 ? -16.021 3.076 -0.334 1.00 83.62 328 SER A O 1
ATOM 2487 N N . VAL A 1 329 ? -15.759 0.904 -0.818 1.00 87.75 329 VAL A N 1
ATOM 2488 C CA . VAL A 1 329 ? -15.658 0.457 0.593 1.00 87.75 329 VAL A CA 1
ATOM 2489 C C . VAL A 1 329 ? -14.264 0.740 1.147 1.00 87.75 329 VAL A C 1
ATOM 2491 O O . VAL A 1 329 ? -13.269 0.498 0.464 1.00 87.75 329 VAL A O 1
ATOM 2494 N N . ARG A 1 330 ? -14.181 1.264 2.373 1.00 91.50 330 ARG A N 1
ATOM 2495 C CA . ARG A 1 330 ? -12.921 1.646 3.041 1.00 91.50 330 ARG A CA 1
ATOM 2496 C C . ARG A 1 330 ? -12.603 0.814 4.257 1.00 91.50 330 ARG A C 1
ATOM 2498 O O . ARG A 1 330 ? -13.477 0.120 4.757 1.00 91.50 330 ARG A O 1
ATOM 2505 N N . ILE A 1 331 ? -11.356 0.883 4.725 1.00 94.81 331 ILE A N 1
ATOM 2506 C CA . ILE A 1 331 ? -10.897 0.075 5.861 1.00 94.81 331 ILE A CA 1
ATOM 2507 C 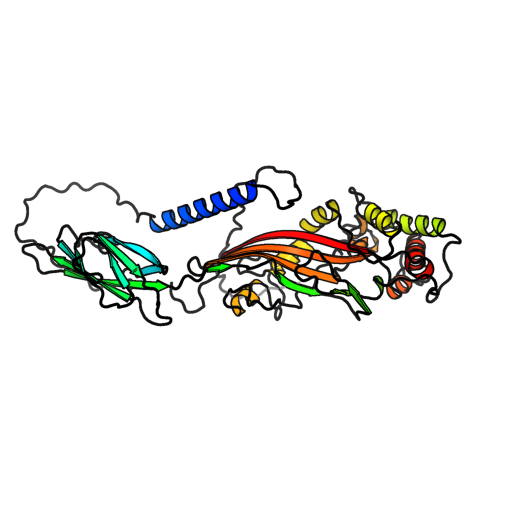C . ILE A 1 331 ? -11.766 0.351 7.089 1.00 94.81 331 ILE A C 1
ATOM 2509 O O . ILE A 1 331 ? -12.244 -0.595 7.704 1.00 94.81 331 ILE A O 1
ATOM 2513 N N . HIS A 1 332 ? -12.054 1.620 7.399 1.00 93.50 332 HIS A N 1
ATOM 2514 C CA . HIS A 1 332 ? -12.925 1.973 8.524 1.00 93.50 332 HIS A CA 1
ATOM 2515 C C . HIS A 1 332 ? -14.334 1.365 8.393 1.00 93.50 332 HIS A C 1
ATOM 2517 O O . HIS A 1 332 ? -14.828 0.729 9.318 1.0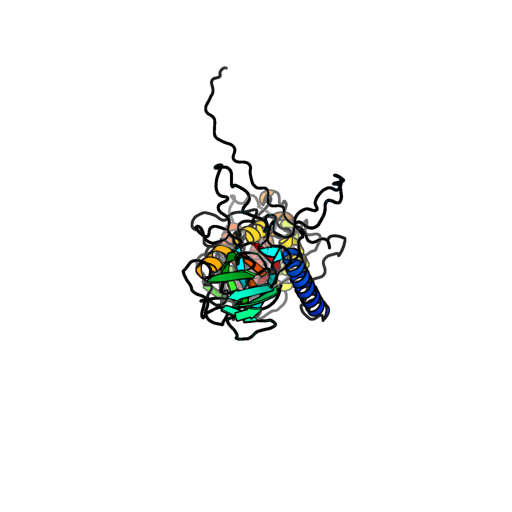0 93.50 332 HIS A O 1
ATOM 2523 N N . GLN A 1 333 ? -14.953 1.478 7.215 1.00 92.44 333 GLN A N 1
ATOM 2524 C CA . GLN A 1 333 ? -16.282 0.913 6.943 1.00 92.44 333 GLN A CA 1
ATOM 2525 C C . GLN A 1 333 ? -16.278 -0.624 6.933 1.00 92.44 333 GLN A C 1
ATOM 2527 O O . GLN A 1 333 ? -17.251 -1.258 7.329 1.00 92.44 333 GLN A O 1
ATOM 2532 N N . ALA A 1 334 ? -15.198 -1.243 6.455 1.00 94.81 334 ALA A N 1
ATOM 2533 C CA . ALA A 1 334 ? -15.028 -2.690 6.466 1.00 94.81 334 ALA A CA 1
ATOM 2534 C C . ALA A 1 334 ? -14.858 -3.215 7.899 1.00 94.81 334 ALA A C 1
ATOM 2536 O O . ALA A 1 334 ? -15.435 -4.247 8.235 1.00 94.81 334 ALA A O 1
ATOM 2537 N N . LEU A 1 335 ? -14.131 -2.483 8.751 1.00 95.44 335 LEU A N 1
ATOM 2538 C CA . LEU A 1 335 ? -14.038 -2.766 10.182 1.00 95.44 335 LEU A CA 1
ATOM 2539 C C . LEU A 1 335 ? -15.409 -2.647 10.848 1.00 95.44 335 LEU A C 1
ATOM 2541 O O . LEU A 1 335 ? -15.819 -3.580 11.529 1.00 95.44 335 LEU A O 1
ATOM 2545 N N . GLU A 1 336 ? -16.148 -1.567 10.599 1.00 93.06 336 GLU A N 1
ATOM 2546 C CA . GLU A 1 336 ? -17.502 -1.379 11.130 1.00 93.06 336 GLU A CA 1
ATOM 2547 C C . GLU A 1 336 ? -18.435 -2.542 10.749 1.00 93.06 336 GLU A C 1
ATOM 2549 O O . GLU A 1 336 ? -19.082 -3.133 11.615 1.00 93.06 336 GLU A O 1
ATOM 2554 N N . ARG A 1 337 ? -18.443 -2.947 9.470 1.00 93.44 337 ARG A N 1
ATOM 2555 C CA . ARG A 1 337 ? -19.220 -4.102 8.976 1.00 93.44 337 ARG A CA 1
ATOM 2556 C C . ARG A 1 337 ? -18.809 -5.423 9.621 1.00 93.44 337 ARG A C 1
ATOM 2558 O O . ARG A 1 337 ? -19.653 -6.295 9.804 1.00 93.44 337 ARG A O 1
ATOM 2565 N N . ALA A 1 338 ? -17.535 -5.569 9.974 1.00 94.19 338 ALA A N 1
ATOM 2566 C CA . ALA A 1 338 ? -17.015 -6.719 10.707 1.00 94.19 338 ALA A CA 1
ATOM 2567 C C . ALA A 1 338 ? -17.256 -6.620 12.227 1.00 94.19 338 ALA A C 1
ATOM 2569 O O . ALA A 1 338 ? -16.703 -7.408 12.994 1.00 94.19 338 ALA A O 1
ATOM 2570 N N . GLY A 1 339 ? -18.039 -5.640 12.696 1.00 91.56 339 GLY A N 1
ATOM 2571 C CA . GLY A 1 339 ? -18.271 -5.412 14.121 1.00 91.56 339 GLY A CA 1
ATOM 2572 C C . GLY A 1 339 ? -17.002 -5.020 14.878 1.00 91.56 339 GLY A C 1
ATOM 2573 O O . GLY A 1 339 ? -16.914 -5.282 16.078 1.00 91.56 339 GLY A O 1
ATOM 2574 N N . TRP A 1 340 ? -16.043 -4.415 14.170 1.00 93.06 340 TRP A N 1
ATOM 2575 C CA . TRP A 1 340 ? -14.697 -4.049 14.618 1.00 93.06 340 TRP A CA 1
ATOM 2576 C C . TRP A 1 340 ? -13.773 -5.240 14.925 1.00 93.06 340 TRP A C 1
ATOM 2578 O O . TRP A 1 340 ? -12.690 -5.070 15.481 1.00 93.06 340 TRP A O 1
ATOM 2588 N N . ASP A 1 341 ? -14.151 -6.454 14.516 1.00 93.19 341 ASP A N 1
ATOM 2589 C CA . ASP A 1 341 ? -13.258 -7.610 14.549 1.00 93.19 341 ASP A CA 1
ATOM 2590 C C . ASP A 1 341 ? -12.382 -7.648 13.292 1.00 93.19 341 ASP A C 1
ATOM 2592 O O . ASP A 1 341 ? -12.783 -8.130 12.230 1.00 93.19 341 ASP A O 1
ATOM 2596 N N . ILE A 1 342 ? -11.143 -7.167 13.409 1.00 95.31 342 ILE A N 1
ATOM 2597 C CA . ILE A 1 342 ? -10.186 -7.179 12.294 1.00 95.31 342 ILE A CA 1
ATOM 2598 C C . ILE A 1 342 ? -9.902 -8.592 11.755 1.00 95.31 342 ILE A C 1
ATOM 2600 O O . ILE A 1 342 ? -9.566 -8.764 10.578 1.00 95.31 342 ILE A O 1
ATOM 2604 N N . ASN A 1 343 ? -10.070 -9.634 12.573 1.00 94.88 343 ASN A N 1
ATOM 2605 C CA . ASN A 1 343 ? -9.850 -11.007 12.130 1.00 94.88 343 ASN A CA 1
ATOM 2606 C C . ASN A 1 343 ? -11.003 -11.486 11.236 1.00 94.88 343 ASN A C 1
ATOM 2608 O O . ASN A 1 343 ? -10.747 -12.213 10.277 1.00 94.88 343 ASN A O 1
ATOM 2612 N N . ALA A 1 344 ? -12.221 -10.983 11.462 1.00 95.00 344 ALA A N 1
ATOM 2613 C CA . ALA A 1 344 ? -13.392 -11.213 10.613 1.00 95.00 344 ALA A CA 1
ATOM 2614 C C . ALA A 1 344 ? -13.486 -10.255 9.407 1.00 95.00 344 ALA A C 1
ATOM 2616 O O . ALA A 1 344 ? -14.317 -10.461 8.524 1.00 95.00 344 ALA A O 1
ATOM 2617 N N . LEU A 1 345 ? -12.641 -9.217 9.341 1.00 95.81 345 LEU A N 1
ATOM 2618 C CA . LEU A 1 345 ? -12.636 -8.260 8.232 1.00 95.81 345 LEU A CA 1
ATOM 2619 C C . LEU A 1 345 ? -12.374 -8.951 6.888 1.00 95.81 345 LEU A C 1
ATOM 2621 O O . LEU A 1 345 ? -11.373 -9.660 6.729 1.00 95.81 345 LEU A O 1
ATOM 2625 N N . VAL A 1 346 ? -13.245 -8.670 5.916 1.00 94.12 346 VAL A N 1
ATOM 2626 C CA . VAL A 1 346 ? -13.040 -8.974 4.495 1.00 94.12 346 VAL A CA 1
ATOM 2627 C C . VAL A 1 346 ? -12.332 -7.777 3.853 1.00 94.12 346 VAL A C 1
ATOM 2629 O O . VAL A 1 346 ? -12.885 -6.674 3.902 1.00 94.12 346 VAL A O 1
ATOM 2632 N N . PRO A 1 347 ? -11.124 -7.950 3.282 1.00 93.94 347 PRO A N 1
ATOM 2633 C CA . PRO A 1 347 ? -10.369 -6.841 2.708 1.00 93.94 347 PRO A CA 1
ATOM 2634 C C . PRO A 1 347 ? -11.155 -6.149 1.586 1.00 93.94 347 PRO A C 1
ATOM 2636 O O . PRO A 1 347 ? -11.488 -6.810 0.599 1.00 93.94 347 PRO A O 1
ATOM 2639 N N . PRO A 1 348 ? -11.470 -4.843 1.687 1.00 93.25 348 PRO A N 1
ATOM 2640 C CA . PRO A 1 348 ? -12.035 -4.111 0.568 1.00 93.25 348 PRO A CA 1
ATOM 2641 C C . PRO A 1 348 ? -11.095 -4.126 -0.638 1.00 93.25 348 PRO A C 1
ATOM 2643 O O . PRO A 1 348 ? -9.875 -3.968 -0.516 1.00 93.25 348 PRO A O 1
ATOM 2646 N N . THR A 1 349 ? -11.710 -4.258 -1.809 1.00 88.00 349 THR A N 1
ATOM 2647 C CA . THR A 1 349 ? -11.080 -4.129 -3.122 1.00 88.00 349 THR A CA 1
ATOM 2648 C C . THR A 1 349 ? -11.568 -2.856 -3.816 1.00 88.00 349 THR A C 1
ATOM 2650 O O . THR A 1 349 ? -12.617 -2.309 -3.474 1.00 88.00 349 THR A O 1
ATOM 2653 N N . GLY A 1 350 ? -10.824 -2.370 -4.812 1.00 82.00 350 GLY A N 1
ATOM 2654 C CA . GLY A 1 350 ? -11.281 -1.253 -5.653 1.00 82.00 350 GLY A CA 1
ATOM 2655 C C . GLY A 1 350 ? -11.063 0.143 -5.056 1.00 82.00 350 GLY A C 1
ATOM 2656 O O . GLY A 1 350 ? -11.804 1.069 -5.373 1.00 82.00 350 GLY A O 1
ATOM 2657 N N . LEU A 1 351 ? -10.041 0.315 -4.208 1.00 83.81 351 LEU A N 1
ATOM 2658 C CA . LEU A 1 351 ? -9.613 1.639 -3.726 1.00 83.81 351 LEU A CA 1
ATOM 2659 C C . LEU A 1 351 ? -9.051 2.540 -4.844 1.00 83.81 351 LEU A C 1
ATOM 2661 O O . LEU A 1 351 ? -9.050 3.757 -4.678 1.00 83.81 351 LEU A O 1
ATOM 2665 N N . GLY A 1 352 ? -8.604 1.942 -5.955 1.00 88.88 352 GLY A N 1
ATOM 2666 C CA . GLY A 1 352 ? -7.827 2.600 -7.007 1.00 88.88 352 GLY A CA 1
ATOM 2667 C C . GLY A 1 352 ? -6.395 2.879 -6.528 1.00 88.88 352 GLY A C 1
ATOM 2668 O O . GLY A 1 352 ? -6.227 3.652 -5.585 1.00 88.88 352 GLY A O 1
ATOM 2669 N N . PRO A 1 353 ? -5.360 2.233 -7.090 1.00 93.25 353 PRO A N 1
ATOM 2670 C CA . PRO A 1 353 ? -3.989 2.517 -6.680 1.00 93.25 353 PRO A CA 1
ATOM 2671 C C . PRO A 1 353 ? -3.576 3.949 -7.089 1.00 93.25 353 PRO A C 1
ATOM 2673 O O . PRO A 1 353 ? -4.147 4.509 -8.029 1.00 93.25 353 PRO A O 1
ATOM 2676 N N . PRO A 1 354 ? -2.631 4.579 -6.367 1.00 95.12 354 PRO A N 1
ATOM 2677 C CA . PRO A 1 354 ? -2.153 5.920 -6.697 1.00 95.12 354 PRO A CA 1
ATOM 2678 C C . PRO A 1 354 ? -1.219 5.914 -7.918 1.00 95.12 354 PRO A C 1
ATOM 2680 O O . PRO A 1 354 ? -0.882 4.872 -8.464 1.00 95.12 354 PRO A O 1
ATOM 2683 N N . ALA A 1 355 ? -0.761 7.092 -8.333 1.00 94.50 355 ALA A N 1
ATOM 2684 C CA . ALA A 1 355 ? 0.231 7.240 -9.396 1.00 94.50 355 ALA A CA 1
ATOM 2685 C C . ALA A 1 355 ? 1.267 8.316 -9.034 1.00 94.50 355 ALA A C 1
ATOM 2687 O O . ALA A 1 355 ? 0.957 9.265 -8.303 1.00 94.50 355 ALA A O 1
ATOM 2688 N N . PHE A 1 356 ? 2.477 8.171 -9.564 1.00 92.75 356 PHE A N 1
ATOM 2689 C CA . PHE A 1 356 ? 3.567 9.145 -9.556 1.00 92.75 356 PHE A CA 1
ATOM 2690 C C . PHE A 1 356 ? 3.654 9.818 -10.928 1.00 92.75 356 PHE A C 1
ATOM 2692 O O . PHE A 1 356 ? 4.537 9.540 -11.734 1.00 92.75 356 PHE A O 1
ATOM 2699 N N . ASN A 1 357 ? 2.669 10.661 -11.217 1.00 90.38 357 ASN A N 1
ATOM 2700 C CA . ASN A 1 357 ? 2.475 11.275 -12.526 1.00 90.38 357 ASN A CA 1
ATOM 2701 C C . ASN A 1 357 ? 2.308 12.799 -12.458 1.00 90.38 357 ASN A C 1
ATOM 2703 O O . ASN A 1 357 ? 1.715 13.399 -13.359 1.00 90.38 357 ASN A O 1
ATOM 2707 N N . ARG A 1 358 ? 2.798 13.440 -11.393 1.00 93.38 358 ARG A N 1
ATOM 2708 C CA . ARG A 1 358 ? 2.773 14.896 -11.269 1.00 93.38 358 ARG A CA 1
ATOM 2709 C C . ARG A 1 358 ? 3.779 15.558 -12.208 1.00 93.38 358 ARG A C 1
ATOM 2711 O O . ARG A 1 358 ? 4.821 15.000 -12.542 1.00 93.38 358 ARG A O 1
ATOM 2718 N N . GLY A 1 359 ? 3.471 16.792 -12.595 1.00 90.75 359 GLY A N 1
ATOM 2719 C CA . GLY A 1 359 ? 4.265 17.566 -13.543 1.00 90.75 359 GLY A CA 1
ATOM 2720 C C . GLY A 1 359 ? 3.908 17.275 -14.999 1.00 90.75 359 GLY A C 1
ATOM 2721 O O . GLY A 1 359 ? 2.832 16.778 -15.322 1.00 90.75 359 GLY A O 1
ATOM 2722 N N . SER A 1 360 ? 4.811 17.653 -15.897 1.00 86.56 360 SER A N 1
ATOM 2723 C CA . SER A 1 360 ? 4.615 17.581 -17.343 1.00 86.56 360 SER A CA 1
ATOM 2724 C C . SER A 1 360 ? 5.639 16.636 -17.951 1.00 86.56 360 SER A C 1
ATOM 2726 O O . SER A 1 360 ? 6.834 16.904 -17.873 1.00 86.56 360 SER A O 1
ATOM 2728 N N . GLN A 1 361 ? 5.180 15.560 -18.594 1.00 83.81 361 GLN A N 1
ATOM 2729 C CA . GLN A 1 361 ? 6.054 14.629 -19.314 1.00 83.81 361 GLN A CA 1
ATOM 2730 C C . GLN A 1 361 ? 6.850 15.324 -20.440 1.00 83.81 361 GLN A C 1
ATOM 2732 O O . GLN A 1 361 ? 8.066 15.132 -20.491 1.00 83.81 361 GLN A O 1
ATOM 2737 N N . PRO A 1 362 ? 6.251 16.179 -21.304 1.00 82.50 362 PRO A N 1
ATOM 2738 C CA . PRO A 1 362 ? 7.013 16.901 -22.328 1.00 82.50 362 PRO A CA 1
ATOM 2739 C C . PRO A 1 362 ? 8.100 17.819 -21.758 1.00 82.50 362 PRO A C 1
ATOM 2741 O O . PRO A 1 362 ? 9.190 17.904 -22.322 1.00 82.50 362 PRO A O 1
ATOM 2744 N N . LEU A 1 363 ? 7.809 18.489 -20.636 1.00 84.81 363 LEU A N 1
ATOM 2745 C CA . LEU A 1 363 ? 8.733 19.430 -19.989 1.00 84.81 363 LEU A CA 1
ATOM 2746 C C . LEU A 1 363 ? 9.636 18.770 -18.936 1.00 84.81 363 LEU A C 1
ATOM 2748 O O . LEU A 1 363 ? 10.542 19.422 -18.428 1.00 84.81 363 LEU A O 1
ATOM 2752 N N . ARG A 1 364 ? 9.395 17.493 -18.618 1.00 87.25 364 ARG A N 1
ATOM 2753 C CA . ARG A 1 364 ? 10.140 16.666 -17.655 1.00 87.25 364 ARG A CA 1
ATOM 2754 C C . ARG A 1 364 ? 10.230 17.306 -16.269 1.00 87.25 364 ARG A C 1
ATOM 2756 O O . ARG A 1 364 ? 11.294 17.375 -15.661 1.00 87.25 364 ARG A O 1
ATOM 2763 N N . THR A 1 365 ? 9.103 17.806 -15.776 1.00 90.56 365 THR A N 1
ATOM 2764 C CA . THR A 1 365 ? 9.017 18.440 -14.454 1.00 90.56 365 THR A CA 1
ATOM 2765 C C . THR A 1 365 ? 8.491 17.472 -13.395 1.00 90.56 365 THR A C 1
ATOM 2767 O O . THR A 1 365 ? 7.816 16.499 -13.721 1.00 90.56 365 THR A O 1
ATOM 2770 N N . GLU A 1 366 ? 8.781 17.762 -12.122 1.00 93.88 366 GLU A N 1
ATOM 2771 C CA . GLU A 1 366 ? 8.327 16.978 -10.958 1.00 93.88 366 GLU A CA 1
ATOM 2772 C C . GLU A 1 366 ? 8.665 15.481 -11.095 1.00 93.88 366 GLU A C 1
ATOM 2774 O O . GLU A 1 366 ? 9.845 15.149 -11.237 1.00 93.88 366 GLU A O 1
ATOM 2779 N N . ASP A 1 367 ? 7.665 14.593 -11.078 1.00 94.69 367 ASP A N 1
ATOM 2780 C CA . ASP A 1 367 ? 7.854 13.136 -11.091 1.00 94.69 367 ASP A CA 1
ATOM 2781 C C . ASP A 1 367 ? 8.555 12.650 -12.370 1.00 94.69 367 ASP A C 1
ATOM 2783 O O . ASP A 1 367 ? 9.275 11.652 -12.361 1.00 94.69 367 ASP A O 1
ATOM 2787 N N . TRP A 1 368 ? 8.390 13.388 -13.472 1.00 89.44 368 TRP A N 1
ATOM 2788 C CA . TRP A 1 368 ? 9.030 13.108 -14.761 1.00 89.44 368 TRP A CA 1
ATOM 2789 C C . TRP A 1 368 ? 10.479 13.590 -14.852 1.00 89.44 368 TRP A C 1
ATOM 2791 O O . TRP A 1 368 ? 11.184 13.218 -15.788 1.00 89.44 368 TRP A O 1
ATOM 2801 N N . GLY A 1 369 ? 10.909 14.454 -13.931 1.00 91.56 369 GLY A N 1
ATOM 2802 C CA . GLY A 1 369 ? 12.281 14.956 -13.870 1.00 91.56 369 GLY A CA 1
ATOM 2803 C C . GLY A 1 369 ? 13.135 14.246 -12.823 1.00 91.56 369 GLY A C 1
ATOM 2804 O O . GLY A 1 369 ? 14.343 14.119 -13.010 1.00 91.56 369 GLY A O 1
ATOM 2805 N N . ASN A 1 370 ? 12.522 13.790 -11.728 1.00 93.94 370 ASN A N 1
ATOM 2806 C CA . ASN A 1 370 ? 13.207 13.185 -10.580 1.00 93.94 370 ASN A CA 1
ATOM 2807 C C . ASN A 1 370 ? 13.262 11.644 -10.612 1.00 93.94 370 ASN A C 1
ATOM 2809 O O . ASN A 1 370 ? 13.690 11.030 -9.637 1.00 93.94 370 ASN A O 1
ATOM 2813 N N . GLY A 1 371 ? 12.806 11.018 -11.700 1.00 93.56 371 GLY A N 1
ATOM 2814 C CA . GLY A 1 371 ? 12.829 9.569 -11.889 1.00 93.56 371 GLY A CA 1
ATOM 2815 C C . GLY A 1 371 ? 11.614 8.809 -11.356 1.00 93.56 371 GLY A C 1
ATOM 2816 O O . GLY A 1 371 ? 11.490 7.626 -11.660 1.00 93.56 371 GLY A O 1
ATOM 2817 N N . LEU A 1 372 ? 10.694 9.422 -10.603 1.00 95.44 372 LEU A N 1
ATOM 2818 C CA . LEU A 1 372 ? 9.554 8.695 -10.020 1.00 95.44 372 LEU A CA 1
ATOM 2819 C C . LEU A 1 372 ? 8.613 8.125 -11.087 1.00 95.44 372 LEU A C 1
ATOM 2821 O O . LEU A 1 372 ? 8.270 6.946 -11.023 1.00 95.44 372 LEU A O 1
ATOM 2825 N N . ALA A 1 373 ? 8.277 8.918 -12.107 1.00 90.81 373 ALA A N 1
ATOM 2826 C CA . ALA A 1 373 ? 7.452 8.474 -13.232 1.00 90.81 373 ALA A CA 1
ATOM 2827 C C . ALA A 1 373 ? 8.167 7.457 -14.142 1.00 90.81 373 ALA A C 1
ATOM 2829 O O . ALA A 1 373 ? 7.557 6.898 -15.043 1.00 90.81 373 ALA A O 1
ATOM 2830 N N . PHE A 1 374 ? 9.464 7.223 -13.940 1.00 91.81 374 PHE A N 1
ATOM 2831 C CA . PHE A 1 374 ? 10.212 6.173 -14.629 1.00 91.81 374 PHE A CA 1
ATOM 2832 C C . PHE A 1 374 ? 10.304 4.888 -13.798 1.00 91.81 374 PHE A C 1
ATOM 2834 O O . PHE A 1 374 ? 10.298 3.798 -14.356 1.00 91.81 374 PHE A O 1
ATOM 2841 N N . MET A 1 375 ? 10.375 5.004 -12.469 1.00 95.38 375 MET A N 1
ATOM 2842 C CA . MET A 1 375 ? 10.498 3.856 -11.566 1.00 95.38 375 MET A CA 1
ATOM 2843 C C . MET A 1 375 ? 9.151 3.216 -11.190 1.00 95.38 375 MET A C 1
ATOM 2845 O O . MET A 1 375 ? 9.127 2.019 -10.902 1.00 95.38 375 MET A O 1
ATOM 2849 N N . ILE A 1 376 ? 8.074 4.012 -11.090 1.00 92.69 376 ILE A N 1
ATOM 2850 C CA . ILE A 1 376 ? 6.782 3.594 -10.509 1.00 92.69 376 ILE A CA 1
ATOM 2851 C C . ILE A 1 376 ? 5.595 4.474 -10.976 1.00 92.69 376 ILE A C 1
ATOM 2853 O O . ILE A 1 376 ? 4.784 4.922 -10.170 1.00 92.69 376 ILE A O 1
ATOM 2857 N N . ASN A 1 377 ? 5.503 4.813 -12.266 1.00 88.12 377 ASN A N 1
ATOM 2858 C CA . ASN A 1 377 ? 4.531 5.793 -12.786 1.00 88.12 377 ASN A CA 1
ATOM 2859 C C . ASN A 1 377 ? 3.085 5.532 -12.335 1.00 88.12 377 ASN A C 1
ATOM 2861 O O . ASN A 1 377 ? 2.473 6.344 -11.638 1.00 88.12 377 ASN A O 1
ATOM 2865 N N . GLY A 1 378 ? 2.530 4.395 -12.744 1.00 90.31 378 GLY A N 1
ATOM 2866 C CA . GLY A 1 378 ? 1.181 3.976 -12.405 1.00 90.31 378 GLY A CA 1
ATOM 2867 C C . GLY A 1 378 ? 1.284 2.783 -11.482 1.00 90.31 378 GLY A C 1
ATOM 2868 O O . GLY A 1 378 ? 1.597 1.695 -11.943 1.00 90.31 378 GLY A O 1
ATOM 2869 N N . VAL A 1 379 ? 1.003 2.966 -10.189 1.00 95.56 379 VAL A N 1
ATOM 2870 C CA . VAL A 1 379 ? 1.086 1.848 -9.248 1.00 95.56 379 VAL A CA 1
ATOM 2871 C C . VAL A 1 379 ? 0.108 0.761 -9.691 1.00 95.56 379 VAL A C 1
ATOM 2873 O O . VAL A 1 379 ? -1.103 0.980 -9.743 1.00 95.56 379 VAL A O 1
ATOM 2876 N N . GLN A 1 380 ? 0.626 -0.430 -9.968 1.00 95.56 380 GLN A N 1
ATOM 2877 C CA . GLN A 1 380 ? -0.177 -1.572 -10.389 1.00 95.56 380 GLN A CA 1
ATOM 2878 C C . GLN A 1 380 ? -0.906 -2.210 -9.222 1.00 95.56 380 GLN A C 1
ATOM 2880 O O . GLN A 1 380 ? -2.077 -2.572 -9.359 1.00 95.56 380 GLN A O 1
ATOM 2885 N N . HIS A 1 381 ? -0.254 -2.289 -8.059 1.00 96.88 381 HIS A N 1
ATOM 2886 C CA . HIS A 1 381 ? -0.873 -2.770 -6.829 1.00 96.88 381 HIS A CA 1
ATOM 2887 C C . HIS A 1 381 ? -0.525 -1.897 -5.630 1.00 96.88 381 HIS A C 1
ATOM 2889 O O . HIS A 1 381 ? 0.632 -1.558 -5.406 1.00 96.88 381 HIS A O 1
ATOM 2895 N N . ALA A 1 382 ? -1.526 -1.609 -4.801 1.00 97.25 382 ALA A N 1
ATOM 2896 C CA . ALA A 1 382 ? -1.322 -1.098 -3.453 1.00 97.25 382 ALA A CA 1
ATOM 2897 C C . ALA A 1 382 ? -1.942 -2.079 -2.451 1.00 97.25 382 ALA A C 1
ATOM 2899 O O . ALA A 1 382 ? -3.149 -2.321 -2.477 1.00 97.25 382 ALA A O 1
ATOM 2900 N N . VAL A 1 383 ? -1.126 -2.652 -1.573 1.00 97.62 383 VAL A N 1
ATOM 2901 C CA . VAL A 1 383 ? -1.540 -3.609 -0.542 1.00 97.62 383 VAL A CA 1
ATOM 2902 C C . VAL A 1 383 ? -1.431 -2.935 0.819 1.00 97.62 383 VAL A C 1
ATOM 2904 O O . VAL A 1 383 ? -0.408 -2.334 1.133 1.00 97.62 383 VAL A O 1
ATOM 2907 N N . VAL A 1 384 ? -2.477 -3.038 1.639 1.00 97.88 384 VAL A N 1
ATOM 2908 C CA . VAL A 1 384 ? -2.468 -2.512 3.010 1.00 97.88 384 VAL A CA 1
ATOM 2909 C C . VAL A 1 384 ? -2.455 -3.671 3.991 1.00 97.88 384 VAL A C 1
ATOM 2911 O O . VAL A 1 384 ? -3.375 -4.492 4.010 1.00 97.88 384 VAL A O 1
ATOM 2914 N N . VAL A 1 385 ? -1.421 -3.730 4.822 1.00 98.31 385 VAL A N 1
ATOM 2915 C CA . VAL A 1 385 ? -1.220 -4.752 5.846 1.00 98.31 385 VAL A CA 1
ATOM 2916 C C . VAL A 1 385 ? -1.434 -4.131 7.219 1.00 98.31 385 VAL A C 1
ATOM 2918 O O . VAL A 1 385 ? -0.751 -3.184 7.595 1.00 98.31 385 VAL A O 1
ATOM 2921 N N . ALA A 1 386 ? -2.349 -4.686 8.008 1.00 98.12 386 ALA A N 1
ATOM 2922 C CA . ALA A 1 386 ? -2.397 -4.408 9.434 1.00 98.12 386 ALA A CA 1
ATOM 2923 C C . ALA A 1 386 ? -1.217 -5.109 10.108 1.00 98.12 386 ALA A C 1
ATOM 2925 O O . ALA A 1 386 ? -1.106 -6.333 10.038 1.00 98.12 386 ALA A O 1
ATOM 2926 N N . ARG A 1 387 ? -0.340 -4.334 10.745 1.00 97.81 387 ARG A N 1
ATOM 2927 C CA . ARG A 1 387 ? 0.782 -4.826 11.557 1.00 97.81 387 ARG A CA 1
ATOM 2928 C C . ARG A 1 387 ? 0.428 -4.871 13.040 1.00 97.81 387 ARG A C 1
ATOM 2930 O O . ARG A 1 387 ? 0.945 -5.717 13.760 1.00 97.81 387 ARG A O 1
ATOM 2937 N N . ASP A 1 388 ? -0.471 -3.995 13.478 1.00 96.62 388 ASP A N 1
ATOM 2938 C CA . ASP A 1 388 ? -1.057 -4.006 14.816 1.00 96.62 388 ASP A CA 1
ATOM 2939 C C . ASP A 1 388 ? -2.474 -3.422 14.763 1.00 96.62 388 ASP A C 1
ATOM 2941 O O . ASP A 1 388 ? -2.768 -2.562 13.929 1.00 96.62 388 ASP A O 1
ATOM 2945 N N . TYR A 1 389 ? -3.356 -3.896 15.636 1.00 96.69 389 TYR A N 1
ATOM 2946 C CA . TYR A 1 389 ? -4.705 -3.362 15.793 1.00 96.69 389 TYR A CA 1
ATOM 2947 C C . TYR A 1 389 ? -5.245 -3.719 17.162 1.00 96.69 389 TYR A C 1
ATOM 2949 O O . TYR A 1 389 ? -5.172 -4.880 17.585 1.00 96.69 389 TYR A O 1
ATOM 2957 N N . TYR A 1 390 ? -5.891 -2.745 17.786 1.00 93.12 390 TYR A N 1
ATOM 2958 C CA . TYR A 1 390 ? -6.869 -3.036 18.811 1.00 93.12 390 TYR A CA 1
ATOM 2959 C C . TYR A 1 390 ? -8.037 -2.054 18.740 1.00 93.12 390 TYR A C 1
ATOM 2961 O O . TYR A 1 390 ? -7.843 -0.875 18.454 1.00 93.12 390 TYR A O 1
ATOM 2969 N N . TYR A 1 391 ? -9.239 -2.544 19.023 1.00 92.19 391 TYR A N 1
ATOM 2970 C CA . TYR A 1 391 ? -10.429 -1.716 19.199 1.00 92.19 391 TYR A CA 1
ATOM 2971 C C . TYR A 1 391 ? -10.990 -1.910 20.591 1.00 92.19 391 TYR A C 1
ATOM 2973 O O . TYR A 1 391 ? -11.316 -3.037 20.980 1.00 92.19 391 TYR A O 1
ATOM 2981 N N . ASP A 1 392 ? -11.108 -0.797 21.300 1.00 84.06 392 ASP A N 1
ATOM 2982 C CA . ASP A 1 392 ? -11.775 -0.706 22.580 1.00 84.06 392 ASP A CA 1
ATOM 2983 C C . ASP A 1 392 ? -13.204 -0.201 22.357 1.00 84.06 392 ASP A C 1
ATOM 2985 O O . ASP A 1 392 ? -13.451 0.962 22.023 1.00 84.06 392 ASP A O 1
ATOM 2989 N N . ARG A 1 393 ? -14.170 -1.106 22.535 1.00 82.12 393 ARG A N 1
ATOM 2990 C CA . ARG A 1 393 ? -15.590 -0.785 22.380 1.00 82.12 393 ARG A CA 1
ATOM 2991 C C . ARG A 1 393 ? -16.090 0.230 23.413 1.00 82.12 393 ARG A C 1
ATOM 2993 O O . ARG A 1 393 ? -17.055 0.932 23.121 1.00 82.12 393 ARG A O 1
ATOM 3000 N N . CYS A 1 394 ? -15.491 0.291 24.597 1.00 76.12 394 CYS A N 1
ATOM 3001 C CA . CYS A 1 394 ? -15.947 1.149 25.688 1.00 76.12 394 CYS A CA 1
ATOM 3002 C C . CYS A 1 394 ? -15.386 2.559 25.566 1.00 76.12 394 CYS A C 1
ATOM 3004 O O . CYS A 1 394 ? -16.149 3.522 25.654 1.00 76.12 394 CYS A O 1
ATOM 3006 N N . ALA A 1 395 ? -14.108 2.681 25.214 1.00 78.94 395 ALA A N 1
ATOM 3007 C CA . ALA A 1 395 ? -13.545 3.963 24.808 1.00 78.94 395 ALA A CA 1
ATOM 3008 C C . ALA A 1 395 ? -14.096 4.446 23.452 1.00 78.94 395 ALA A C 1
ATOM 3010 O O . ALA A 1 395 ? -14.012 5.634 23.141 1.00 78.94 395 ALA A O 1
ATOM 3011 N N . GLY A 1 396 ? -14.678 3.539 22.658 1.00 84.50 396 GLY A N 1
ATOM 3012 C CA . GLY A 1 396 ? -15.184 3.855 21.330 1.00 84.50 396 GLY A CA 1
ATOM 3013 C C . GLY A 1 396 ? -14.048 4.327 20.437 1.00 84.50 396 GLY A C 1
ATOM 3014 O O . GLY A 1 396 ? -14.192 5.318 19.740 1.00 84.50 396 GLY A O 1
ATOM 3015 N N . GLU A 1 397 ? -12.894 3.668 20.485 1.00 89.75 397 GLU A N 1
ATOM 3016 C CA . GLU A 1 397 ? -11.721 4.053 19.705 1.00 89.75 397 GLU A CA 1
ATOM 3017 C C . GLU A 1 397 ? -10.928 2.819 19.284 1.00 89.75 397 GLU A C 1
ATOM 3019 O O . GLU A 1 397 ? -10.880 1.814 19.997 1.00 89.75 397 GLU A O 1
ATOM 3024 N N . TYR A 1 398 ? -10.300 2.880 18.111 1.00 92.81 398 TYR A N 1
ATOM 3025 C CA . TYR A 1 398 ? -9.289 1.900 17.734 1.00 92.81 398 TYR A CA 1
ATOM 3026 C C . TYR A 1 398 ? -7.955 2.563 17.443 1.00 92.81 398 TYR A C 1
ATOM 3028 O O . TYR A 1 398 ? -7.871 3.678 16.921 1.00 92.81 398 TYR A O 1
ATOM 3036 N N . TYR A 1 399 ? -6.909 1.803 17.722 1.00 94.00 399 TYR A N 1
ATOM 3037 C CA . TYR A 1 399 ? -5.579 2.037 17.199 1.00 94.00 399 TYR A CA 1
ATOM 3038 C C . TYR A 1 399 ? -5.287 1.023 16.109 1.00 94.00 399 TYR A C 1
ATOM 3040 O O . TYR A 1 399 ? -5.681 -0.146 16.190 1.00 94.00 399 TYR A O 1
ATOM 3048 N N . MET A 1 400 ? -4.535 1.458 15.109 1.00 95.62 400 MET A N 1
ATOM 3049 C CA . MET A 1 400 ? -3.961 0.543 14.144 1.00 95.62 400 MET A CA 1
ATOM 3050 C C . MET A 1 400 ? -2.624 1.036 13.616 1.00 95.62 400 MET A C 1
ATOM 3052 O O . MET A 1 400 ? -2.447 2.229 13.368 1.00 95.62 400 MET A O 1
ATOM 3056 N N . ARG A 1 401 ? -1.722 0.090 13.362 1.00 97.00 401 ARG A N 1
ATOM 3057 C CA . ARG A 1 401 ? -0.503 0.309 12.589 1.00 97.00 401 ARG A CA 1
ATOM 3058 C C . ARG A 1 401 ? -0.632 -0.389 11.249 1.00 97.00 401 ARG A C 1
ATOM 3060 O O . ARG A 1 401 ? -0.845 -1.602 11.196 1.00 97.00 401 ARG A O 1
ATOM 3067 N N . LEU A 1 402 ? -0.525 0.388 10.182 1.00 97.44 402 LEU A N 1
ATOM 3068 C CA . LEU A 1 402 ? -0.697 -0.048 8.806 1.00 97.44 402 LEU A CA 1
ATOM 3069 C C . LEU A 1 402 ? 0.609 0.084 8.040 1.00 97.44 402 LEU A C 1
ATOM 3071 O O . LEU A 1 402 ? 1.217 1.150 8.054 1.00 97.44 402 LEU A O 1
ATOM 3075 N N . GLU A 1 403 ? 0.990 -0.967 7.328 1.00 98.31 403 GLU A N 1
ATOM 3076 C CA . GLU A 1 403 ? 1.987 -0.906 6.267 1.00 98.31 403 GLU A CA 1
ATOM 3077 C C . GLU A 1 403 ? 1.271 -0.806 4.918 1.00 98.31 403 GLU A C 1
ATOM 3079 O O . GLU A 1 403 ? 0.401 -1.616 4.599 1.00 98.31 403 GLU A O 1
ATOM 3084 N N . TYR A 1 404 ? 1.646 0.186 4.124 1.00 98.19 404 TYR A N 1
ATOM 3085 C CA . TYR A 1 404 ? 1.201 0.386 2.754 1.00 98.19 404 TYR A CA 1
ATOM 3086 C C . TYR A 1 404 ? 2.331 -0.027 1.823 1.00 98.19 404 TYR A C 1
ATOM 3088 O O . TYR A 1 404 ? 3.411 0.563 1.880 1.00 98.19 404 TYR A O 1
ATOM 3096 N N . VAL A 1 405 ? 2.080 -1.022 0.976 1.00 98.38 405 VAL A N 1
ATOM 3097 C CA . VAL A 1 405 ? 3.057 -1.534 0.017 1.00 98.38 405 VAL A CA 1
ATOM 3098 C C . VAL A 1 405 ? 2.588 -1.247 -1.401 1.00 98.38 405 VAL A C 1
ATOM 3100 O O . VAL A 1 405 ? 1.488 -1.648 -1.774 1.00 98.38 405 VAL A O 1
ATOM 3103 N N . PHE A 1 406 ? 3.404 -0.541 -2.177 1.00 98.19 406 PHE A N 1
ATOM 3104 C CA . PHE A 1 406 ? 3.115 -0.149 -3.556 1.00 98.19 406 PHE A CA 1
ATOM 3105 C C . PHE A 1 406 ? 4.038 -0.903 -4.505 1.00 98.19 406 PHE A C 1
ATOM 3107 O O . PHE A 1 406 ? 5.240 -0.992 -4.244 1.00 98.19 406 PHE A O 1
ATOM 3114 N N . TYR A 1 407 ? 3.463 -1.412 -5.590 1.00 97.81 407 TYR A N 1
ATOM 3115 C CA . TYR A 1 407 ? 4.145 -2.212 -6.596 1.00 97.81 407 TYR A CA 1
ATOM 3116 C C . TYR A 1 407 ? 3.905 -1.646 -7.990 1.00 97.81 407 TYR A C 1
ATOM 3118 O O . TYR A 1 407 ? 2.771 -1.309 -8.334 1.00 97.81 407 TYR A O 1
ATOM 3126 N N . ASP A 1 408 ? 4.961 -1.613 -8.788 1.00 96.69 408 ASP A N 1
ATOM 3127 C CA . ASP A 1 408 ? 4.912 -1.422 -10.237 1.00 96.69 408 ASP A CA 1
ATOM 3128 C C . ASP A 1 408 ? 6.053 -2.220 -10.874 1.00 96.69 408 ASP A C 1
ATOM 3130 O O . ASP A 1 408 ? 7.022 -2.575 -10.194 1.00 96.69 408 ASP A O 1
ATOM 3134 N N . VAL A 1 409 ? 5.929 -2.551 -12.152 1.00 96.62 409 VAL A N 1
ATOM 3135 C CA . VAL A 1 409 ? 6.932 -3.343 -12.857 1.00 96.62 409 VAL A CA 1
ATOM 3136 C C . VAL A 1 409 ? 7.914 -2.407 -13.540 1.00 96.62 409 VAL A C 1
ATOM 3138 O O . VAL A 1 409 ? 7.556 -1.578 -14.368 1.00 96.62 409 VAL A O 1
ATOM 3141 N N . PHE A 1 410 ? 9.190 -2.581 -13.227 1.00 97.31 410 PHE A N 1
ATOM 3142 C CA . PHE A 1 410 ? 10.274 -2.028 -14.015 1.00 97.31 410 PHE A CA 1
ATOM 3143 C C . PHE A 1 410 ? 10.612 -3.002 -15.146 1.00 97.31 410 PHE A C 1
ATOM 3145 O O . PHE A 1 410 ? 11.558 -3.795 -15.071 1.00 97.31 410 PHE A O 1
ATOM 3152 N N . GLY A 1 411 ? 9.795 -2.934 -16.190 1.00 95.25 411 GLY A N 1
ATOM 3153 C CA . GLY A 1 411 ? 9.913 -3.680 -17.434 1.00 95.25 411 GLY A CA 1
ATOM 3154 C C . GLY A 1 411 ? 9.101 -3.000 -18.532 1.00 95.25 411 GLY A C 1
ATOM 3155 O O . GLY A 1 411 ? 8.434 -2.001 -18.274 1.00 95.25 411 GLY A O 1
ATOM 3156 N N . LEU A 1 412 ? 9.184 -3.521 -19.754 1.00 93.69 412 LEU A N 1
ATOM 3157 C CA . LEU A 1 412 ? 8.441 -2.993 -20.899 1.00 93.69 412 LEU A CA 1
ATOM 3158 C C . LEU A 1 412 ? 7.573 -4.063 -21.546 1.00 93.69 412 LEU A C 1
ATOM 3160 O O . LEU A 1 412 ? 8.022 -5.195 -21.774 1.00 93.69 412 LEU A O 1
ATOM 3164 N N . ASP A 1 413 ? 6.358 -3.670 -21.908 1.00 91.06 413 ASP A N 1
ATOM 3165 C CA . ASP A 1 413 ? 5.500 -4.449 -22.788 1.00 91.06 413 ASP A CA 1
ATOM 3166 C C . ASP A 1 413 ? 5.626 -4.003 -24.261 1.00 91.06 413 ASP A C 1
ATOM 3168 O O . ASP A 1 413 ? 6.481 -3.190 -24.634 1.00 91.06 413 ASP A O 1
ATOM 3172 N N . ASP A 1 414 ? 4.830 -4.603 -25.148 1.00 90.44 414 ASP A N 1
ATOM 3173 C CA . ASP A 1 414 ? 4.846 -4.222 -26.566 1.00 90.44 414 ASP A CA 1
ATOM 3174 C C . ASP A 1 414 ? 4.196 -2.865 -26.827 1.00 90.44 414 ASP A C 1
ATOM 3176 O O . ASP A 1 414 ? 4.582 -2.176 -27.772 1.00 90.44 414 ASP A O 1
ATOM 3180 N N . ILE A 1 415 ? 3.214 -2.488 -26.008 1.00 88.50 415 ILE A N 1
ATOM 3181 C CA . ILE A 1 415 ? 2.478 -1.231 -26.134 1.00 88.50 415 ILE A CA 1
ATOM 3182 C C . ILE A 1 415 ? 3.415 -0.070 -25.795 1.00 88.50 415 ILE A C 1
ATOM 3184 O O . ILE A 1 415 ? 3.409 0.952 -26.484 1.00 88.50 415 ILE A O 1
ATOM 3188 N N . ASP A 1 416 ? 4.275 -0.232 -24.790 1.00 88.25 416 ASP A N 1
ATOM 3189 C CA . ASP A 1 416 ? 5.319 0.727 -24.450 1.00 88.25 416 ASP A CA 1
ATOM 3190 C C . ASP A 1 416 ? 6.310 0.905 -25.600 1.00 88.25 416 ASP A C 1
ATOM 3192 O O . ASP A 1 416 ? 6.676 2.032 -25.945 1.00 88.25 416 ASP A O 1
ATOM 3196 N N . LEU A 1 417 ? 6.727 -0.196 -26.231 1.00 88.50 417 LEU A N 1
ATOM 3197 C CA . LEU A 1 417 ? 7.614 -0.150 -27.388 1.00 88.50 417 LEU A CA 1
ATOM 3198 C C . LEU A 1 417 ? 6.945 0.531 -28.593 1.00 88.50 417 LEU A C 1
ATOM 3200 O O . LEU A 1 417 ? 7.586 1.341 -29.262 1.00 88.50 417 LEU A O 1
ATOM 3204 N N . GLU A 1 418 ? 5.674 0.244 -28.872 1.00 85.50 418 GLU A N 1
ATOM 3205 C CA . GLU A 1 418 ? 4.916 0.902 -29.943 1.00 85.50 418 GLU A CA 1
ATOM 3206 C C . GLU A 1 418 ? 4.786 2.410 -29.684 1.00 85.50 418 GLU A C 1
ATOM 3208 O O . GLU A 1 418 ? 4.954 3.236 -30.586 1.00 85.50 418 GLU A O 1
ATOM 3213 N N . ARG A 1 419 ? 4.530 2.783 -28.427 1.00 83.69 419 ARG A N 1
ATOM 3214 C CA . ARG A 1 419 ? 4.260 4.163 -28.026 1.00 83.69 419 ARG A CA 1
ATOM 3215 C C . ARG A 1 419 ? 5.515 5.019 -27.873 1.00 83.69 419 ARG A C 1
ATOM 3217 O O . ARG A 1 419 ? 5.464 6.217 -28.160 1.00 83.69 419 ARG A O 1
ATOM 3224 N N . PHE A 1 420 ? 6.611 4.438 -27.393 1.00 85.06 420 PHE A N 1
ATOM 3225 C CA . PHE A 1 420 ? 7.813 5.171 -26.983 1.00 85.06 420 PHE A CA 1
ATOM 3226 C C . PHE A 1 420 ? 9.106 4.662 -27.627 1.00 85.06 420 PHE A C 1
ATOM 3228 O O . PHE A 1 420 ? 10.160 5.248 -27.395 1.00 85.06 420 PHE A O 1
ATOM 3235 N N . GLY A 1 421 ? 9.060 3.583 -28.407 1.00 82.75 421 GLY A N 1
ATOM 3236 C CA . GLY A 1 421 ? 10.216 3.031 -29.106 1.00 82.75 421 GLY A CA 1
ATOM 3237 C C . GLY A 1 421 ? 10.544 3.741 -30.419 1.00 82.75 421 GLY A C 1
ATOM 3238 O O . GLY A 1 421 ? 9.885 4.697 -30.833 1.00 82.75 421 GLY A O 1
ATOM 3239 N N . ALA A 1 422 ? 11.568 3.229 -31.106 1.00 77.56 422 ALA A N 1
ATOM 3240 C CA . ALA A 1 422 ? 12.166 3.830 -32.302 1.00 77.56 422 ALA A CA 1
ATOM 3241 C C . ALA A 1 422 ? 11.225 3.941 -33.519 1.00 77.56 422 ALA A C 1
ATOM 3243 O O . ALA A 1 422 ? 11.543 4.674 -34.451 1.00 77.56 422 ALA A O 1
ATOM 3244 N N . ASN A 1 423 ? 10.082 3.242 -33.519 1.00 72.44 423 ASN A N 1
ATOM 3245 C CA . ASN A 1 423 ? 9.059 3.348 -34.574 1.00 72.44 423 ASN A CA 1
ATOM 3246 C C . ASN A 1 423 ? 7.779 4.035 -34.107 1.00 72.44 423 ASN A C 1
ATOM 3248 O O . ASN A 1 423 ? 6.795 4.033 -34.849 1.00 72.44 423 ASN A O 1
ATOM 3252 N N . SER A 1 424 ? 7.773 4.632 -32.911 1.00 66.88 424 SER A N 1
ATOM 3253 C CA . SER A 1 424 ? 6.694 5.544 -32.550 1.00 66.88 424 SER A CA 1
ATOM 3254 C C . SER A 1 424 ? 6.716 6.687 -33.576 1.00 66.88 424 SER A C 1
ATOM 3256 O O . SER A 1 424 ? 7.712 7.391 -33.722 1.00 66.88 424 SER A O 1
ATOM 3258 N N . GLY A 1 425 ? 5.683 6.775 -34.421 1.00 55.56 425 GLY A N 1
ATOM 3259 C CA . GLY A 1 425 ? 5.678 7.660 -35.592 1.00 55.56 425 GLY A CA 1
ATOM 3260 C C . GLY A 1 425 ? 5.843 9.153 -35.257 1.00 55.56 425 GLY A C 1
ATOM 3261 O O . GLY A 1 425 ? 5.948 9.552 -34.098 1.00 55.56 425 GLY A O 1
ATOM 3262 N N . ILE A 1 426 ? 5.779 10.009 -36.290 1.00 47.34 426 ILE A N 1
ATOM 3263 C CA . ILE A 1 426 ? 5.895 11.495 -36.254 1.00 47.34 426 ILE A CA 1
ATOM 3264 C C . ILE A 1 426 ? 4.994 12.188 -35.194 1.00 47.34 426 ILE A C 1
ATOM 3266 O O . ILE A 1 426 ? 5.145 13.374 -34.915 1.00 47.34 426 ILE A O 1
ATOM 3270 N N . THR A 1 427 ? 4.068 11.470 -34.558 1.00 46.62 427 THR A N 1
ATOM 3271 C CA . THR A 1 427 ? 3.200 11.947 -33.473 1.00 46.62 427 THR A CA 1
ATOM 3272 C C . THR A 1 427 ? 3.861 12.003 -32.093 1.00 46.62 427 THR A C 1
ATOM 3274 O O . THR A 1 427 ? 3.264 12.552 -31.168 1.00 46.62 427 THR A O 1
ATOM 3277 N N . SER A 1 428 ? 5.064 11.455 -31.915 1.00 48.38 428 SER A N 1
ATOM 3278 C CA . SER A 1 428 ? 5.808 11.587 -30.662 1.00 48.38 428 SER A CA 1
ATOM 3279 C C . SER A 1 428 ? 6.606 12.900 -30.684 1.00 48.38 428 SER A C 1
ATOM 3281 O O . SER A 1 428 ? 7.500 13.039 -31.519 1.00 48.38 428 SER A O 1
ATOM 3283 N N . PRO A 1 429 ? 6.374 13.874 -29.779 1.00 50.22 429 PRO A N 1
ATOM 3284 C CA . PRO A 1 429 ? 7.183 15.102 -29.695 1.00 50.22 429 PRO A CA 1
ATOM 3285 C C . PRO A 1 429 ? 8.649 14.842 -29.267 1.00 50.22 429 PRO A C 1
ATOM 3287 O O . PRO A 1 429 ? 9.387 15.773 -28.952 1.00 50.22 429 PRO A O 1
ATOM 3290 N N . PHE A 1 430 ? 9.069 13.575 -29.251 1.00 51.69 430 PHE A N 1
ATOM 3291 C CA . PHE A 1 430 ? 10.316 13.041 -28.726 1.00 51.69 430 PHE A CA 1
ATOM 3292 C C . PHE A 1 430 ? 11.156 12.368 -29.826 1.00 51.69 430 PHE A C 1
ATOM 3294 O O . PHE A 1 430 ? 11.619 11.255 -29.629 1.00 51.69 430 PHE A O 1
ATOM 3301 N N . ASN A 1 431 ? 11.371 13.007 -30.984 1.00 50.59 431 ASN A N 1
ATOM 3302 C CA . ASN A 1 431 ? 12.354 12.534 -31.979 1.00 50.59 431 ASN A CA 1
ATOM 3303 C C . ASN A 1 431 ? 13.792 12.678 -31.425 1.00 50.59 431 ASN A C 1
ATOM 3305 O O . ASN A 1 431 ? 14.521 13.610 -31.769 1.00 50.59 431 ASN A O 1
ATOM 3309 N N . THR A 1 432 ? 14.131 11.857 -30.430 1.00 64.25 432 THR A N 1
ATOM 3310 C CA . THR A 1 432 ? 15.242 12.052 -29.496 1.00 64.25 432 THR A CA 1
ATOM 3311 C C . THR A 1 432 ? 15.816 10.711 -29.023 1.00 64.25 432 THR A C 1
ATOM 3313 O O . THR A 1 432 ? 15.193 9.662 -29.180 1.00 64.25 432 THR A O 1
ATOM 3316 N N . ASP A 1 433 ? 16.995 10.734 -28.387 1.00 77.56 433 ASP A N 1
ATOM 3317 C CA . ASP A 1 433 ? 17.708 9.532 -27.911 1.00 77.56 433 ASP A CA 1
ATOM 3318 C C . ASP A 1 433 ? 16.897 8.633 -26.952 1.00 77.56 433 ASP A C 1
ATOM 3320 O O . ASP A 1 433 ? 17.228 7.461 -26.761 1.00 77.56 433 ASP A O 1
ATOM 3324 N N . ALA A 1 434 ? 15.811 9.144 -26.363 1.00 82.81 434 ALA A N 1
ATOM 3325 C CA . ALA A 1 434 ? 14.951 8.376 -25.468 1.00 82.81 434 ALA A CA 1
ATOM 3326 C C . ALA A 1 434 ? 14.299 7.164 -26.157 1.00 82.81 434 ALA A C 1
ATOM 3328 O O . ALA A 1 434 ? 14.227 6.095 -25.555 1.00 82.81 434 ALA A O 1
ATOM 3329 N N . HIS A 1 435 ? 13.880 7.283 -27.422 1.00 86.38 435 HIS A N 1
ATOM 3330 C CA . HIS A 1 435 ? 13.246 6.167 -28.144 1.00 86.38 435 HIS A CA 1
ATOM 3331 C C . HIS A 1 435 ? 14.192 4.989 -28.354 1.00 86.38 435 HIS A C 1
ATOM 3333 O O . HIS A 1 435 ? 13.804 3.820 -28.256 1.00 86.38 435 HIS A O 1
ATOM 3339 N N . TYR A 1 436 ? 15.460 5.301 -28.604 1.00 88.25 436 TYR A N 1
ATOM 3340 C CA . TYR A 1 436 ? 16.525 4.316 -28.702 1.00 88.25 436 TYR A CA 1
ATOM 3341 C C . TYR A 1 436 ? 16.804 3.648 -27.355 1.00 88.25 436 TYR A C 1
ATOM 3343 O O . TYR A 1 436 ? 16.996 2.434 -27.310 1.00 88.25 436 TYR A O 1
ATOM 3351 N N . GLY A 1 437 ? 16.754 4.409 -26.259 1.00 92.00 437 GLY A N 1
ATOM 3352 C CA . GLY A 1 437 ? 16.852 3.871 -24.904 1.00 92.00 437 GLY A CA 1
ATOM 3353 C C . GLY A 1 437 ? 15.717 2.902 -24.557 1.00 92.00 437 GLY A C 1
ATOM 3354 O O . GLY A 1 437 ? 15.989 1.814 -24.054 1.00 92.00 437 GLY A O 1
ATOM 3355 N N . VAL A 1 438 ? 14.464 3.244 -24.885 1.00 92.62 438 VAL A N 1
ATOM 3356 C CA . VAL A 1 438 ? 13.295 2.361 -24.683 1.00 92.62 438 VAL A CA 1
ATOM 3357 C C . VAL A 1 438 ? 13.416 1.095 -25.526 1.00 92.62 438 VAL A C 1
ATOM 3359 O O . VAL A 1 438 ? 13.256 -0.012 -25.018 1.00 92.62 438 VAL A O 1
ATOM 3362 N N . THR A 1 439 ? 13.772 1.238 -26.805 1.00 92.69 439 THR A N 1
ATOM 3363 C CA . THR A 1 439 ? 13.972 0.089 -27.701 1.00 92.69 439 THR A CA 1
ATOM 3364 C C . THR A 1 439 ? 15.080 -0.827 -27.174 1.00 92.69 439 THR A C 1
ATOM 3366 O O . THR A 1 439 ? 14.913 -2.044 -27.132 1.00 92.69 439 THR A O 1
ATOM 3369 N N . ALA A 1 440 ? 16.194 -0.254 -26.706 1.00 94.56 440 ALA A N 1
ATOM 3370 C CA . ALA A 1 440 ? 17.285 -1.008 -26.101 1.00 94.56 440 ALA A CA 1
ATOM 3371 C C . ALA A 1 440 ? 16.844 -1.754 -24.834 1.00 94.56 440 ALA A C 1
ATOM 3373 O O . ALA A 1 440 ? 17.193 -2.923 -24.684 1.00 94.56 440 ALA A O 1
ATOM 3374 N N . TRP A 1 441 ? 16.069 -1.113 -23.953 1.00 95.75 441 TRP A N 1
ATOM 3375 C CA . TRP A 1 441 ? 15.518 -1.741 -22.750 1.00 95.75 441 TRP A CA 1
ATOM 3376 C C . TRP A 1 441 ? 14.628 -2.939 -23.104 1.00 95.75 441 TRP A C 1
ATOM 3378 O O . TRP A 1 441 ? 14.866 -4.043 -22.609 1.00 95.75 441 TRP A O 1
ATOM 3388 N N . TRP A 1 442 ? 13.699 -2.771 -24.048 1.00 95.88 442 TRP A N 1
ATOM 3389 C CA . TRP A 1 442 ? 12.835 -3.862 -24.504 1.00 95.88 442 TRP A CA 1
ATOM 3390 C C . TRP A 1 442 ? 13.663 -5.023 -25.071 1.00 95.88 442 TRP A C 1
ATOM 3392 O O . TRP A 1 442 ? 13.417 -6.183 -24.750 1.00 95.88 442 TRP A O 1
ATOM 3402 N N . GLN A 1 443 ? 14.697 -4.735 -25.871 1.00 95.25 443 GLN A N 1
ATOM 3403 C CA . GLN A 1 443 ? 15.566 -5.774 -26.432 1.00 95.25 443 GLN A CA 1
ATOM 3404 C C . GLN A 1 443 ? 16.393 -6.496 -25.368 1.00 95.25 443 GLN A C 1
ATOM 3406 O O . GLN A 1 443 ? 16.572 -7.709 -25.457 1.00 95.25 443 GLN A O 1
ATOM 3411 N N . LEU A 1 444 ? 16.902 -5.785 -24.360 1.00 96.75 444 LEU A N 1
ATOM 3412 C CA . LEU A 1 444 ? 17.581 -6.417 -23.230 1.00 96.75 444 LEU A CA 1
ATOM 3413 C C . LEU A 1 444 ? 16.637 -7.424 -22.555 1.00 96.75 444 LEU A C 1
ATOM 3415 O O . LEU A 1 444 ? 17.010 -8.581 -22.362 1.00 96.75 444 LEU A O 1
ATOM 3419 N N . GLN A 1 445 ? 15.391 -7.027 -22.306 1.00 96.94 445 GLN A N 1
ATOM 3420 C CA . GLN A 1 445 ? 14.391 -7.864 -21.645 1.00 96.94 445 GLN A CA 1
ATOM 3421 C C . GLN A 1 445 ? 13.930 -9.064 -22.490 1.00 96.94 445 GLN A C 1
ATOM 3423 O O . GLN A 1 445 ? 13.882 -10.197 -22.011 1.00 96.94 445 GLN A O 1
ATOM 3428 N N . HIS A 1 446 ? 13.608 -8.839 -23.764 1.00 95.88 446 HIS A N 1
ATOM 3429 C CA . HIS A 1 446 ? 12.914 -9.820 -24.609 1.00 95.88 446 HIS A CA 1
ATOM 3430 C C . HIS A 1 446 ? 13.809 -10.538 -25.634 1.00 95.88 446 HIS A C 1
ATOM 3432 O O . HIS A 1 446 ? 13.403 -11.535 -26.231 1.00 95.88 446 HIS A O 1
ATOM 3438 N N . GLN A 1 447 ? 15.041 -10.075 -25.847 1.00 95.00 447 GLN A N 1
ATOM 3439 C CA . GLN A 1 447 ? 16.017 -10.731 -26.735 1.00 95.00 447 GLN A CA 1
ATOM 3440 C C . GLN A 1 447 ? 17.251 -11.239 -25.997 1.00 95.00 447 GLN A C 1
ATOM 3442 O O . GLN A 1 447 ? 17.967 -12.091 -26.517 1.00 95.00 447 GLN A O 1
ATOM 3447 N N . HIS A 1 448 ? 17.519 -10.728 -24.796 1.00 95.19 448 HIS A N 1
ATOM 3448 C CA . HIS A 1 448 ? 18.711 -11.086 -24.028 1.00 95.19 448 HIS A CA 1
ATOM 3449 C C . HIS A 1 448 ? 18.403 -11.605 -22.626 1.00 95.19 448 HIS A C 1
ATOM 3451 O O . HIS A 1 448 ? 19.335 -11.911 -21.888 1.00 95.19 448 HIS A O 1
ATOM 3457 N N . GLY A 1 449 ? 17.124 -11.770 -22.278 1.00 96.12 449 GLY A N 1
ATOM 3458 C CA . GLY A 1 449 ? 16.704 -12.390 -21.028 1.00 96.12 449 GLY A CA 1
ATOM 3459 C C . GLY A 1 449 ? 17.004 -11.565 -19.780 1.00 96.12 449 GLY A C 1
ATOM 3460 O O . GLY A 1 449 ? 17.088 -12.149 -18.704 1.00 96.12 449 GLY A O 1
ATOM 3461 N N . TYR A 1 450 ? 17.171 -10.242 -19.899 1.00 98.00 450 TYR A N 1
ATOM 3462 C CA . TYR A 1 450 ? 17.247 -9.376 -18.722 1.00 98.00 450 TYR A CA 1
ATOM 3463 C C . TYR A 1 450 ? 15.896 -9.422 -18.018 1.00 98.00 450 TYR A C 1
ATOM 3465 O O . TYR A 1 450 ? 14.856 -9.109 -18.598 1.00 98.00 450 TYR A O 1
ATOM 3473 N N . VAL A 1 451 ? 15.902 -9.873 -16.775 1.00 98.00 451 VAL A N 1
ATOM 3474 C CA . VAL A 1 451 ? 14.665 -10.149 -16.058 1.00 98.00 451 VAL A CA 1
ATOM 3475 C C . VAL A 1 451 ? 14.124 -8.831 -15.477 1.00 98.00 451 VAL A C 1
ATOM 3477 O O . VAL A 1 451 ? 14.890 -8.071 -14.885 1.00 98.00 451 VAL A O 1
ATOM 3480 N N . PRO A 1 452 ? 12.833 -8.498 -15.625 1.00 97.69 452 PRO A N 1
ATOM 3481 C CA . PRO A 1 452 ? 12.280 -7.283 -15.041 1.00 97.69 452 PRO A CA 1
ATOM 3482 C C . PRO A 1 452 ? 12.290 -7.346 -13.512 1.00 97.69 452 PRO A C 1
ATOM 3484 O O . PRO A 1 452 ? 12.336 -8.418 -12.898 1.00 97.69 452 PRO A O 1
ATOM 3487 N N . LEU A 1 453 ? 12.246 -6.169 -12.896 1.00 98.25 453 LEU A N 1
ATOM 3488 C CA . LEU A 1 453 ? 12.149 -6.010 -11.448 1.00 98.25 453 LEU A CA 1
ATOM 3489 C C . LEU A 1 453 ? 10.766 -5.483 -11.088 1.00 98.25 453 LEU A C 1
ATOM 3491 O O . LEU A 1 453 ? 10.140 -4.786 -11.875 1.00 98.25 453 LEU A O 1
ATOM 3495 N N . ILE A 1 454 ? 10.302 -5.776 -9.880 1.00 98.06 454 ILE A N 1
ATOM 3496 C CA . ILE A 1 454 ? 9.107 -5.141 -9.325 1.00 98.06 454 ILE A CA 1
ATOM 3497 C C . ILE A 1 454 ? 9.577 -4.060 -8.360 1.00 98.06 454 ILE A C 1
ATOM 3499 O O . ILE A 1 454 ? 10.130 -4.365 -7.302 1.00 98.06 454 ILE A O 1
ATOM 3503 N N . THR A 1 455 ? 9.363 -2.796 -8.707 1.00 98.25 455 THR A N 1
ATOM 3504 C CA . THR A 1 455 ? 9.609 -1.681 -7.796 1.00 98.25 455 THR A CA 1
ATOM 3505 C C . THR A 1 455 ? 8.647 -1.800 -6.620 1.00 98.25 455 THR A C 1
ATOM 3507 O O . THR A 1 455 ? 7.432 -1.743 -6.792 1.00 98.25 455 THR A O 1
ATOM 3510 N N . ARG A 1 456 ? 9.188 -1.970 -5.412 1.00 98.06 456 ARG A N 1
ATOM 3511 C CA . ARG A 1 456 ? 8.441 -2.162 -4.167 1.00 98.06 456 ARG A CA 1
ATOM 3512 C C . ARG A 1 456 ? 8.746 -1.030 -3.196 1.00 98.06 456 ARG A C 1
ATOM 3514 O O . ARG A 1 456 ? 9.875 -0.901 -2.719 1.00 98.06 456 ARG A O 1
ATOM 3521 N N . ILE A 1 457 ? 7.717 -0.281 -2.820 1.00 98.44 457 ILE A N 1
ATOM 3522 C CA . ILE A 1 457 ? 7.775 0.760 -1.785 1.00 98.44 457 ILE A CA 1
ATOM 3523 C C . ILE A 1 457 ? 6.963 0.299 -0.583 1.00 98.44 457 ILE A C 1
ATOM 3525 O O . ILE A 1 457 ? 5.833 -0.131 -0.768 1.00 98.44 457 ILE A O 1
ATOM 3529 N N . SER A 1 458 ? 7.493 0.418 0.636 1.00 97.88 458 SER A N 1
ATOM 3530 C CA . SER A 1 458 ? 6.772 0.071 1.869 1.00 97.88 458 SER A CA 1
ATOM 3531 C C . SER A 1 458 ? 6.815 1.214 2.882 1.00 97.88 458 SER A C 1
ATOM 3533 O O . SER A 1 458 ? 7.877 1.762 3.168 1.00 97.88 458 SER A O 1
ATOM 3535 N N . LEU A 1 459 ? 5.649 1.591 3.408 1.00 96.56 459 LEU A N 1
ATOM 3536 C CA . LEU A 1 459 ? 5.471 2.718 4.322 1.00 96.56 459 LEU A CA 1
ATOM 3537 C C . LEU A 1 459 ? 4.615 2.315 5.520 1.00 96.56 459 LEU A C 1
ATOM 3539 O O . LEU A 1 459 ? 3.485 1.878 5.330 1.00 96.56 459 LEU A O 1
ATOM 3543 N N . GLU A 1 460 ? 5.078 2.562 6.745 1.00 96.56 460 GLU A N 1
ATOM 3544 C CA . GLU A 1 460 ? 4.247 2.388 7.945 1.00 96.56 460 GLU A CA 1
ATOM 3545 C C . GLU A 1 460 ? 3.580 3.699 8.392 1.00 96.56 460 GLU A C 1
ATOM 3547 O O . GLU A 1 460 ? 4.171 4.783 8.325 1.00 96.56 460 GLU A O 1
ATOM 3552 N N . ARG A 1 461 ? 2.333 3.607 8.863 1.00 95.19 461 ARG A N 1
ATOM 3553 C CA . ARG A 1 461 ? 1.577 4.695 9.497 1.00 95.19 461 ARG A CA 1
ATOM 3554 C C . ARG A 1 461 ? 0.753 4.166 10.659 1.00 95.19 461 ARG A C 1
ATOM 3556 O O . ARG A 1 461 ? 0.198 3.071 10.596 1.00 95.19 461 ARG A O 1
ATOM 3563 N N . GLU A 1 462 ? 0.632 4.985 11.689 1.00 94.88 462 GLU A N 1
ATOM 3564 C CA . GLU A 1 462 ? -0.198 4.702 12.852 1.00 94.88 462 GLU A CA 1
ATOM 3565 C C . GLU A 1 462 ? -1.409 5.621 12.884 1.00 94.88 462 GLU A C 1
ATOM 3567 O O . GLU A 1 462 ? -1.322 6.797 12.528 1.00 94.88 462 GLU A O 1
ATOM 3572 N N . PHE A 1 463 ? -2.533 5.082 13.342 1.00 92.12 463 PHE A N 1
ATOM 3573 C CA . PHE A 1 463 ? -3.786 5.810 13.431 1.00 92.12 463 PHE A CA 1
ATOM 3574 C C . PHE A 1 463 ? -4.456 5.556 14.769 1.00 92.12 463 PHE A C 1
ATOM 3576 O O . PHE A 1 463 ? -4.487 4.428 15.256 1.00 92.12 463 PHE A O 1
ATOM 3583 N N . TRP A 1 464 ? -5.030 6.627 15.304 1.00 90.88 464 TRP A N 1
ATOM 3584 C CA . TRP A 1 464 ? -5.869 6.650 16.491 1.00 90.88 464 TRP A CA 1
ATOM 3585 C C . TRP A 1 464 ? -7.200 7.240 16.070 1.00 90.88 464 TRP A C 1
ATOM 3587 O O . TRP A 1 464 ? -7.260 8.400 15.649 1.00 90.88 464 TRP A O 1
ATOM 3597 N N . VAL A 1 465 ? -8.244 6.421 16.089 1.00 89.06 465 VAL A N 1
ATOM 3598 C CA . VAL A 1 465 ? -9.515 6.778 15.470 1.00 89.06 465 VAL A CA 1
ATOM 3599 C C . VAL A 1 465 ? -10.637 6.638 16.488 1.00 89.06 465 VAL A C 1
ATOM 3601 O O . VAL A 1 465 ? -10.944 5.511 16.884 1.00 89.06 465 VAL A O 1
ATOM 3604 N N . PRO A 1 466 ? -11.284 7.750 16.883 1.00 87.56 466 PRO A N 1
ATOM 3605 C CA . PRO A 1 466 ? -12.542 7.672 17.600 1.00 87.56 466 PRO A CA 1
ATOM 3606 C C . PRO A 1 466 ? -13.623 7.107 16.671 1.00 87.56 466 PRO A C 1
ATOM 3608 O O . PRO A 1 466 ? -13.728 7.460 15.494 1.00 87.56 466 PRO A O 1
ATOM 3611 N N . VAL A 1 467 ? -14.433 6.219 17.221 1.00 84.44 467 VAL A N 1
ATOM 3612 C CA . VAL A 1 467 ? -15.579 5.572 16.601 1.00 84.44 467 VAL A CA 1
ATOM 3613 C C . VAL A 1 467 ? -16.828 6.203 17.211 1.00 84.44 467 VAL A C 1
ATOM 3615 O O . VAL A 1 467 ? -17.058 6.055 18.413 1.00 84.44 467 VAL A O 1
ATOM 3618 N N . PRO A 1 468 ? -17.643 6.916 16.416 1.00 74.88 468 PRO A N 1
ATOM 3619 C CA . PRO A 1 468 ? -18.897 7.465 16.904 1.00 74.88 468 PRO A CA 1
ATOM 3620 C C . PRO A 1 468 ? -19.776 6.352 17.489 1.00 74.88 468 PRO A C 1
ATOM 3622 O O . PRO A 1 468 ? -19.784 5.237 16.954 1.00 74.88 468 PRO A O 1
ATOM 3625 N N . PRO A 1 469 ? -20.543 6.626 18.557 1.00 67.62 469 PRO A N 1
ATOM 3626 C CA . PRO A 1 469 ? -21.529 5.670 19.028 1.00 67.62 469 PRO A CA 1
ATOM 3627 C C . PRO A 1 469 ? -22.514 5.345 17.890 1.00 67.62 469 PRO A C 1
ATOM 3629 O O . PRO A 1 469 ? -22.812 6.217 17.066 1.00 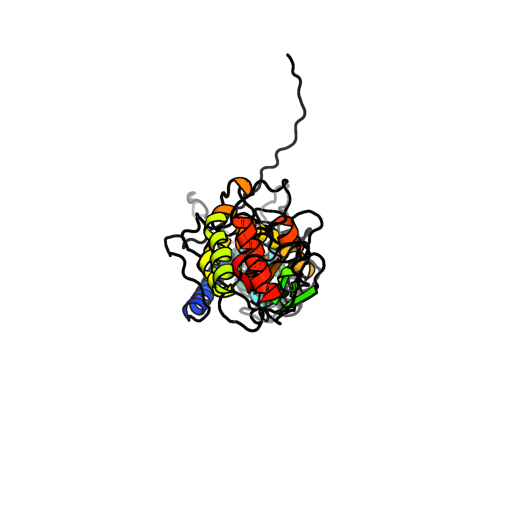67.62 469 PRO A O 1
ATOM 3632 N N . PRO A 1 470 ? -23.017 4.099 17.812 1.00 63.84 470 PRO A N 1
ATOM 3633 C CA . PRO A 1 470 ? -23.961 3.714 16.772 1.00 63.84 470 PRO A CA 1
ATOM 3634 C C . PRO A 1 470 ? -25.173 4.652 16.790 1.00 63.84 470 PRO A C 1
ATOM 3636 O O . PRO A 1 470 ? -25.670 5.016 17.858 1.00 63.84 470 PRO A O 1
ATOM 3639 N N . ALA A 1 471 ? -25.639 5.054 15.605 1.00 50.72 471 ALA A N 1
ATOM 3640 C CA . ALA A 1 471 ? -26.760 5.976 15.465 1.00 50.72 471 ALA A CA 1
ATOM 3641 C C . ALA A 1 471 ? -27.976 5.475 16.272 1.00 50.72 471 ALA A C 1
ATOM 3643 O O . ALA A 1 471 ? -28.488 4.387 16.015 1.00 50.72 471 ALA A O 1
ATOM 3644 N N . GLY A 1 472 ? -28.408 6.261 17.265 1.00 49.78 472 GLY A N 1
ATOM 3645 C CA . GLY A 1 472 ? -29.506 5.915 18.179 1.00 49.78 472 GLY A CA 1
ATOM 3646 C C . GLY A 1 472 ? -29.083 5.540 19.604 1.00 49.78 472 GLY A C 1
ATOM 3647 O O . GLY A 1 472 ? -29.945 5.439 20.474 1.00 49.78 472 GLY A O 1
ATOM 3648 N N . ALA A 1 473 ? -27.786 5.393 19.883 1.00 49.16 473 ALA A N 1
ATOM 3649 C CA . ALA A 1 473 ? -27.291 5.365 21.256 1.00 49.16 473 ALA A CA 1
ATOM 3650 C C . ALA A 1 473 ? -27.308 6.796 21.819 1.00 49.16 473 ALA A C 1
ATOM 3652 O O . ALA A 1 473 ? -26.473 7.624 21.455 1.00 49.16 473 ALA A O 1
ATOM 3653 N N . VAL A 1 474 ? -28.298 7.101 22.660 1.00 41.41 474 VAL A N 1
ATOM 3654 C CA . VAL A 1 474 ? -28.322 8.348 23.437 1.00 41.41 474 VAL A CA 1
ATOM 3655 C C . VAL A 1 474 ? -27.129 8.308 24.408 1.00 41.41 474 VAL A C 1
AT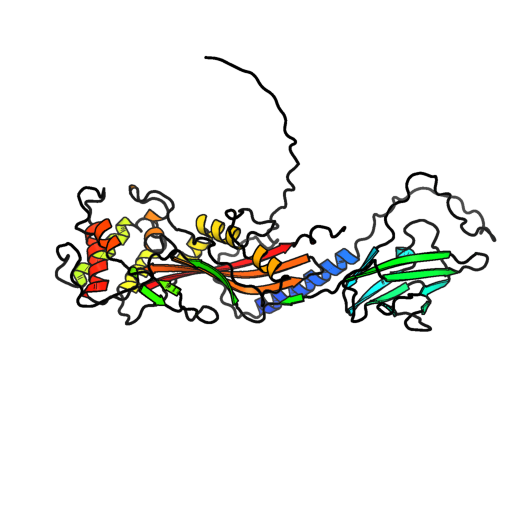OM 3657 O O . VAL A 1 474 ? -26.951 7.267 25.051 1.00 41.41 474 VAL A O 1
ATOM 3660 N N . PRO A 1 475 ? -26.280 9.355 24.445 1.00 42.06 475 PRO A N 1
ATOM 3661 C CA . PRO A 1 475 ? -25.113 9.405 25.322 1.00 42.06 475 PRO A CA 1
ATOM 3662 C C . PRO A 1 475 ? -25.476 9.338 26.804 1.00 42.06 475 PRO A C 1
ATOM 3664 O O . PRO A 1 475 ? -26.556 9.857 27.174 1.00 42.06 475 PRO A O 1
#

Organism: Sorangium cellulosum (NCBI:txid56)

Foldseek 3Di:
DDDDDDDDDDDPDDDPDDDDDDDPPPDDDDDDDDDDDDCVVVVVVVVVVVVVVVVVVCVVPPDDDDDDDDDDDDDDDDPPQPQVDDDPPDPDDDDPDFAEAEDEAADWDKDFLVSNCPDPRSDDFKKKKAFPDPQKFKDDCDPGRGIHIDRMIIIHGHPDADPDDWAGWMKMWGDDPNDDIDIDIYGYHYDHWDKAKDPAKDFQAKEFDADPFDAWDFDPPHVVRDTDTHHCQQAFAAADDAPPDDAFDDDLVVLLVLLVVVCVFQAVVAPPCPLVVQSVVLPDDDDHAEADEDPVLQVCLVPDVQNLQLVLCQAVAPPRPDHADPPFDHSVNQCVVLVNRSVSGDRTYHSAFTALAPDDCVVCDHNRHNCNCLQCGGFRMKIKIWRIKIDTVVQQKMKTKIKIKTKDKNGDDSVCLCCQAPVVDPPDPDPDSRNSSSSSRNCCGYNVPSGIYIHMHIDMDMDMGHHDDPPPPDD

Secondary structure (DSSP, 8-state):
-----------------------TT-S---PPP--S--HHHHHHHHHHHHHHHHHHHHHHT----PPPP----------TT---------SS---S---EEEEETTPEEEEETTTT-SSTT--SSEEEEE---TTEEEEEEEEETTEEEEEEEEEEE-S---SSSSPEEEEEEEE-TTS--EEEEEEEEEE---EEE-SS-EEEEEEE--SS--EEEE-TTSTT-PEEEE-GGG---SSPPPTTS----SSHHHHHHHHHHHHHHHSTT-TT-HHHHHHHHHHS--SS-EEE--HHHHHHHTT-HHHHHHHHHHH--TT-SSPPPTT---HHHHHHHTTT-TTTPPPPB-----B---S-TTTT-GGGTSSHHHHSSB-SEEEEEEEEEEEETTTTEEEEEEEEEEEEEES--HHHHHHHSTT--TT-S--SHHHHHHHHHHHHHHHS-PPPEEEEEEEEEEEEEE-PPPTT---

pLDDT: mean 74.94, std 24.06, range [21.3, 98.5]

Radius of gyration: 33.99 Å; chains: 1; bounding box: 70×61×105 Å